Protein AF-R2SRK3-F1 (afdb_monomer_lite)

InterPro domains:
  IPR001034 DeoR-type HTH domain [PF08220] (18-53)

Secondary structure (DSSP, 8-state):
-HHHHTS-HHHHHHHHHHHHHHH--EEHHHHHHHHT--HHHHHHHHHHHHHHHT--EEESSEEEES-GGGHHHHHHHHHHT-HHHHHHHHHHTTPPP---HHHHHHHHHHHGGGT-EEETTTTEEES-HHHHHHHHHHHIIIIIHHHHT--TTGGGGG-------HHHHHHHHTT---HHHHHHHHHHH---TTTHHHHHHHHGGGSHHHHHHHHHHHHHTT-HHHHHHHHHHHHHHTT----HHHHHHHHHHHHHHHHHHHHT--GGGT---SS-----HHHHHHHHHHHHH-GGGTTS-HHHHHHHHHHHHHHH-TTTTTS-SSEEEEEE-S-HHHHHHHHHHHHHH---SSPPEEEE-SS-----EEEEE-SS--SSS--S---------TTHHHHHHHHT---SSS-------

Sequence (417 aa):
MFWNNITEKKTQHYLYLLSLLKKRTYLLEELTNELGVSIKTLRRDLEYLQKSYDLDIETKKTIVWNNPQKYSQSYKAILNQSKQFTVFCDALWQRPLKTTRPVIRRLNESLLPYNMWIDHQRQRLRASRALVFKLQLRYLQEFNQETLGLSSTDCWKYLAVPKISQIDIQKWQRLIVEKELFEEFVKAIQPTKELSYLLYFDYQKTDPLRQQQFYESHERKATFLYRAACDITKNVLHYLEVSAEFKTILQIRFFNVLVELYIGIPINYYSNSQQPVAIPQHLLEVSYQIKRDWYYFDNCSASEVSLLLYAILKRIYPVSMGQPLFSIGLKLNGSLEEIEHTCVKLNQAIQFGHPIAFFPVRTPAIKYDLLIVEGPPAYEDEPNEIIYIEDPSFGDLIQLAVRYFPSKKGDTVFTIP

Organism: NCBI:txid1158607

Structure (mmCIF, N/CA/C/O backbone):
data_AF-R2SRK3-F1
#
_entry.id   AF-R2SRK3-F1
#
loop_
_atom_site.group_PDB
_atom_site.id
_atom_site.type_symbol
_atom_site.label_atom_id
_atom_site.label_alt_id
_atom_site.label_comp_id
_atom_site.label_asym_id
_atom_site.label_entity_id
_atom_site.label_seq_id
_atom_site.pdbx_PDB_ins_code
_atom_site.Cartn_x
_atom_site.Cartn_y
_atom_site.Cartn_z
_atom_site.occupancy
_atom_site.B_iso_or_equiv
_atom_site.auth_seq_id
_atom_site.auth_comp_id
_atom_site.auth_asym_id
_atom_site.auth_atom_id
_atom_site.pdbx_PDB_model_num
ATOM 1 N N . MET A 1 1 ? -5.107 2.163 6.302 1.00 66.62 1 MET A N 1
ATOM 2 C CA . MET A 1 1 ? -3.631 2.141 6.159 1.00 66.62 1 MET A CA 1
ATOM 3 C C . MET A 1 1 ? -3.160 0.696 6.269 1.00 66.62 1 MET A C 1
ATOM 5 O O . MET A 1 1 ? -3.744 -0.020 7.071 1.00 66.62 1 MET A O 1
ATOM 9 N N . PHE A 1 2 ? -2.150 0.268 5.496 1.00 84.50 2 PHE A N 1
ATOM 10 C CA . PHE A 1 2 ? -1.641 -1.120 5.491 1.00 84.50 2 PHE A CA 1
ATOM 11 C C . PHE A 1 2 ? -1.373 -1.666 6.906 1.00 84.50 2 PHE A C 1
ATOM 13 O O . PHE A 1 2 ? -1.801 -2.770 7.229 1.00 84.50 2 PHE A O 1
ATOM 20 N N . TRP A 1 3 ? -0.747 -0.861 7.772 1.00 90.62 3 TRP A N 1
ATOM 21 C CA . TRP A 1 3 ? -0.373 -1.262 9.134 1.00 90.62 3 TRP A CA 1
ATOM 22 C C . TRP A 1 3 ? -1.554 -1.691 10.004 1.00 90.62 3 TRP A C 1
ATOM 24 O O . TRP A 1 3 ? -1.412 -2.598 10.815 1.00 90.62 3 TRP A O 1
ATOM 34 N N . ASN A 1 4 ? -2.736 -1.105 9.805 1.00 89.06 4 ASN A N 1
ATOM 35 C CA . ASN A 1 4 ? -3.927 -1.506 10.548 1.00 89.06 4 ASN A CA 1
ATOM 36 C C . ASN A 1 4 ? -4.301 -2.961 10.227 1.00 89.06 4 ASN A C 1
ATOM 38 O O . ASN A 1 4 ? -4.661 -3.719 11.123 1.00 89.06 4 ASN A O 1
ATOM 42 N N . ASN A 1 5 ? -4.183 -3.376 8.962 1.00 86.62 5 ASN A N 1
ATOM 43 C CA . ASN A 1 5 ? -4.670 -4.677 8.489 1.00 86.62 5 ASN A CA 1
ATOM 44 C C . ASN A 1 5 ? -3.886 -5.857 9.083 1.00 86.62 5 ASN A C 1
ATOM 46 O O . ASN A 1 5 ? -4.409 -6.965 9.175 1.00 86.62 5 ASN A O 1
ATOM 50 N N . ILE A 1 6 ? -2.660 -5.607 9.540 1.00 90.81 6 ILE A N 1
ATOM 51 C CA . ILE A 1 6 ? -1.781 -6.602 10.167 1.00 90.81 6 ILE A CA 1
ATOM 52 C C . ILE A 1 6 ? -1.858 -6.595 11.704 1.00 90.81 6 ILE A C 1
ATOM 54 O O . ILE A 1 6 ? -0.985 -7.154 12.364 1.00 90.81 6 ILE A O 1
ATOM 58 N N . THR A 1 7 ? -2.867 -5.935 12.283 1.00 93.12 7 THR A N 1
ATOM 59 C CA . THR A 1 7 ? -3.103 -5.893 13.738 1.00 93.12 7 THR A CA 1
ATOM 60 C C . THR A 1 7 ? -4.320 -6.721 14.147 1.00 93.12 7 THR A C 1
ATOM 62 O O . THR A 1 7 ? -5.149 -7.091 13.316 1.00 93.12 7 THR A O 1
ATOM 65 N N . GLU A 1 8 ? -4.471 -7.001 15.443 1.00 92.88 8 GLU A N 1
ATOM 66 C CA . GLU A 1 8 ? -5.650 -7.679 15.980 1.00 92.88 8 GLU A CA 1
ATOM 67 C C . GLU A 1 8 ? -6.922 -6.829 15.811 1.00 92.88 8 GLU A C 1
ATOM 69 O O . GLU A 1 8 ? -6.875 -5.608 15.935 1.00 92.88 8 GLU A O 1
ATOM 74 N N . LYS A 1 9 ? -8.093 -7.469 15.655 1.00 90.38 9 LYS A N 1
ATOM 75 C CA . LYS A 1 9 ? -9.397 -6.786 15.477 1.00 90.38 9 LYS A CA 1
ATOM 76 C C . LYS A 1 9 ? -9.666 -5.658 16.484 1.00 90.38 9 LYS A C 1
ATOM 78 O O . LYS A 1 9 ? -10.213 -4.626 16.120 1.00 90.38 9 LYS A O 1
ATOM 83 N N . LYS A 1 10 ? -9.272 -5.840 17.749 1.00 92.12 10 LYS A N 1
ATOM 84 C CA . LYS A 1 10 ? -9.435 -4.816 18.793 1.00 92.12 10 LYS A CA 1
ATOM 85 C C . LYS A 1 10 ? -8.577 -3.575 18.514 1.00 92.12 10 LYS A C 1
ATOM 87 O O . LYS A 1 10 ? -9.061 -2.458 18.638 1.00 92.12 10 LYS A O 1
ATOM 92 N N . THR A 1 11 ? -7.328 -3.772 18.099 1.00 93.50 11 THR A N 1
ATOM 93 C CA . THR A 1 11 ? -6.436 -2.680 17.700 1.00 93.50 11 THR A CA 1
ATOM 94 C C . THR A 1 11 ? -6.926 -2.017 16.414 1.00 93.50 11 THR A C 1
ATOM 96 O O . THR A 1 11 ? -6.951 -0.794 16.339 1.00 93.50 11 THR A O 1
ATOM 99 N N . GLN A 1 12 ? -7.406 -2.798 15.439 1.00 91.50 12 GLN A N 1
ATOM 100 C CA . GLN A 1 12 ? -8.039 -2.268 14.225 1.00 91.50 12 GLN A CA 1
ATOM 101 C C . GLN A 1 12 ? -9.216 -1.347 14.555 1.00 91.50 12 GLN A C 1
ATOM 103 O O . GLN A 1 12 ? -9.289 -0.249 14.011 1.00 91.50 12 GLN A O 1
ATOM 108 N N . HIS A 1 13 ? -10.091 -1.765 15.475 1.00 91.44 13 HIS A N 1
ATOM 109 C CA . HIS A 1 13 ? -11.216 -0.961 15.958 1.00 91.44 13 HIS A CA 1
ATOM 110 C C . HIS A 1 13 ? -10.753 0.366 16.567 1.00 91.44 13 HIS A C 1
ATOM 112 O O . HIS A 1 13 ? -11.258 1.420 16.196 1.00 91.44 13 HIS A O 1
ATOM 118 N N . TYR A 1 14 ? -9.733 0.345 17.428 1.00 93.25 14 TYR A N 1
ATOM 119 C CA . TYR A 1 14 ? -9.166 1.563 18.019 1.00 93.25 14 TYR A CA 1
ATOM 120 C C . TYR A 1 14 ? -8.535 2.503 16.994 1.00 93.25 14 TYR A C 1
ATOM 122 O O . TYR A 1 14 ? -8.761 3.710 17.048 1.00 93.25 14 TYR A O 1
ATOM 130 N N . LEU A 1 15 ? -7.787 1.967 16.031 1.00 92.31 15 LEU A N 1
ATOM 131 C CA . LEU A 1 15 ? -7.194 2.761 14.955 1.00 92.31 15 LEU A CA 1
ATOM 132 C C . LEU A 1 15 ? -8.264 3.339 14.023 1.00 92.31 15 LEU A C 1
ATOM 134 O O . LEU A 1 15 ? -8.112 4.463 13.541 1.00 92.31 15 LEU A O 1
ATOM 138 N N . TYR A 1 16 ? -9.344 2.593 13.782 1.00 90.38 16 TYR A N 1
ATOM 139 C CA . TYR A 1 16 ? -10.479 3.059 12.997 1.00 90.38 16 TYR A CA 1
ATOM 140 C C . TYR A 1 16 ? -11.227 4.180 13.723 1.00 90.38 16 TYR A C 1
ATOM 142 O O . TYR A 1 16 ? -11.365 5.259 13.149 1.00 90.38 16 TYR A O 1
ATOM 150 N N . LEU A 1 17 ? -11.578 3.994 15.000 1.00 92.31 17 LEU A N 1
ATOM 151 C CA . LEU A 1 17 ? -12.165 5.036 15.847 1.00 92.31 17 LEU A CA 1
ATOM 152 C C . LEU A 1 17 ? -11.292 6.300 15.865 1.00 92.31 17 LEU A C 1
ATOM 154 O O . LEU A 1 17 ? -11.787 7.385 15.578 1.00 92.31 17 LEU A O 1
ATOM 158 N N . LEU A 1 18 ? -9.980 6.167 16.088 1.00 91.75 18 LEU A N 1
ATOM 159 C CA . LEU A 1 18 ? -9.051 7.301 16.044 1.00 91.75 18 LEU A CA 1
ATOM 160 C C . LEU A 1 18 ? -9.063 8.007 14.676 1.00 91.75 18 LEU A C 1
ATOM 162 O O . LEU A 1 18 ? -8.998 9.233 14.598 1.00 91.75 18 LEU A O 1
ATOM 166 N N . SER A 1 19 ? -9.150 7.245 13.580 1.00 89.06 19 SER A N 1
ATOM 167 C CA . SER A 1 19 ? -9.231 7.808 12.228 1.00 89.06 19 SER A CA 1
ATOM 168 C C . SER A 1 19 ? -10.539 8.553 11.966 1.00 89.06 19 SER A C 1
ATOM 170 O O . SER A 1 19 ? -10.515 9.540 11.234 1.00 89.06 19 SER A O 1
ATOM 172 N N . LEU A 1 20 ? -11.653 8.116 12.565 1.00 88.38 20 LEU A N 1
ATOM 173 C CA . LEU A 1 20 ? -12.931 8.817 12.489 1.00 88.38 20 LEU A CA 1
ATOM 174 C C . LEU A 1 20 ? -12.847 10.129 13.258 1.00 88.38 20 LEU A C 1
ATOM 176 O O . LEU A 1 20 ? -13.063 11.174 12.650 1.00 88.38 20 LEU A O 1
ATOM 180 N N . LEU A 1 21 ? -12.419 10.086 14.524 1.00 89.06 21 LEU A N 1
ATOM 181 C CA . LEU A 1 21 ? -12.279 11.265 15.388 1.00 89.06 21 LEU A CA 1
ATOM 182 C C . LEU A 1 21 ? -11.369 12.345 14.787 1.00 89.06 21 LEU A C 1
ATOM 184 O O . LEU A 1 21 ? -11.609 13.529 14.989 1.00 89.06 21 LEU A O 1
ATOM 188 N N . LYS A 1 22 ? -10.341 11.956 14.019 1.00 88.62 22 LYS A N 1
ATOM 189 C CA . LYS A 1 22 ? -9.475 12.911 13.307 1.00 88.62 22 LYS A CA 1
ATOM 190 C C . LYS A 1 22 ? -10.233 13.727 12.253 1.00 88.62 22 LYS A C 1
ATOM 192 O O . LYS A 1 22 ? -9.848 14.855 11.967 1.00 88.62 22 LYS A O 1
ATOM 197 N N . LYS A 1 23 ? -11.241 13.137 11.602 1.00 83.88 23 LYS A N 1
ATOM 198 C CA . LYS A 1 23 ? -11.904 13.744 10.437 1.00 83.88 23 LYS A CA 1
ATOM 199 C C . LYS A 1 23 ? -12.809 14.905 10.826 1.00 83.88 23 LYS A C 1
ATOM 201 O O . LYS A 1 23 ? -12.817 15.906 10.119 1.00 83.88 23 LYS A O 1
ATOM 206 N N . ARG A 1 24 ? -13.617 14.732 11.875 1.00 84.62 24 ARG A N 1
ATOM 207 C CA . ARG A 1 24 ? -14.629 15.703 12.308 1.00 84.62 24 ARG A CA 1
ATOM 208 C C . ARG A 1 24 ? -15.183 15.369 13.692 1.00 84.62 24 ARG A C 1
ATOM 210 O O . ARG A 1 24 ? -14.922 14.301 14.238 1.00 84.62 24 ARG A O 1
ATOM 217 N N . THR A 1 25 ? -16.011 16.271 14.200 1.00 87.19 25 THR A N 1
ATOM 218 C CA . THR A 1 25 ? -16.912 16.039 15.332 1.00 87.19 25 THR A CA 1
ATOM 219 C C . THR A 1 25 ? -18.072 15.134 14.917 1.00 87.19 25 THR A C 1
ATOM 221 O O . THR A 1 25 ? -18.619 15.307 13.830 1.00 87.19 25 THR A O 1
ATOM 224 N N . TYR A 1 26 ? -18.474 14.214 15.796 1.00 86.69 26 TYR A N 1
ATOM 225 C CA . TYR A 1 26 ? -19.622 13.323 15.574 1.00 86.69 26 TYR A CA 1
ATOM 226 C C . TYR A 1 26 ? -20.664 13.485 16.671 1.00 86.69 26 TYR A C 1
ATOM 228 O O . TYR A 1 26 ? -20.329 13.784 17.823 1.00 86.69 26 TYR A O 1
ATOM 236 N N . LEU A 1 27 ? -21.926 13.211 16.341 1.00 88.00 27 LEU A N 1
ATOM 237 C CA . LEU A 1 27 ? -22.920 12.888 17.363 1.00 88.00 27 LEU A CA 1
ATOM 238 C C . LEU A 1 27 ? -22.641 11.493 17.934 1.00 88.00 27 LEU A C 1
ATOM 240 O O . LEU A 1 27 ? -22.146 10.607 17.237 1.00 88.00 27 LEU A O 1
ATOM 244 N N . LEU A 1 28 ? -22.982 11.284 19.209 1.00 86.25 28 LEU A N 1
ATOM 245 C CA . LEU A 1 28 ? -22.752 9.999 19.877 1.00 86.25 28 LEU A CA 1
ATOM 246 C C . LEU A 1 28 ? -23.415 8.826 19.130 1.00 86.25 28 LEU A C 1
ATOM 248 O O . LEU A 1 28 ? -22.783 7.792 18.936 1.00 86.25 28 LEU A O 1
ATOM 252 N N . GLU A 1 29 ? -24.662 9.009 18.691 1.00 85.38 29 GLU A N 1
ATOM 253 C CA . GLU A 1 29 ? -25.456 7.993 17.982 1.00 85.38 29 GLU A CA 1
ATOM 254 C C . GLU A 1 29 ? -24.934 7.716 16.565 1.00 85.38 29 GLU A C 1
ATOM 256 O O . GLU A 1 29 ? -24.861 6.566 16.129 1.00 85.38 29 GLU A O 1
ATOM 261 N N . GLU A 1 30 ? -24.505 8.768 15.866 1.00 87.75 30 GLU A N 1
ATOM 262 C CA . GLU A 1 30 ? -23.900 8.672 14.537 1.00 87.75 30 GLU A CA 1
ATOM 263 C C . GLU A 1 30 ? -22.640 7.803 14.583 1.00 87.75 30 GLU A C 1
ATOM 265 O O . GLU A 1 30 ? -22.507 6.852 13.813 1.00 87.75 30 GLU A O 1
ATOM 270 N N . LEU A 1 31 ? -21.757 8.066 15.551 1.00 87.69 31 LEU A N 1
ATOM 271 C CA . LEU A 1 31 ? -20.512 7.320 15.685 1.00 87.69 31 LEU A CA 1
ATOM 272 C C . LEU A 1 31 ? -20.749 5.866 16.115 1.00 87.69 31 LEU A C 1
ATOM 274 O O . LEU A 1 31 ? -20.032 4.970 15.669 1.00 87.69 31 LEU A O 1
ATOM 278 N N . THR A 1 32 ? -21.761 5.595 16.950 1.00 88.69 32 THR A N 1
ATOM 279 C CA . THR A 1 32 ? -22.132 4.208 17.275 1.00 88.69 32 THR A CA 1
ATOM 280 C C . THR A 1 32 ? -22.641 3.438 16.067 1.00 88.69 32 THR A C 1
ATOM 282 O O . THR A 1 32 ? -22.272 2.273 15.907 1.00 88.69 32 THR A O 1
ATOM 285 N N . ASN A 1 33 ? -23.433 4.084 15.207 1.00 86.44 33 ASN A N 1
ATOM 286 C CA . ASN A 1 33 ? -23.942 3.474 13.983 1.00 86.44 33 ASN A CA 1
ATOM 287 C C . ASN A 1 33 ? -22.805 3.210 12.989 1.00 86.44 33 ASN A C 1
ATOM 289 O O . ASN A 1 33 ? -22.726 2.117 12.435 1.00 86.44 33 ASN A O 1
ATOM 293 N N . GLU A 1 34 ? -21.878 4.158 12.823 1.00 84.38 34 GLU A N 1
ATOM 294 C CA . GLU A 1 34 ? -20.726 4.002 11.925 1.00 84.38 34 GLU A CA 1
ATOM 295 C C . GLU A 1 34 ? -19.752 2.898 12.381 1.00 84.38 34 GLU A C 1
ATOM 297 O O . GLU A 1 34 ? -19.135 2.222 11.555 1.00 84.38 34 GLU A O 1
ATOM 302 N N . LEU A 1 35 ? -19.617 2.687 13.693 1.00 85.62 35 LEU A N 1
ATOM 303 C CA . LEU A 1 35 ? -18.762 1.642 14.267 1.00 85.62 35 LEU A CA 1
ATOM 304 C C . LEU A 1 35 ? -19.471 0.294 14.453 1.00 85.62 35 LEU A C 1
ATOM 306 O O . LEU A 1 35 ? -18.798 -0.714 14.668 1.00 85.62 35 LEU A O 1
ATOM 310 N N . GLY A 1 36 ? -20.806 0.262 14.423 1.00 87.06 36 GLY A N 1
ATOM 311 C CA . GLY A 1 36 ? -21.596 -0.933 14.728 1.00 87.06 36 GLY A CA 1
ATOM 312 C C . GLY A 1 36 ? -21.454 -1.407 16.181 1.00 87.06 36 GLY A C 1
ATOM 313 O O . GLY A 1 36 ? -21.430 -2.611 16.438 1.00 87.06 36 GLY A O 1
ATOM 314 N N . VAL A 1 37 ? -21.322 -0.484 17.142 1.00 90.44 37 VAL A N 1
ATOM 315 C CA . VAL A 1 37 ? -21.149 -0.800 18.576 1.00 90.44 37 VAL A CA 1
ATOM 316 C C . VAL A 1 37 ? -22.165 -0.074 19.450 1.00 90.44 37 VAL A C 1
ATOM 318 O O . VAL A 1 37 ? -22.684 0.974 19.089 1.00 90.44 37 VAL A O 1
ATOM 321 N N . SER A 1 38 ? -22.423 -0.593 20.653 1.00 91.62 38 SER A N 1
ATOM 322 C CA . SER A 1 38 ? -23.297 0.089 21.614 1.00 91.62 38 SER A CA 1
ATOM 323 C C . SER A 1 38 ? -22.655 1.355 22.193 1.00 91.62 38 SER A C 1
ATOM 325 O O . SER A 1 38 ? -21.435 1.418 22.368 1.00 91.62 38 SER A O 1
ATOM 327 N N . ILE A 1 39 ? -23.481 2.321 22.615 1.00 89.88 39 ILE A N 1
ATOM 328 C CA . ILE A 1 39 ? -23.032 3.558 23.289 1.00 89.88 39 ILE A CA 1
ATOM 329 C C . ILE A 1 39 ? -22.120 3.251 24.487 1.00 89.88 39 ILE A C 1
ATOM 331 O O . ILE A 1 39 ? -21.094 3.902 24.678 1.00 89.88 39 ILE A O 1
ATOM 335 N N . LYS A 1 40 ? -22.461 2.229 25.284 1.00 92.06 40 LYS A N 1
ATOM 336 C CA . LYS A 1 40 ? -21.650 1.788 26.431 1.00 92.06 40 LYS A CA 1
ATOM 337 C 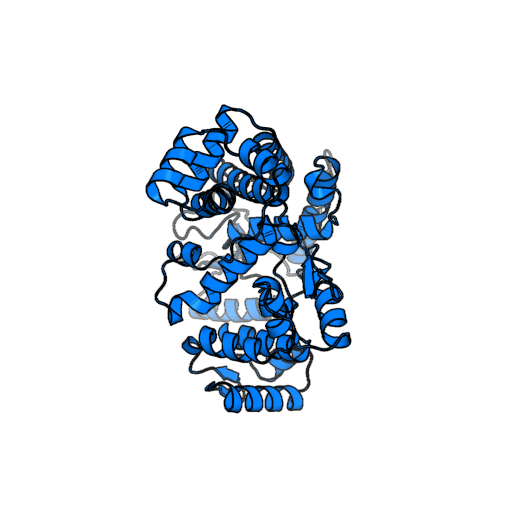C . LYS A 1 40 ? -20.252 1.333 26.003 1.00 92.06 40 LYS A C 1
ATOM 339 O O . LYS A 1 40 ? -19.276 1.628 26.688 1.00 92.06 40 LYS A O 1
ATOM 344 N N . THR A 1 41 ? -20.159 0.614 24.886 1.00 92.94 41 THR A N 1
ATOM 345 C CA . THR A 1 41 ? -18.878 0.143 24.341 1.00 92.94 41 THR A CA 1
ATOM 346 C C . THR A 1 41 ? -18.054 1.316 23.832 1.00 92.94 41 THR A C 1
ATOM 348 O O . THR A 1 41 ? -16.893 1.435 24.212 1.00 92.94 41 THR A O 1
ATOM 351 N N . LEU A 1 42 ? -18.679 2.224 23.074 1.00 92.50 42 LEU A N 1
ATOM 352 C CA . LEU A 1 42 ? -18.029 3.428 22.565 1.00 92.50 42 LEU A CA 1
ATOM 353 C C . LEU A 1 42 ? -17.455 4.292 23.695 1.00 92.50 42 LEU A C 1
ATOM 355 O O . LEU A 1 42 ? -16.282 4.642 23.646 1.00 92.50 42 LEU A O 1
ATOM 359 N N . ARG A 1 43 ? -18.231 4.580 24.750 1.00 91.50 43 ARG A N 1
ATOM 360 C CA . ARG A 1 43 ? -17.744 5.354 25.910 1.00 91.50 43 ARG A CA 1
ATOM 361 C C . ARG A 1 43 ? -16.534 4.700 26.574 1.00 91.50 43 ARG A C 1
ATOM 363 O O . ARG A 1 43 ? -15.532 5.368 26.800 1.00 91.50 43 ARG A O 1
ATOM 370 N N . ARG A 1 44 ? -16.591 3.386 26.815 1.00 93.12 44 ARG A N 1
ATOM 371 C CA . ARG A 1 44 ? -15.468 2.634 27.395 1.00 93.12 44 ARG A CA 1
ATOM 372 C C . ARG A 1 44 ? -14.220 2.692 26.511 1.00 93.12 44 ARG A C 1
ATOM 374 O O . ARG A 1 44 ? -13.111 2.796 27.029 1.00 93.12 44 ARG A O 1
ATOM 381 N N . ASP A 1 45 ? -14.391 2.594 25.197 1.00 93.50 45 ASP A N 1
ATOM 382 C CA . ASP A 1 45 ? -13.280 2.656 24.251 1.00 93.50 45 ASP A CA 1
ATOM 383 C C . ASP A 1 45 ? -12.666 4.064 24.201 1.00 93.50 45 ASP A C 1
ATOM 385 O O . ASP A 1 45 ? -11.444 4.185 24.233 1.00 93.50 45 ASP A O 1
ATOM 389 N N . LEU A 1 46 ? -13.484 5.122 24.215 1.00 93.44 46 LEU A N 1
ATOM 390 C CA . LEU A 1 46 ? -13.020 6.514 24.290 1.00 93.44 46 LEU A CA 1
ATOM 391 C C . LEU A 1 46 ? -12.265 6.792 25.595 1.00 93.44 46 LEU A C 1
ATOM 393 O O . LEU A 1 46 ? -11.162 7.329 25.553 1.00 93.44 46 LEU A O 1
ATOM 397 N N . GLU A 1 47 ? -12.802 6.358 26.738 1.00 92.94 47 GLU A N 1
ATOM 398 C CA . GLU A 1 47 ? -12.130 6.472 28.038 1.00 92.94 47 GLU A CA 1
ATOM 399 C C . GLU A 1 47 ? -10.784 5.738 28.051 1.00 92.94 47 GLU A C 1
ATOM 401 O O . GLU A 1 47 ? -9.795 6.245 28.584 1.00 92.94 47 GLU A O 1
ATOM 406 N N . TYR A 1 48 ? -10.729 4.537 27.465 1.00 92.12 48 TYR A N 1
ATOM 407 C CA . TYR A 1 48 ? -9.487 3.782 27.338 1.00 92.12 48 TYR A CA 1
ATOM 408 C C . TYR A 1 48 ? -8.465 4.526 26.476 1.00 92.12 48 TYR A C 1
ATOM 410 O O . TYR A 1 48 ? -7.299 4.628 26.869 1.00 92.12 48 TYR A O 1
ATOM 418 N N . LEU A 1 49 ? -8.895 5.057 25.328 1.00 91.62 49 LEU A N 1
ATOM 419 C CA . LEU A 1 49 ? -8.030 5.793 24.415 1.00 91.62 49 LEU A CA 1
ATOM 420 C C . LEU A 1 49 ? -7.487 7.083 25.052 1.00 91.62 49 LEU A C 1
ATOM 422 O O . LEU A 1 49 ? -6.289 7.347 24.968 1.00 91.62 49 LEU A O 1
ATOM 426 N N . GLN A 1 50 ? -8.344 7.835 25.746 1.00 91.69 50 GLN A N 1
ATOM 427 C CA . GLN A 1 50 ? -7.983 9.044 26.489 1.00 91.69 50 GLN A CA 1
ATOM 428 C C . GLN A 1 50 ? -6.952 8.755 27.584 1.00 91.69 50 GLN A C 1
ATOM 430 O O . GLN A 1 50 ? -5.910 9.405 27.632 1.00 91.69 50 GLN A O 1
ATOM 435 N N . LYS A 1 51 ? -7.183 7.726 28.410 1.00 89.88 51 LYS A N 1
ATOM 436 C CA . LYS A 1 51 ? -6.260 7.352 29.496 1.00 89.88 51 LYS A CA 1
ATOM 437 C C . LYS A 1 51 ? -4.925 6.797 28.999 1.00 89.88 51 LYS A C 1
ATOM 439 O O . LYS A 1 51 ? -3.908 7.003 29.651 1.00 89.88 51 LYS A O 1
ATOM 444 N N . SER A 1 52 ? -4.927 6.059 27.889 1.00 88.75 52 SER A N 1
ATOM 445 C CA . SER A 1 52 ? -3.754 5.282 27.457 1.00 88.75 52 SER A CA 1
ATOM 446 C C . SER A 1 52 ? -2.861 6.010 26.452 1.00 88.75 52 SER A C 1
ATOM 448 O O . SER A 1 52 ? -1.702 5.625 26.303 1.00 88.75 52 SER A O 1
ATOM 450 N N . TYR A 1 53 ? -3.379 7.023 25.747 1.00 86.25 53 TYR A N 1
ATOM 451 C CA . TYR A 1 53 ? -2.674 7.658 24.622 1.00 86.25 53 TYR A CA 1
ATOM 452 C C . TYR A 1 53 ? -2.759 9.189 24.606 1.00 86.25 53 TYR A C 1
ATOM 454 O O . TYR A 1 53 ? -2.569 9.786 23.544 1.00 86.25 53 TYR A O 1
ATOM 462 N N . ASP A 1 54 ? -3.028 9.806 25.764 1.00 82.25 54 ASP A N 1
ATOM 463 C CA . ASP A 1 54 ? -2.984 11.264 25.967 1.00 82.25 54 ASP A CA 1
ATOM 464 C C . ASP A 1 54 ? -3.857 12.046 24.958 1.00 82.25 54 ASP A C 1
ATOM 466 O O . ASP A 1 54 ? -3.476 13.079 24.389 1.00 82.25 54 ASP A O 1
ATOM 470 N N . LEU A 1 55 ? -5.046 11.493 24.696 1.00 86.69 55 LEU A N 1
ATOM 471 C CA . LEU A 1 55 ? -6.058 12.101 23.838 1.00 86.69 55 LEU A CA 1
ATOM 472 C C . LEU A 1 55 ? -6.969 12.988 24.674 1.00 86.69 55 LEU A C 1
ATOM 474 O O . LEU A 1 55 ? -7.527 12.525 25.665 1.00 86.69 55 LEU A O 1
ATOM 478 N N . ASP A 1 56 ? -7.178 14.228 24.247 1.00 88.38 56 ASP A N 1
ATOM 479 C CA . ASP A 1 56 ? -8.158 15.107 24.883 1.00 88.38 56 ASP A CA 1
ATOM 480 C C . ASP A 1 56 ? -9.503 14.982 24.163 1.00 88.38 56 ASP A C 1
ATOM 482 O O . ASP A 1 56 ? -9.707 15.574 23.101 1.00 88.38 56 ASP A O 1
ATOM 486 N N . ILE A 1 57 ? -10.383 14.132 24.695 1.00 88.12 57 ILE A N 1
ATOM 487 C CA . ILE A 1 57 ? -11.686 13.834 24.102 1.00 88.12 57 ILE A CA 1
ATOM 488 C C . ILE A 1 57 ? -12.788 14.342 25.027 1.00 88.12 57 ILE A C 1
ATOM 490 O O . ILE A 1 57 ? -12.901 13.916 26.176 1.00 88.12 57 ILE A O 1
ATOM 494 N N . GLU A 1 58 ? -13.653 15.198 24.494 1.00 86.94 58 GLU A N 1
ATOM 495 C CA . GLU A 1 58 ? -14.873 15.630 25.161 1.00 86.94 58 GLU A CA 1
ATOM 496 C C . GLU A 1 58 ? -16.052 14.766 24.700 1.00 86.94 58 GLU A C 1
ATOM 498 O O . GLU A 1 58 ? -16.356 14.691 23.510 1.00 86.94 58 GLU A O 1
ATOM 503 N N . THR A 1 59 ? -16.735 14.110 25.644 1.00 82.38 59 THR A N 1
ATOM 504 C CA . THR A 1 59 ? -17.848 13.186 25.361 1.00 82.38 59 THR A CA 1
ATOM 505 C C . THR A 1 59 ? -19.164 13.676 25.976 1.00 82.38 59 THR A C 1
ATOM 507 O O . THR A 1 59 ? -19.630 13.137 26.988 1.00 82.38 59 THR A O 1
ATOM 510 N N . LYS A 1 60 ? -19.769 14.710 25.378 1.00 81.06 60 LYS A N 1
ATOM 511 C CA . LYS A 1 60 ? -21.104 15.222 25.754 1.00 81.06 60 LYS A CA 1
ATOM 512 C C . LYS A 1 60 ? -22.172 14.653 24.806 1.00 81.06 60 LYS A C 1
ATOM 514 O O . LYS A 1 60 ? -22.257 13.439 24.635 1.00 81.06 60 LYS A O 1
ATOM 519 N N . LYS A 1 61 ? -23.005 15.511 24.202 1.00 79.19 61 LYS A N 1
ATOM 520 C CA . LYS A 1 61 ? -23.917 15.146 23.101 1.00 79.19 61 LYS A CA 1
ATOM 521 C C . LYS A 1 61 ? -23.135 14.828 21.820 1.00 79.19 61 LYS A C 1
ATOM 523 O O . LYS A 1 61 ? -23.522 13.960 21.041 1.00 79.19 61 LYS A O 1
ATOM 528 N N . THR A 1 62 ? -22.020 15.525 21.642 1.00 86.00 62 THR A N 1
ATOM 529 C CA . THR A 1 62 ? -21.039 15.321 20.582 1.00 86.00 62 THR A CA 1
ATOM 530 C C . THR A 1 62 ? -19.747 14.762 21.160 1.00 86.00 62 THR A C 1
ATOM 532 O O . THR A 1 62 ? -19.460 14.927 22.351 1.00 86.00 62 THR A O 1
ATOM 535 N N . ILE A 1 63 ? -18.979 14.098 20.302 1.00 86.25 63 ILE A N 1
ATOM 536 C CA . ILE A 1 63 ? -17.622 13.656 20.593 1.00 86.25 63 ILE A CA 1
ATOM 537 C C . ILE A 1 63 ? -16.668 14.561 19.828 1.00 86.25 63 ILE A C 1
ATOM 539 O O . ILE A 1 63 ? -16.685 14.579 18.595 1.00 86.25 63 ILE A O 1
ATOM 543 N N . VAL A 1 64 ? -15.859 15.308 20.574 1.00 86.81 64 VAL A N 1
ATOM 544 C CA . VAL A 1 64 ? -14.857 16.230 20.033 1.00 86.81 64 VAL A CA 1
ATOM 545 C C . VAL A 1 64 ? -13.485 15.758 20.481 1.00 86.81 64 VAL A C 1
ATOM 547 O O . VAL A 1 64 ? -13.281 15.474 21.658 1.00 86.81 64 VAL A O 1
ATOM 550 N N . TRP A 1 65 ? -12.547 15.665 19.543 1.00 90.12 65 TRP A N 1
ATOM 551 C CA . TRP A 1 65 ? -11.141 15.445 19.856 1.00 90.12 65 TRP A CA 1
ATOM 552 C C . TRP A 1 65 ? -10.397 16.777 19.750 1.00 90.12 65 TRP A C 1
ATOM 554 O O . TRP A 1 65 ? -10.235 17.316 18.658 1.00 90.12 65 TRP A O 1
ATOM 564 N N . ASN A 1 66 ? -9.960 17.308 20.889 1.00 86.69 66 ASN A N 1
ATOM 565 C CA . ASN A 1 66 ? -9.443 18.672 21.019 1.00 86.69 66 ASN A CA 1
ATOM 566 C C . ASN A 1 66 ? -7.968 18.818 20.619 1.00 86.69 66 ASN A C 1
ATOM 568 O O . ASN A 1 66 ? -7.500 19.929 20.382 1.00 86.69 66 ASN A O 1
ATOM 572 N N . ASN A 1 67 ? -7.215 17.716 20.537 1.00 87.69 67 ASN A N 1
ATOM 573 C CA . ASN A 1 67 ? -5.800 17.730 20.159 1.00 87.69 67 ASN A CA 1
ATOM 574 C C . ASN A 1 67 ? -5.466 16.811 18.960 1.00 87.69 67 ASN A C 1
ATOM 576 O O . ASN A 1 67 ? -4.570 15.964 19.059 1.00 87.69 67 ASN A O 1
ATOM 580 N N . PRO A 1 68 ? -6.125 16.986 17.793 1.00 85.75 68 PRO A N 1
ATOM 581 C CA . PRO A 1 68 ? -5.955 16.122 16.619 1.00 85.75 68 PRO A CA 1
ATOM 582 C C . PRO A 1 68 ? -4.530 16.131 16.037 1.00 85.75 68 PRO A C 1
ATOM 584 O O . PRO A 1 68 ? -4.133 15.185 15.352 1.00 85.75 68 PRO A O 1
ATOM 587 N N . GLN A 1 69 ? -3.718 17.148 16.343 1.00 85.56 69 GLN A N 1
ATOM 588 C CA . GLN A 1 69 ? -2.292 17.204 16.010 1.00 85.56 69 GLN A CA 1
ATOM 589 C C . GLN A 1 69 ? -1.492 16.030 16.600 1.00 85.56 69 GLN A C 1
ATOM 591 O O . GLN A 1 69 ? -0.495 15.616 16.012 1.00 85.56 69 GLN A O 1
ATOM 596 N N . LYS A 1 70 ? -1.952 15.424 17.706 1.00 86.00 70 LYS A N 1
ATOM 597 C CA . LYS A 1 70 ? -1.319 14.234 18.301 1.00 86.00 70 LYS A CA 1
ATOM 598 C C . LYS A 1 70 ? -1.627 12.933 17.557 1.00 86.00 70 LYS A C 1
ATOM 600 O O . LYS A 1 70 ? -1.122 11.881 17.938 1.00 86.00 70 LYS A O 1
ATOM 605 N N . TYR A 1 71 ? -2.405 12.973 16.471 1.00 88.75 71 TYR A N 1
ATOM 606 C CA . TYR A 1 71 ? -2.816 11.770 15.747 1.00 88.75 71 TYR A CA 1
ATOM 607 C C . TYR A 1 71 ? -1.664 10.843 15.371 1.00 88.75 71 TYR A C 1
ATOM 609 O O . TYR A 1 71 ? -1.772 9.644 15.605 1.00 88.75 71 TYR A O 1
ATOM 617 N N . SER A 1 72 ? -0.571 11.381 14.819 1.00 87.44 72 SER A N 1
ATOM 618 C CA . SER A 1 72 ? 0.603 10.582 14.434 1.00 87.44 72 SER A CA 1
ATOM 619 C C . SER A 1 72 ? 1.152 9.808 15.639 1.00 87.44 72 SER A C 1
ATOM 621 O O . SER A 1 72 ? 1.292 8.586 15.591 1.00 87.44 72 SER A O 1
ATOM 623 N N . GLN A 1 73 ? 1.366 10.500 16.760 1.00 88.81 73 GLN A N 1
ATOM 624 C CA . GLN A 1 73 ? 1.890 9.918 17.993 1.00 88.81 73 GLN A CA 1
ATOM 625 C C . GLN A 1 73 ? 0.957 8.842 18.564 1.00 88.81 73 GLN A C 1
ATOM 627 O O . GLN A 1 73 ? 1.401 7.727 18.842 1.00 88.81 73 GLN A O 1
ATOM 632 N N . SER A 1 74 ? -0.337 9.139 18.700 1.00 91.06 74 SER A N 1
ATOM 633 C CA . SER A 1 74 ? -1.306 8.204 19.281 1.00 91.06 74 SER A CA 1
ATOM 634 C C . SER A 1 74 ? -1.549 6.996 18.375 1.00 91.06 74 SER A C 1
ATOM 636 O O . SER A 1 74 ? -1.626 5.870 18.859 1.00 91.06 74 SER A O 1
ATOM 638 N N . TYR A 1 75 ? -1.578 7.191 17.054 1.00 91.31 75 TYR A N 1
ATOM 639 C CA . TYR A 1 75 ? -1.652 6.107 16.074 1.00 91.31 75 TYR A CA 1
ATOM 640 C C . TYR A 1 75 ? -0.461 5.146 16.207 1.00 91.31 75 TYR A C 1
ATOM 642 O O . TYR A 1 75 ? -0.651 3.932 16.313 1.00 91.31 75 TYR A O 1
ATOM 650 N N . LYS A 1 76 ? 0.766 5.684 16.275 1.00 91.06 76 LYS A N 1
ATOM 651 C CA . LYS A 1 76 ? 1.992 4.895 16.481 1.00 91.06 76 LYS A CA 1
ATOM 652 C C . LYS A 1 76 ? 1.963 4.157 17.821 1.00 91.06 76 LYS A C 1
ATOM 654 O O . LYS A 1 76 ? 2.318 2.981 17.880 1.00 91.06 76 LYS A O 1
ATOM 659 N N . ALA A 1 77 ? 1.509 4.817 18.887 1.00 91.75 77 ALA A N 1
ATOM 660 C CA . ALA A 1 77 ? 1.418 4.222 20.217 1.00 91.75 77 ALA A CA 1
ATOM 661 C C . ALA A 1 77 ? 0.424 3.048 20.266 1.00 91.75 77 ALA A C 1
ATOM 663 O O . ALA A 1 77 ? 0.761 1.991 20.798 1.00 91.75 77 ALA A O 1
ATOM 664 N N . ILE A 1 78 ? -0.760 3.196 19.663 1.00 93.62 78 ILE A N 1
ATOM 665 C CA . ILE A 1 78 ? -1.757 2.119 19.557 1.00 93.62 78 ILE A CA 1
ATOM 666 C C . ILE A 1 78 ? -1.197 0.944 18.742 1.00 93.62 78 ILE A C 1
ATOM 668 O O . ILE A 1 78 ? -1.308 -0.208 19.164 1.00 93.62 78 ILE A O 1
ATOM 672 N N . LEU A 1 79 ? -0.555 1.215 17.599 1.00 92.81 79 LEU A N 1
ATOM 673 C CA . LEU A 1 79 ? 0.058 0.171 16.771 1.00 92.81 79 LEU A CA 1
ATOM 674 C C . LEU A 1 79 ? 1.147 -0.605 17.512 1.00 92.81 79 LEU A C 1
ATOM 676 O O . LEU A 1 79 ? 1.154 -1.833 17.470 1.00 92.81 79 LEU A O 1
ATOM 680 N N . ASN A 1 80 ? 2.030 0.084 18.233 1.00 91.56 80 ASN A N 1
ATOM 681 C CA . ASN A 1 80 ? 3.128 -0.550 18.966 1.00 91.56 80 ASN A CA 1
ATOM 682 C C . ASN A 1 80 ? 2.656 -1.461 20.112 1.00 91.56 80 ASN A C 1
ATOM 684 O O . ASN A 1 80 ? 3.423 -2.305 20.571 1.00 91.56 80 ASN A O 1
ATOM 688 N N . GLN A 1 81 ? 1.400 -1.344 20.554 1.00 91.81 81 GLN A N 1
ATOM 689 C CA . GLN A 1 81 ? 0.805 -2.274 21.519 1.00 91.81 81 GLN A CA 1
ATOM 690 C C . GLN A 1 81 ? 0.251 -3.556 20.874 1.00 91.81 81 GLN A C 1
ATOM 692 O O . GLN A 1 81 ? -0.040 -4.524 21.582 1.00 91.81 81 GLN A O 1
ATOM 697 N N . SER A 1 82 ? 0.116 -3.604 19.545 1.00 94.38 82 SER A N 1
ATOM 698 C CA . SER A 1 82 ? -0.297 -4.816 18.835 1.00 94.38 82 SER A CA 1
ATOM 699 C C . SER A 1 82 ? 0.821 -5.860 18.828 1.00 94.38 82 SER A C 1
ATOM 701 O O . SER A 1 82 ? 1.950 -5.610 18.392 1.00 94.38 82 SER A O 1
ATOM 703 N N . LYS A 1 83 ? 0.494 -7.084 19.261 1.00 93.50 83 LYS A N 1
ATOM 704 C CA . LYS A 1 83 ? 1.434 -8.214 19.224 1.00 93.50 83 LYS A CA 1
ATOM 705 C C . LYS A 1 83 ? 1.670 -8.670 17.789 1.00 93.50 83 LYS A C 1
ATOM 707 O O . LYS A 1 83 ? 2.785 -9.034 17.437 1.00 93.50 83 LYS A O 1
ATOM 712 N N . GLN A 1 84 ? 0.636 -8.653 16.952 1.00 94.75 84 GLN A N 1
ATOM 713 C CA . GLN A 1 84 ? 0.782 -8.975 15.533 1.00 94.75 84 GLN A CA 1
ATOM 714 C C . GLN A 1 84 ? 1.651 -7.944 14.804 1.00 94.75 84 GLN A C 1
ATOM 716 O O . GLN A 1 84 ? 2.567 -8.335 14.085 1.00 94.75 84 GLN A O 1
ATOM 721 N N . PHE A 1 85 ? 1.433 -6.648 15.047 1.00 95.00 85 PHE A N 1
ATOM 722 C CA . PHE A 1 85 ? 2.250 -5.591 14.448 1.00 95.00 85 PHE A CA 1
ATOM 723 C C . PHE A 1 85 ? 3.723 -5.697 14.852 1.00 95.00 85 PHE A C 1
ATOM 725 O O . PHE A 1 85 ? 4.597 -5.680 13.992 1.00 95.00 85 PHE A O 1
ATOM 732 N N . THR A 1 86 ? 4.014 -5.864 16.145 1.00 93.62 86 THR A N 1
ATOM 733 C CA . THR A 1 86 ? 5.400 -5.984 16.631 1.00 93.62 86 THR A CA 1
ATOM 734 C C . THR A 1 86 ? 6.110 -7.205 16.043 1.00 93.62 86 THR A C 1
ATOM 736 O O . THR A 1 86 ? 7.222 -7.078 15.535 1.00 93.62 86 THR A O 1
ATOM 739 N N . VAL A 1 87 ? 5.437 -8.361 15.988 1.00 94.56 87 VAL A N 1
ATOM 740 C CA . VAL A 1 87 ? 5.959 -9.569 15.321 1.00 94.56 87 VAL A CA 1
ATOM 741 C C . VAL A 1 87 ? 6.198 -9.338 13.832 1.00 94.56 87 VAL A C 1
ATOM 743 O O . VAL A 1 87 ? 7.209 -9.792 13.293 1.00 94.56 87 VAL A O 1
ATOM 746 N N . PHE A 1 88 ? 5.282 -8.647 13.153 1.00 95.06 88 PHE A N 1
ATOM 747 C CA . PHE A 1 88 ? 5.458 -8.297 11.752 1.00 95.06 88 PHE A CA 1
ATOM 748 C C . PHE A 1 88 ? 6.690 -7.412 11.551 1.00 95.06 88 PHE A C 1
ATOM 750 O O . PHE A 1 88 ? 7.489 -7.689 10.660 1.00 95.06 88 PHE A O 1
ATOM 757 N N . CYS A 1 89 ? 6.873 -6.385 12.383 1.00 93.31 89 CYS A N 1
ATOM 758 C CA . CYS A 1 89 ? 8.037 -5.505 12.337 1.00 93.31 89 CYS A CA 1
ATOM 759 C C . CYS A 1 89 ? 9.338 -6.284 12.554 1.00 93.31 89 CYS A C 1
ATOM 761 O O . CYS A 1 89 ? 10.281 -6.115 11.780 1.00 93.31 89 CYS A O 1
ATOM 763 N N . ASP A 1 90 ? 9.386 -7.185 13.536 1.00 92.88 90 ASP A N 1
ATOM 764 C CA . ASP A 1 90 ? 10.555 -8.043 13.735 1.00 92.88 90 ASP A CA 1
ATOM 765 C C . ASP A 1 90 ? 10.836 -8.896 12.491 1.00 92.88 90 ASP A C 1
ATOM 767 O O . ASP A 1 90 ? 11.965 -8.922 12.003 1.00 92.88 90 ASP A O 1
ATOM 771 N N . ALA A 1 91 ? 9.809 -9.507 11.894 1.00 92.81 91 ALA A N 1
ATOM 772 C CA . ALA A 1 91 ? 9.962 -10.297 10.674 1.00 92.81 91 ALA A CA 1
ATOM 773 C C . ALA A 1 91 ? 10.406 -9.457 9.463 1.00 92.81 91 ALA A C 1
ATOM 775 O O . ALA A 1 91 ? 11.246 -9.908 8.679 1.00 92.81 91 ALA A O 1
ATOM 776 N N . LEU A 1 92 ? 9.875 -8.238 9.321 1.00 92.75 92 LEU A N 1
ATOM 777 C CA . LEU A 1 92 ? 10.213 -7.283 8.263 1.00 92.75 92 LEU A CA 1
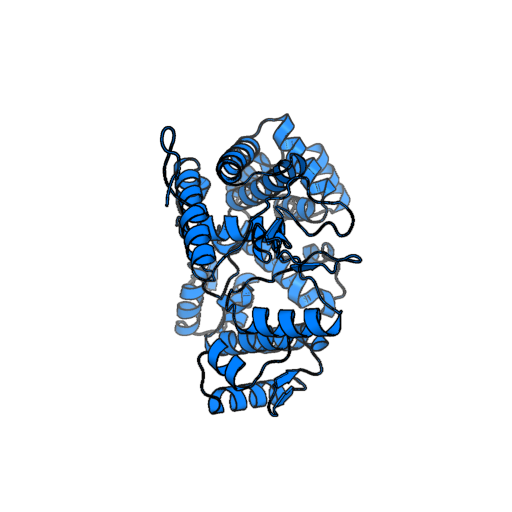ATOM 778 C C . LEU A 1 92 ? 11.688 -6.867 8.336 1.00 92.75 92 LEU A C 1
ATOM 780 O O . LEU A 1 92 ? 12.355 -6.757 7.306 1.00 92.75 92 LEU A O 1
ATOM 784 N N . TRP A 1 93 ? 12.206 -6.682 9.551 1.00 91.62 93 TRP A N 1
ATOM 785 C CA . TRP A 1 93 ? 13.603 -6.334 9.821 1.00 91.62 93 TRP A CA 1
ATOM 786 C C . TRP A 1 93 ? 14.514 -7.555 10.011 1.00 91.62 93 TRP A C 1
ATOM 788 O O . TRP A 1 93 ? 15.674 -7.395 10.382 1.00 91.62 93 TRP A O 1
ATOM 798 N N . GLN A 1 94 ? 14.014 -8.770 9.746 1.00 87.62 94 GLN A N 1
ATOM 799 C CA . GLN A 1 94 ? 14.740 -10.038 9.919 1.00 87.62 94 GLN A CA 1
ATOM 800 C C . GLN A 1 94 ? 15.297 -10.242 11.341 1.00 87.62 94 GLN A C 1
ATOM 802 O O . GLN A 1 94 ? 16.319 -10.902 11.535 1.00 87.62 94 GLN A O 1
ATOM 807 N N . ARG A 1 95 ? 14.622 -9.674 12.341 1.00 89.44 95 ARG A N 1
ATOM 808 C CA . ARG A 1 95 ? 14.934 -9.841 13.759 1.00 89.44 95 ARG A CA 1
ATOM 809 C C . ARG A 1 95 ? 14.358 -11.167 14.271 1.00 89.44 95 ARG A C 1
ATOM 811 O O . ARG A 1 95 ? 13.384 -11.670 13.710 1.00 89.44 95 ARG A O 1
ATOM 818 N N . PRO A 1 96 ? 14.934 -11.752 15.334 1.00 87.25 96 PRO A N 1
ATOM 819 C CA . PRO A 1 96 ? 14.390 -12.963 15.943 1.00 87.25 96 PRO A CA 1
ATOM 820 C C . PRO A 1 96 ? 12.952 -12.744 16.431 1.00 87.25 96 PRO A C 1
ATOM 822 O O . PRO A 1 96 ? 12.708 -11.815 17.199 1.00 87.25 96 PRO A O 1
ATOM 825 N N . LEU A 1 97 ? 12.009 -13.610 16.042 1.00 88.69 97 LEU A N 1
ATOM 826 C CA . LEU A 1 97 ? 10.620 -13.476 16.491 1.00 88.69 97 LEU A CA 1
ATOM 827 C C . LEU A 1 97 ? 10.466 -14.110 17.876 1.00 88.69 97 LEU A C 1
ATOM 829 O O . LEU A 1 97 ? 10.620 -15.319 18.051 1.00 88.69 97 LEU A O 1
ATOM 833 N N . LYS A 1 98 ? 10.123 -13.298 18.875 1.00 81.56 98 LYS A N 1
ATOM 834 C CA . LYS A 1 98 ? 9.812 -13.763 20.235 1.00 81.56 98 LYS A CA 1
ATOM 835 C C . LYS A 1 98 ? 8.301 -13.875 20.410 1.00 81.56 98 LYS A C 1
ATOM 837 O O . LYS A 1 98 ? 7.678 -13.048 21.068 1.00 81.56 98 LYS A O 1
ATOM 842 N N . THR A 1 99 ? 7.686 -14.867 19.766 1.00 85.69 99 THR A N 1
ATOM 843 C CA . THR A 1 99 ? 6.222 -15.004 19.768 1.00 85.69 99 THR A CA 1
ATOM 844 C C . THR A 1 99 ? 5.746 -16.449 19.662 1.00 85.69 99 THR A C 1
ATOM 846 O O . THR A 1 99 ? 6.529 -17.373 19.458 1.00 85.69 99 THR A O 1
ATOM 849 N N . THR A 1 100 ? 4.437 -16.647 19.804 1.00 85.62 100 THR A N 1
ATOM 850 C CA . THR A 1 100 ? 3.797 -17.961 19.760 1.00 85.62 100 THR A CA 1
ATOM 851 C C . THR A 1 100 ? 3.225 -18.273 18.374 1.00 85.62 100 THR A C 1
ATOM 853 O O . THR A 1 100 ? 2.807 -17.390 17.620 1.00 85.62 100 THR A O 1
ATOM 856 N N . ARG A 1 101 ? 3.136 -19.568 18.046 1.00 87.75 101 ARG A N 1
ATOM 857 C CA . ARG A 1 101 ? 2.561 -20.061 16.781 1.00 87.75 101 ARG A CA 1
ATOM 858 C C . ARG A 1 101 ? 1.143 -19.529 16.482 1.00 87.75 101 ARG A C 1
ATOM 860 O O . ARG A 1 101 ? 0.893 -19.203 15.322 1.00 87.75 101 ARG A O 1
ATOM 867 N N . PRO A 1 102 ? 0.216 -19.395 17.456 1.00 91.81 102 PRO A N 1
ATOM 868 C CA . PRO A 1 102 ? -1.107 -18.822 17.200 1.00 91.81 102 PRO A CA 1
ATOM 869 C C . PRO A 1 102 ? -1.080 -17.366 16.720 1.00 91.81 102 PRO A C 1
ATOM 871 O O . PRO A 1 102 ? -1.891 -16.999 15.872 1.00 91.81 102 PRO A O 1
ATOM 874 N N . VAL A 1 103 ? -0.150 -16.545 17.225 1.00 91.44 103 VAL A N 1
ATOM 875 C CA . VAL A 1 103 ? -0.002 -15.146 16.785 1.00 91.44 103 VAL A CA 1
ATOM 876 C C . VAL A 1 103 ? 0.471 -15.104 15.335 1.00 91.44 103 VAL A C 1
ATOM 878 O O . VAL A 1 103 ? -0.139 -14.413 14.524 1.00 91.44 103 VAL A O 1
ATOM 881 N N . ILE A 1 104 ? 1.483 -15.909 14.990 1.00 92.38 104 ILE A N 1
ATOM 882 C CA . ILE A 1 104 ? 1.985 -16.028 13.611 1.00 92.38 104 ILE A CA 1
ATOM 883 C C . ILE A 1 104 ? 0.889 -16.520 12.662 1.00 92.38 104 ILE A C 1
ATOM 885 O O . ILE A 1 104 ? 0.749 -15.982 11.570 1.00 92.38 104 ILE A O 1
ATOM 889 N N . ARG A 1 105 ? 0.082 -17.511 13.066 1.00 93.38 105 ARG A N 1
ATOM 890 C CA . ARG A 1 105 ? -1.016 -18.024 12.233 1.00 93.38 105 ARG A CA 1
ATOM 891 C C . ARG A 1 105 ? -2.026 -16.927 11.888 1.00 93.38 105 ARG A C 1
ATOM 893 O O . ARG A 1 105 ? -2.327 -16.751 10.714 1.00 93.38 105 ARG A O 1
ATOM 900 N N . ARG A 1 106 ? -2.504 -16.179 12.888 1.00 93.44 106 ARG A N 1
ATOM 901 C CA . ARG A 1 106 ? -3.459 -15.078 12.670 1.00 93.44 106 ARG A CA 1
ATOM 902 C C . ARG A 1 106 ? -2.854 -13.945 11.847 1.00 93.44 106 ARG A C 1
ATOM 904 O O . ARG A 1 106 ? -3.518 -13.402 10.979 1.00 93.44 106 ARG A O 1
ATOM 911 N N . LEU A 1 107 ? -1.589 -13.609 12.093 1.00 93.81 107 LEU A N 1
ATOM 912 C CA . LEU A 1 107 ? -0.887 -12.614 11.289 1.00 93.81 107 LEU A CA 1
ATOM 913 C C . LEU A 1 107 ? -0.760 -13.074 9.828 1.00 93.81 107 LEU A C 1
ATOM 915 O O . LEU A 1 107 ? -1.009 -12.289 8.923 1.00 93.81 107 LEU A O 1
ATOM 919 N N . ASN A 1 108 ? -0.449 -14.349 9.579 1.00 94.88 108 ASN A N 1
ATOM 920 C CA . ASN A 1 108 ? -0.389 -14.890 8.221 1.00 94.88 108 ASN A CA 1
ATOM 921 C C . ASN A 1 108 ? -1.734 -14.783 7.493 1.00 94.88 108 ASN A C 1
ATOM 923 O O . ASN A 1 108 ? -1.731 -14.436 6.320 1.00 94.88 108 ASN A O 1
ATOM 927 N N . GLU A 1 109 ? -2.865 -14.994 8.171 1.00 92.88 109 GLU A N 1
ATOM 928 C CA . GLU A 1 109 ? -4.199 -14.783 7.580 1.00 92.88 109 GLU A CA 1
ATOM 929 C C . GLU A 1 109 ? -4.362 -13.344 7.048 1.00 92.88 109 GLU A C 1
ATOM 931 O O . GLU A 1 109 ? -4.845 -13.157 5.933 1.00 92.88 109 GLU A O 1
ATOM 936 N N . SER A 1 110 ? -3.869 -12.338 7.779 1.00 90.94 110 SER A N 1
ATOM 937 C CA . SER A 1 110 ? -3.858 -10.935 7.330 1.00 90.94 110 SER A CA 1
ATOM 938 C C . SER A 1 110 ? -2.830 -10.625 6.234 1.00 90.94 110 SER A C 1
ATOM 940 O O . SER A 1 110 ? -2.985 -9.648 5.501 1.00 90.94 110 SER A O 1
ATOM 942 N N . LEU A 1 111 ? -1.753 -11.408 6.132 1.00 92.69 111 LEU A N 1
ATOM 943 C CA . LEU A 1 111 ? -0.655 -11.184 5.186 1.00 92.69 111 LEU A CA 1
ATOM 944 C C . LEU A 1 111 ? -0.877 -11.856 3.825 1.00 92.69 111 LEU A C 1
ATOM 946 O O . LEU A 1 111 ? -0.367 -11.357 2.818 1.00 92.69 111 LEU A O 1
ATOM 950 N N . LEU A 1 112 ? -1.647 -12.946 3.783 1.00 90.31 112 LEU A N 1
ATOM 951 C CA . LEU A 1 112 ? -1.909 -13.726 2.570 1.00 90.31 112 LEU A CA 1
ATOM 952 C C . LEU A 1 112 ? -2.414 -12.887 1.384 1.00 90.31 112 LEU A C 1
ATOM 954 O O . LEU A 1 112 ? -1.863 -13.066 0.298 1.00 90.31 112 LEU A O 1
ATOM 958 N N . PRO A 1 113 ? -3.355 -11.931 1.546 1.00 86.38 113 PRO A N 1
ATOM 959 C CA . PRO A 1 113 ? -3.800 -11.084 0.434 1.00 86.38 113 PRO A CA 1
ATOM 960 C C . PRO A 1 113 ? -2.669 -10.281 -0.220 1.00 86.38 113 PRO A C 1
ATOM 962 O O . PRO A 1 113 ? -2.770 -9.884 -1.375 1.00 86.38 113 PRO A O 1
ATOM 965 N N . TYR A 1 114 ? -1.574 -10.041 0.498 1.00 88.19 114 TYR A N 1
ATOM 966 C CA . TYR A 1 114 ? -0.403 -9.327 0.001 1.00 88.19 114 TYR A CA 1
ATOM 967 C C . TYR A 1 114 ? 0.693 -10.274 -0.514 1.00 88.19 114 TYR A C 1
ATOM 969 O O . TYR A 1 114 ? 1.836 -9.851 -0.668 1.00 88.19 114 TYR A O 1
ATOM 977 N N . ASN A 1 115 ? 0.390 -11.554 -0.752 1.00 89.88 115 ASN A N 1
ATOM 978 C CA . ASN A 1 115 ? 1.377 -12.583 -1.099 1.00 89.88 115 ASN A CA 1
ATOM 979 C C . ASN A 1 115 ? 2.541 -12.640 -0.094 1.00 89.88 115 ASN A C 1
ATOM 981 O O . ASN A 1 115 ? 3.710 -12.788 -0.464 1.00 89.88 115 ASN A O 1
ATOM 985 N N . MET A 1 116 ? 2.207 -12.491 1.190 1.00 93.38 116 MET A N 1
ATOM 986 C CA . MET A 1 116 ? 3.156 -12.521 2.293 1.00 93.38 116 MET A CA 1
ATOM 987 C C . MET A 1 116 ? 2.776 -13.574 3.323 1.00 93.38 116 MET A C 1
ATOM 989 O O . MET A 1 116 ? 1.602 -13.808 3.595 1.00 93.38 116 MET A O 1
ATOM 993 N N . TRP A 1 117 ? 3.780 -14.174 3.952 1.00 95.25 117 TRP A N 1
ATOM 994 C CA . TRP A 1 117 ? 3.589 -14.979 5.154 1.00 95.25 117 TRP A CA 1
ATOM 995 C C . TRP A 1 117 ? 4.886 -15.074 5.948 1.00 95.25 117 TRP A C 1
ATOM 997 O O . TRP A 1 117 ? 5.984 -14.964 5.411 1.00 95.25 117 TRP A O 1
ATOM 1007 N N . ILE A 1 118 ? 4.781 -15.310 7.245 1.00 94.56 118 ILE A N 1
ATOM 1008 C CA . ILE A 1 118 ? 5.914 -15.615 8.107 1.00 94.56 118 ILE A CA 1
ATOM 1009 C C . ILE A 1 118 ? 6.105 -17.130 8.134 1.00 94.56 118 ILE A C 1
ATOM 1011 O O . ILE A 1 118 ? 5.219 -17.897 8.523 1.00 94.56 118 ILE A O 1
ATOM 1015 N N . ASP A 1 119 ? 7.295 -17.551 7.721 1.00 89.88 119 ASP A N 1
ATOM 1016 C CA . ASP A 1 119 ? 7.782 -18.919 7.816 1.00 89.88 119 ASP A CA 1
ATOM 1017 C C . ASP A 1 119 ? 8.191 -19.192 9.266 1.00 89.88 119 ASP A C 1
ATOM 1019 O O . ASP A 1 119 ? 9.211 -18.693 9.741 1.00 89.88 119 ASP A O 1
ATOM 1023 N N . HIS A 1 120 ? 7.375 -19.969 9.980 1.00 83.19 120 HIS A N 1
ATOM 1024 C CA . HIS A 1 120 ? 7.603 -20.281 11.391 1.00 83.19 120 HIS A CA 1
ATOM 1025 C C . HIS A 1 120 ? 8.901 -21.067 11.622 1.00 83.19 120 HIS A C 1
ATOM 1027 O O . HIS A 1 120 ? 9.540 -20.903 12.655 1.00 83.19 120 HIS A O 1
ATOM 1033 N N . GLN A 1 121 ? 9.310 -21.941 10.700 1.00 83.88 121 GLN A N 1
ATOM 1034 C CA . GLN A 1 121 ? 10.524 -22.740 10.900 1.00 83.88 121 GLN A CA 1
ATOM 1035 C C . GLN A 1 121 ? 11.770 -21.879 10.739 1.00 83.88 121 GLN A C 1
ATOM 1037 O O . GLN A 1 121 ? 12.708 -21.977 11.524 1.00 83.88 121 GLN A O 1
ATOM 1042 N N . ARG A 1 122 ? 11.766 -21.006 9.730 1.00 83.56 122 ARG A N 1
ATOM 1043 C CA . ARG A 1 122 ? 12.911 -20.141 9.429 1.00 83.56 122 ARG A CA 1
ATOM 1044 C C . ARG A 1 122 ? 12.839 -18.780 10.117 1.00 83.56 122 ARG A C 1
ATOM 1046 O O . ARG A 1 122 ? 13.773 -18.002 9.953 1.00 83.56 122 ARG A O 1
ATOM 1053 N N . GLN A 1 123 ? 11.763 -18.506 10.861 1.00 83.38 123 GLN A N 1
ATOM 1054 C CA . GLN A 1 123 ? 11.513 -17.263 11.601 1.00 83.38 123 GLN A CA 1
ATOM 1055 C C . GLN A 1 123 ? 11.685 -16.020 10.712 1.00 83.38 123 GLN A C 1
ATOM 1057 O O . GLN A 1 123 ? 12.334 -15.048 11.085 1.00 83.38 123 GLN A O 1
ATOM 1062 N N . ARG A 1 124 ? 11.166 -16.082 9.479 1.00 86.56 124 ARG A N 1
ATOM 1063 C CA . ARG A 1 124 ? 11.412 -15.067 8.441 1.00 86.56 124 ARG A CA 1
ATOM 1064 C C . ARG A 1 124 ? 10.158 -14.738 7.652 1.00 86.56 124 ARG A C 1
ATOM 1066 O O . ARG A 1 124 ? 9.382 -15.630 7.314 1.00 86.56 124 ARG A O 1
ATOM 1073 N N . LEU A 1 125 ? 10.024 -13.467 7.282 1.00 92.56 125 LEU A N 1
ATOM 1074 C CA . LEU A 1 125 ? 9.024 -13.023 6.320 1.00 92.56 125 LEU A CA 1
ATOM 1075 C C . LEU A 1 125 ? 9.352 -13.568 4.920 1.00 92.56 125 LEU A C 1
ATOM 1077 O O . LEU A 1 125 ? 10.469 -13.429 4.412 1.00 92.56 125 LEU A O 1
ATOM 1081 N N . ARG A 1 126 ? 8.358 -14.190 4.296 1.00 92.56 126 ARG A N 1
ATOM 1082 C CA . ARG A 1 126 ? 8.332 -14.606 2.898 1.00 92.56 126 ARG A CA 1
ATOM 1083 C C . ARG A 1 126 ? 7.468 -13.629 2.132 1.00 92.56 126 ARG A C 1
ATOM 1085 O O . ARG A 1 126 ? 6.292 -13.479 2.432 1.00 92.56 126 ARG A O 1
ATOM 1092 N N . ALA A 1 127 ? 8.095 -12.952 1.186 1.00 91.88 127 ALA A N 1
ATOM 1093 C CA . ALA A 1 127 ? 7.501 -11.941 0.332 1.00 91.88 127 ALA A CA 1
ATOM 1094 C C . ALA A 1 127 ? 8.465 -11.676 -0.831 1.00 91.88 127 ALA A C 1
ATOM 1096 O O . ALA A 1 127 ? 9.646 -12.050 -0.761 1.00 91.88 127 ALA A O 1
ATOM 1097 N N . SER A 1 128 ? 7.999 -10.986 -1.873 1.00 90.94 128 SER A N 1
ATOM 1098 C CA . SER A 1 128 ? 8.905 -10.453 -2.891 1.00 90.94 128 SER A CA 1
ATOM 1099 C C . SER A 1 128 ? 9.881 -9.448 -2.265 1.00 90.94 128 SER A C 1
ATOM 1101 O O . SER A 1 128 ? 9.555 -8.735 -1.311 1.00 90.94 128 SER A O 1
ATOM 1103 N N . ARG A 1 129 ? 11.107 -9.374 -2.794 1.00 91.00 129 ARG A N 1
ATOM 1104 C CA . ARG A 1 129 ? 12.130 -8.456 -2.264 1.00 91.00 129 ARG A CA 1
ATOM 1105 C C . ARG A 1 129 ? 11.737 -6.992 -2.434 1.00 91.00 129 ARG A C 1
ATOM 1107 O O . ARG A 1 129 ? 11.958 -6.208 -1.516 1.00 91.00 129 ARG A O 1
ATOM 1114 N N . ALA A 1 130 ? 11.094 -6.662 -3.553 1.00 91.69 130 ALA A N 1
ATOM 1115 C CA . ALA A 1 130 ? 10.537 -5.338 -3.798 1.00 91.69 130 ALA A CA 1
ATOM 1116 C C . ALA A 1 130 ? 9.490 -4.955 -2.740 1.00 91.69 130 ALA A C 1
ATOM 1118 O O . ALA A 1 130 ? 9.506 -3.828 -2.250 1.00 91.69 130 ALA A O 1
ATOM 1119 N N . LEU A 1 131 ? 8.620 -5.889 -2.329 1.00 92.38 131 LEU A N 1
ATOM 1120 C CA . LEU A 1 131 ? 7.605 -5.619 -1.310 1.00 92.38 131 LEU A CA 1
ATOM 1121 C C . LEU A 1 131 ? 8.221 -5.406 0.075 1.00 92.38 131 LEU A C 1
ATOM 1123 O O . LEU A 1 131 ? 7.839 -4.463 0.762 1.00 92.38 131 LEU A O 1
ATOM 1127 N N . VAL A 1 132 ? 9.202 -6.228 0.468 1.00 92.50 132 VAL A N 1
ATOM 1128 C CA . VAL A 1 132 ? 9.937 -6.034 1.733 1.00 92.50 132 VAL A CA 1
ATOM 1129 C C . VAL A 1 132 ? 10.604 -4.661 1.761 1.00 92.50 132 VAL A C 1
ATOM 1131 O O . VAL A 1 132 ? 10.417 -3.921 2.723 1.00 92.50 132 VAL A O 1
ATOM 1134 N N . PHE A 1 133 ? 11.321 -4.300 0.693 1.00 91.81 133 PHE A N 1
ATOM 1135 C CA . PHE A 1 133 ? 11.929 -2.978 0.537 1.00 91.81 133 PHE A CA 1
ATOM 1136 C C . PHE A 1 133 ? 10.888 -1.863 0.683 1.00 91.81 133 PHE A C 1
ATOM 1138 O O . PHE A 1 133 ? 11.062 -0.954 1.491 1.00 91.81 133 PHE A O 1
ATOM 1145 N N . LYS A 1 134 ? 9.768 -1.965 -0.042 1.00 91.00 134 LYS A N 1
ATOM 1146 C CA . LYS A 1 134 ? 8.724 -0.938 -0.044 1.00 91.00 134 LYS A CA 1
ATOM 1147 C C . LYS A 1 134 ? 8.076 -0.770 1.331 1.00 91.00 134 LYS A C 1
ATOM 1149 O O . LYS A 1 134 ? 7.760 0.345 1.737 1.00 91.00 134 LYS A O 1
ATOM 1154 N N . LEU A 1 135 ? 7.881 -1.865 2.063 1.00 92.69 135 LEU A N 1
ATOM 1155 C CA . LEU A 1 135 ? 7.332 -1.841 3.418 1.00 92.69 135 LEU A CA 1
ATOM 1156 C C . LEU A 1 135 ? 8.327 -1.285 4.438 1.00 92.69 135 LEU A C 1
ATOM 1158 O O . LEU A 1 135 ? 7.924 -0.492 5.284 1.00 92.69 135 LEU A O 1
ATOM 1162 N N . GLN A 1 136 ? 9.612 -1.638 4.345 1.00 92.19 136 GLN A N 1
ATOM 1163 C CA . GLN A 1 136 ? 10.656 -1.046 5.189 1.00 92.19 136 GLN A CA 1
ATOM 1164 C C . GLN A 1 136 ? 10.764 0.460 4.960 1.00 92.19 136 GLN A C 1
ATOM 1166 O O . GLN A 1 136 ? 10.764 1.225 5.920 1.00 92.19 136 GLN A O 1
ATOM 1171 N N . LEU A 1 137 ? 10.789 0.892 3.698 1.00 89.94 137 LEU A N 1
ATOM 1172 C CA . LEU A 1 137 ? 10.849 2.307 3.361 1.00 89.94 137 LEU A CA 1
ATOM 1173 C C . LEU A 1 137 ? 9.629 3.061 3.895 1.00 89.94 137 LEU A C 1
ATOM 1175 O O . LEU A 1 137 ? 9.783 4.065 4.586 1.00 89.94 137 LEU A O 1
ATOM 1179 N N . ARG A 1 138 ? 8.426 2.528 3.659 1.00 89.38 138 ARG A N 1
ATOM 1180 C CA . ARG A 1 138 ? 7.184 3.095 4.190 1.00 89.38 138 ARG A CA 1
ATOM 1181 C C . ARG A 1 138 ? 7.198 3.178 5.717 1.00 89.38 138 ARG A C 1
ATOM 1183 O O . ARG A 1 138 ? 6.744 4.171 6.271 1.00 89.38 138 ARG A O 1
ATOM 1190 N N . TYR A 1 139 ? 7.713 2.155 6.401 1.00 91.19 139 TYR A N 1
ATOM 1191 C CA . TYR A 1 139 ? 7.841 2.167 7.859 1.00 91.19 139 TYR A CA 1
ATOM 1192 C C . TYR A 1 139 ? 8.761 3.303 8.316 1.00 91.19 139 TYR A C 1
ATOM 1194 O O . TYR A 1 139 ? 8.401 4.067 9.204 1.00 91.19 139 TYR A O 1
ATOM 1202 N N . LEU A 1 140 ? 9.934 3.456 7.699 1.00 89.31 140 LEU A N 1
ATOM 1203 C CA . LEU A 1 140 ? 10.871 4.525 8.050 1.00 89.31 140 LEU A CA 1
ATOM 1204 C C . LEU A 1 140 ? 10.269 5.913 7.808 1.00 89.31 140 LEU A C 1
ATOM 1206 O O . LEU A 1 140 ? 10.385 6.785 8.668 1.00 89.31 140 LEU A O 1
ATOM 1210 N N . GLN A 1 141 ? 9.574 6.084 6.683 1.00 85.88 141 GLN A N 1
ATOM 1211 C CA . GLN A 1 141 ? 8.888 7.325 6.336 1.00 85.88 141 GLN A CA 1
ATOM 1212 C C . GLN A 1 141 ? 7.789 7.667 7.353 1.00 85.88 141 GLN A C 1
ATOM 1214 O O . GLN A 1 141 ? 7.762 8.765 7.892 1.00 85.88 141 GLN A O 1
ATOM 1219 N N . GLU A 1 142 ? 6.911 6.715 7.674 1.00 85.75 142 GLU A N 1
ATOM 1220 C CA . GLU A 1 142 ? 5.759 6.982 8.541 1.00 85.75 142 GLU A CA 1
ATOM 1221 C C . GLU A 1 142 ? 6.121 7.028 10.039 1.00 85.75 142 GLU A C 1
ATOM 1223 O O . GLU A 1 142 ? 5.513 7.786 10.795 1.00 85.75 142 GLU A O 1
ATOM 1228 N N . PHE A 1 143 ? 7.107 6.248 10.497 1.00 84.00 143 PHE A N 1
ATOM 1229 C CA . PHE A 1 143 ? 7.407 6.099 11.928 1.00 84.00 143 PHE A CA 1
ATOM 1230 C C . PHE A 1 143 ? 8.630 6.883 12.384 1.00 84.00 143 PHE A C 1
ATOM 1232 O O . PHE A 1 143 ? 8.600 7.410 13.495 1.00 84.00 143 PHE A O 1
ATOM 1239 N N . ASN A 1 144 ? 9.658 7.009 11.544 1.00 74.44 144 ASN A N 1
ATOM 1240 C CA . ASN A 1 144 ? 10.962 7.497 11.980 1.00 74.44 144 ASN A CA 1
ATOM 1241 C C . ASN A 1 144 ? 11.326 8.894 11.461 1.00 74.44 144 ASN A C 1
ATOM 1243 O O . ASN A 1 144 ? 12.255 9.472 12.012 1.00 74.44 144 ASN A O 1
ATOM 1247 N N . GLN A 1 145 ? 10.629 9.470 10.473 1.00 69.44 145 GLN A N 1
ATOM 1248 C CA . GLN A 1 145 ? 10.957 10.818 9.969 1.00 69.44 145 GLN A CA 1
ATOM 1249 C C . GLN A 1 145 ? 10.934 11.883 11.069 1.00 69.44 145 GLN A C 1
ATOM 1251 O O . GLN A 1 145 ? 11.901 12.617 11.229 1.00 69.44 145 GLN A O 1
ATOM 1256 N N . GLU A 1 146 ? 9.870 11.918 11.873 1.00 66.31 146 GLU A N 1
ATOM 1257 C CA . GLU A 1 146 ? 9.725 12.881 12.975 1.00 66.31 146 GLU A CA 1
ATOM 1258 C C . GLU A 1 146 ? 10.729 12.618 14.109 1.00 66.31 146 GLU A C 1
ATOM 1260 O O . GLU A 1 146 ? 11.257 13.549 14.704 1.00 66.31 146 GLU A O 1
ATOM 1265 N N . THR A 1 147 ? 11.007 11.346 14.412 1.00 63.31 147 THR A N 1
ATOM 1266 C CA . THR A 1 147 ? 11.860 10.954 15.546 1.00 63.31 147 THR A CA 1
ATOM 1267 C C . THR A 1 147 ? 13.351 11.069 15.236 1.00 63.31 147 THR A C 1
ATOM 1269 O O . THR A 1 147 ? 14.137 11.379 16.123 1.00 63.31 147 THR A O 1
ATOM 1272 N N . LEU A 1 148 ? 13.747 10.800 13.991 1.00 63.19 148 LEU A N 1
ATOM 1273 C CA . LEU A 1 148 ? 15.139 10.824 13.541 1.00 63.19 148 LEU A CA 1
ATOM 1274 C C . LEU A 1 148 ? 15.480 12.082 12.723 1.00 63.19 148 LEU A C 1
ATOM 1276 O O . LEU A 1 148 ? 16.625 12.226 12.305 1.00 63.19 148 LEU A O 1
ATOM 1280 N N . GLY A 1 149 ? 14.512 12.969 12.465 1.00 66.38 149 GLY A N 1
ATOM 1281 C CA . GLY A 1 149 ? 14.707 14.171 11.645 1.00 66.38 149 GLY A CA 1
ATOM 1282 C C . GLY A 1 149 ? 15.114 13.869 10.198 1.00 66.38 149 GLY A C 1
ATOM 1283 O O . GLY A 1 149 ? 15.834 14.653 9.586 1.00 66.38 149 GLY A O 1
ATOM 1284 N N . LEU A 1 150 ? 14.720 12.709 9.662 1.00 70.12 150 LEU A N 1
ATOM 1285 C CA . LEU A 1 150 ? 15.182 12.234 8.355 1.00 70.12 150 LEU A CA 1
ATOM 1286 C C . LEU A 1 150 ? 14.344 12.815 7.220 1.00 70.12 150 LEU A C 1
ATOM 1288 O O . LEU A 1 150 ? 13.114 12.780 7.265 1.00 70.12 150 LEU A O 1
ATOM 1292 N N . SER A 1 151 ? 15.008 13.229 6.140 1.00 73.38 151 SER A N 1
ATOM 1293 C CA . SER A 1 151 ? 14.331 13.422 4.859 1.00 73.38 151 SER A CA 1
ATOM 1294 C C . SER A 1 151 ? 13.828 12.082 4.292 1.00 73.38 151 SER A C 1
ATOM 1296 O O . SER A 1 151 ? 14.286 10.996 4.673 1.00 73.38 151 SER A O 1
ATOM 1298 N N . SER A 1 152 ? 12.897 12.130 3.332 1.00 69.62 152 SER A N 1
ATOM 1299 C CA . SER A 1 152 ? 12.393 10.927 2.645 1.00 69.62 152 SER A CA 1
ATOM 1300 C C . SER A 1 152 ? 13.500 10.102 1.984 1.00 69.62 152 SER A C 1
ATOM 1302 O O . SER A 1 152 ? 13.407 8.876 1.962 1.00 69.62 152 SER A O 1
ATOM 1304 N N . THR A 1 153 ? 14.559 10.753 1.501 1.00 72.00 153 THR A N 1
ATOM 1305 C CA . THR A 1 153 ? 15.728 10.108 0.888 1.00 72.00 153 THR A CA 1
ATOM 1306 C C . THR A 1 153 ? 16.729 9.594 1.920 1.00 72.00 153 THR A C 1
ATOM 1308 O O . THR A 1 153 ? 17.350 8.557 1.704 1.00 72.00 153 THR A O 1
ATOM 1311 N N . ASP A 1 154 ? 16.860 10.241 3.083 1.00 77.81 154 ASP A N 1
ATOM 1312 C CA . ASP A 1 154 ? 17.756 9.754 4.143 1.00 77.81 154 ASP A CA 1
ATOM 1313 C C . ASP A 1 154 ? 17.275 8.442 4.769 1.00 77.81 154 ASP A C 1
ATOM 1315 O O . ASP A 1 154 ? 18.087 7.653 5.257 1.00 77.81 154 ASP A O 1
ATOM 1319 N N . CYS A 1 155 ? 15.972 8.156 4.686 1.00 81.56 155 CYS A N 1
ATOM 1320 C CA . CYS A 1 155 ? 15.405 6.870 5.091 1.00 81.56 155 CYS A CA 1
ATOM 1321 C C . CYS A 1 155 ? 16.113 5.685 4.406 1.00 81.56 155 CYS A C 1
ATOM 1323 O O . CYS A 1 155 ? 16.242 4.615 4.997 1.00 81.56 155 CYS A O 1
ATOM 1325 N N . TRP A 1 156 ? 16.641 5.860 3.193 1.00 84.38 156 TRP A N 1
ATOM 1326 C CA . TRP A 1 156 ? 17.319 4.793 2.457 1.00 84.38 156 TRP A CA 1
ATOM 1327 C C . TRP A 1 156 ? 18.542 4.222 3.183 1.00 84.38 156 TRP A C 1
ATOM 1329 O O . TRP A 1 156 ? 18.814 3.027 3.066 1.00 84.38 156 TRP A O 1
ATOM 1339 N N . LYS A 1 157 ? 19.226 5.036 3.997 1.00 80.62 157 LYS A N 1
ATOM 1340 C CA . LYS A 1 157 ? 20.412 4.633 4.775 1.00 80.62 157 LYS A CA 1
ATOM 1341 C C . LYS A 1 157 ? 20.097 3.600 5.864 1.00 80.62 157 LYS A C 1
ATOM 1343 O O . LYS A 1 157 ? 20.996 2.907 6.326 1.00 80.62 157 LYS A O 1
ATOM 1348 N N . TYR A 1 158 ? 18.829 3.483 6.260 1.00 82.69 158 TYR A N 1
ATOM 1349 C CA . TYR A 1 158 ? 18.375 2.606 7.344 1.00 82.69 158 TYR A CA 1
ATOM 1350 C C . TYR A 1 158 ? 17.660 1.347 6.843 1.00 82.69 158 TYR A C 1
ATOM 1352 O O . TYR A 1 158 ? 17.129 0.574 7.643 1.00 82.69 158 TYR A O 1
ATOM 1360 N N . LEU A 1 159 ? 17.619 1.126 5.527 1.00 87.19 159 LEU A N 1
ATOM 1361 C CA . LEU A 1 159 ? 17.039 -0.081 4.953 1.00 87.19 159 LEU A CA 1
ATOM 1362 C C . LEU A 1 159 ? 17.908 -1.297 5.278 1.00 87.19 159 LEU A C 1
ATOM 1364 O O . LEU A 1 159 ? 19.127 -1.287 5.107 1.00 87.19 159 LEU A O 1
ATOM 1368 N N . ALA A 1 160 ? 17.272 -2.385 5.706 1.00 81.19 160 ALA A N 1
ATOM 1369 C CA . ALA A 1 160 ? 17.979 -3.630 5.953 1.00 81.19 160 ALA A CA 1
ATOM 1370 C C . ALA A 1 160 ? 18.123 -4.358 4.621 1.00 81.19 160 ALA A C 1
ATOM 1372 O O . ALA A 1 160 ? 17.165 -4.971 4.155 1.00 81.19 160 ALA A O 1
ATOM 1373 N N . VAL A 1 161 ? 19.316 -4.270 4.025 1.00 66.56 161 VAL A N 1
ATOM 1374 C CA . VAL A 1 161 ? 19.655 -4.822 2.705 1.00 66.56 161 VAL A CA 1
ATOM 1375 C C . VAL A 1 161 ? 19.254 -6.303 2.630 1.00 66.56 161 VAL A C 1
ATOM 1377 O O . VAL A 1 161 ? 19.931 -7.163 3.206 1.00 66.56 161 VAL A O 1
ATOM 1380 N N . PRO A 1 162 ? 18.151 -6.662 1.946 1.00 68.62 162 PRO A N 1
ATOM 1381 C CA . PRO A 1 162 ? 17.837 -8.062 1.749 1.00 68.62 162 PRO A CA 1
ATOM 1382 C C . PRO A 1 162 ? 18.797 -8.629 0.699 1.00 68.62 162 PRO A C 1
ATOM 1384 O O . PRO A 1 162 ? 19.123 -7.962 -0.279 1.00 68.62 162 PRO A O 1
ATOM 1387 N N . LYS A 1 163 ? 19.209 -9.894 0.844 1.00 78.75 163 LYS A N 1
ATOM 1388 C CA . LYS A 1 163 ? 19.873 -10.603 -0.260 1.00 78.75 163 LYS A CA 1
ATOM 1389 C C . LYS A 1 163 ? 18.897 -10.712 -1.434 1.00 78.75 163 LYS A C 1
ATOM 1391 O O . LYS A 1 163 ? 17.892 -11.429 -1.338 1.00 78.75 163 LYS A O 1
ATOM 1396 N N . ILE A 1 164 ? 19.191 -9.991 -2.509 1.00 84.81 164 ILE A N 1
ATOM 1397 C CA . ILE A 1 164 ? 18.418 -9.985 -3.752 1.00 84.81 164 ILE A CA 1
ATOM 1398 C C . ILE A 1 164 ? 19.015 -11.024 -4.703 1.00 84.81 164 ILE A C 1
ATOM 1400 O O . ILE A 1 164 ? 20.233 -11.167 -4.796 1.00 84.81 164 ILE A O 1
ATOM 1404 N N . SER A 1 165 ? 18.154 -11.793 -5.373 1.00 87.31 165 SER A N 1
ATOM 1405 C CA . SER A 1 165 ? 18.603 -12.814 -6.316 1.00 87.31 165 SER A CA 1
ATOM 1406 C C . SER A 1 165 ? 19.088 -12.184 -7.627 1.00 87.31 165 SER A C 1
ATOM 1408 O O . SER A 1 165 ? 18.618 -11.123 -8.037 1.00 87.31 165 SER A O 1
ATOM 1410 N N . GLN A 1 166 ? 19.997 -12.858 -8.335 1.00 88.38 166 GLN A N 1
ATOM 1411 C CA . GLN A 1 166 ? 20.443 -12.397 -9.655 1.00 88.38 166 GLN A CA 1
ATOM 1412 C C . GLN A 1 166 ? 19.288 -12.342 -10.669 1.00 88.38 166 GLN A C 1
ATOM 1414 O O . GLN A 1 166 ? 19.269 -11.457 -11.519 1.00 88.38 166 GLN A O 1
ATOM 1419 N N . ILE A 1 167 ? 18.309 -13.245 -10.546 1.00 90.31 167 ILE A N 1
ATOM 1420 C CA . ILE A 1 167 ? 17.102 -13.271 -11.384 1.00 90.31 167 ILE A CA 1
ATOM 1421 C C . ILE A 1 167 ? 16.285 -11.989 -11.184 1.00 90.31 167 ILE A C 1
ATOM 1423 O O . ILE A 1 167 ? 15.882 -11.362 -12.162 1.00 90.31 167 ILE A O 1
ATOM 1427 N N . ASP A 1 168 ? 16.083 -11.566 -9.932 1.00 90.25 168 ASP A N 1
ATOM 1428 C CA . ASP A 1 168 ? 15.384 -10.315 -9.624 1.00 90.25 168 ASP A CA 1
ATOM 1429 C C . ASP A 1 168 ? 16.137 -9.105 -10.191 1.00 90.25 168 ASP A C 1
ATOM 1431 O O . ASP A 1 168 ? 15.533 -8.254 -10.839 1.00 90.25 168 ASP A O 1
ATOM 1435 N N . ILE A 1 169 ? 17.464 -9.059 -10.027 1.00 89.88 169 ILE A N 1
ATOM 1436 C CA . ILE A 1 169 ? 18.299 -7.976 -10.571 1.00 89.88 169 ILE A CA 1
ATOM 1437 C C . ILE A 1 169 ? 18.162 -7.899 -12.092 1.00 89.88 169 ILE A C 1
ATOM 1439 O O . ILE A 1 169 ? 17.889 -6.827 -12.622 1.00 89.88 169 ILE A O 1
ATOM 1443 N N . GLN A 1 170 ? 18.303 -9.023 -12.800 1.00 90.94 170 GLN A N 1
ATOM 1444 C CA . GLN A 1 170 ? 18.155 -9.067 -14.258 1.00 90.94 170 GLN A CA 1
ATOM 1445 C C . GLN A 1 170 ? 16.761 -8.622 -14.699 1.00 90.94 170 GLN A C 1
ATOM 1447 O O . GLN A 1 170 ? 16.613 -7.904 -15.687 1.00 90.94 170 GLN A O 1
ATOM 1452 N N . LYS A 1 171 ? 15.728 -9.034 -13.960 1.00 91.31 171 LYS A N 1
ATOM 1453 C CA . LYS A 1 171 ? 14.353 -8.617 -14.212 1.00 91.31 171 LYS A CA 1
ATOM 1454 C C . LYS A 1 171 ? 14.208 -7.101 -14.079 1.00 91.31 171 LYS A C 1
ATOM 1456 O O . LYS A 1 171 ? 13.648 -6.480 -14.975 1.00 91.31 171 LYS A O 1
ATOM 1461 N N . TRP A 1 172 ? 14.727 -6.507 -13.008 1.00 92.38 172 TRP A N 1
ATOM 1462 C CA . TRP A 1 172 ? 14.642 -5.068 -12.748 1.00 92.38 172 TRP A CA 1
ATOM 1463 C C . TRP A 1 172 ? 15.501 -4.237 -13.702 1.00 92.38 172 TRP A C 1
ATOM 1465 O O . TRP A 1 172 ? 15.051 -3.198 -14.170 1.00 92.38 172 TRP A O 1
ATOM 1475 N N . GLN A 1 173 ? 16.683 -4.724 -14.081 1.00 91.94 173 GLN A N 1
ATOM 1476 C CA . GLN A 1 173 ? 17.541 -4.091 -15.087 1.00 91.94 173 GLN A CA 1
ATOM 1477 C C . GLN A 1 173 ? 16.819 -3.859 -16.419 1.00 91.94 173 GLN A C 1
ATOM 1479 O O . GLN A 1 173 ? 17.044 -2.838 -17.057 1.00 91.94 173 GLN A O 1
ATOM 1484 N N . ARG A 1 174 ? 15.914 -4.760 -16.827 1.00 92.06 174 ARG A N 1
ATOM 1485 C CA . ARG A 1 174 ? 15.125 -4.606 -18.067 1.00 92.06 174 ARG A CA 1
ATOM 1486 C C . ARG A 1 174 ? 14.182 -3.401 -18.052 1.00 92.06 174 ARG A C 1
ATOM 1488 O O . ARG A 1 174 ? 13.725 -2.993 -19.113 1.00 92.06 174 ARG A O 1
ATOM 1495 N N . LEU A 1 175 ? 13.867 -2.869 -16.873 1.00 93.62 175 LEU A N 1
ATOM 1496 C CA . LEU A 1 175 ? 13.065 -1.656 -16.730 1.00 93.62 175 LEU A CA 1
ATOM 1497 C C . LEU A 1 175 ? 13.901 -0.381 -16.784 1.00 93.62 175 LEU A C 1
ATOM 1499 O O . LEU A 1 175 ? 13.341 0.701 -16.854 1.00 93.62 175 LEU A O 1
ATOM 1503 N N . ILE A 1 176 ? 15.227 -0.480 -16.729 1.00 93.62 176 ILE A N 1
ATOM 1504 C CA . ILE A 1 176 ? 16.098 0.680 -16.880 1.00 93.62 176 ILE A CA 1
ATOM 1505 C C . ILE A 1 176 ? 16.390 0.820 -18.364 1.00 93.62 176 ILE A C 1
ATOM 1507 O O . ILE A 1 176 ? 17.283 0.181 -18.923 1.00 93.62 176 ILE A O 1
ATOM 1511 N N . VAL A 1 177 ? 15.556 1.625 -19.009 1.00 92.75 177 VAL A N 1
ATOM 1512 C CA . VAL A 1 177 ? 15.601 1.833 -20.451 1.00 92.75 177 VAL A CA 1
ATOM 1513 C C . VAL A 1 177 ? 16.740 2.777 -20.828 1.00 92.75 177 VAL A C 1
ATOM 1515 O O . VAL A 1 177 ? 17.461 2.500 -21.788 1.00 92.75 177 VAL A O 1
ATOM 1518 N N . GLU A 1 178 ? 16.922 3.853 -20.067 1.00 91.94 178 GLU A N 1
ATOM 1519 C CA . GLU A 1 178 ? 18.028 4.805 -20.201 1.00 91.94 178 GLU A CA 1
ATOM 1520 C C . GLU A 1 178 ? 19.033 4.582 -19.082 1.00 91.94 178 GLU A C 1
ATOM 1522 O O . GLU A 1 178 ? 18.732 4.769 -17.902 1.00 91.94 178 GLU A O 1
ATOM 1527 N N . LYS A 1 179 ? 20.226 4.119 -19.457 1.00 91.50 179 LYS A N 1
ATOM 1528 C CA . LYS A 1 179 ? 21.258 3.742 -18.486 1.00 91.50 179 LYS A CA 1
ATOM 1529 C C . LYS A 1 179 ? 21.914 4.973 -17.885 1.00 91.50 179 LYS A C 1
ATOM 1531 O O . LYS A 1 179 ? 22.269 4.951 -16.716 1.00 91.50 179 LYS A O 1
ATOM 1536 N N . GLU A 1 180 ? 21.995 6.042 -18.660 1.00 92.19 180 GLU A N 1
ATOM 1537 C CA . GLU A 1 180 ? 22.589 7.320 -18.302 1.00 92.19 180 GLU A CA 1
ATOM 1538 C C . GLU A 1 180 ? 21.874 7.917 -17.081 1.00 92.19 180 GLU A C 1
ATOM 1540 O O . GLU A 1 180 ? 22.517 8.206 -16.075 1.00 92.19 180 GLU A O 1
ATOM 1545 N N . LEU A 1 181 ? 20.534 7.958 -17.096 1.00 90.56 181 LEU A N 1
ATOM 1546 C CA . LEU A 1 181 ? 19.726 8.434 -15.962 1.00 90.56 181 LEU A CA 1
ATOM 1547 C C . LEU A 1 181 ? 19.920 7.584 -14.699 1.00 90.56 181 LEU A C 1
ATOM 1549 O O . LEU A 1 181 ? 19.887 8.086 -13.573 1.00 90.56 181 LEU A O 1
ATOM 1553 N N . PHE A 1 182 ? 20.100 6.273 -14.863 1.00 94.50 182 PHE A N 1
ATOM 1554 C CA . PHE A 1 182 ? 20.383 5.384 -13.741 1.00 94.50 182 PHE A CA 1
ATOM 1555 C C . PHE A 1 182 ? 21.795 5.593 -13.190 1.00 94.50 182 PHE A C 1
ATOM 1557 O O . PHE A 1 182 ? 21.984 5.619 -11.976 1.00 94.50 182 PHE A O 1
ATOM 1564 N N . GLU A 1 183 ? 22.787 5.775 -14.057 1.00 94.25 183 GLU A N 1
ATOM 1565 C CA . GLU A 1 183 ? 24.166 6.060 -13.666 1.00 94.25 183 GLU A CA 1
ATOM 1566 C C . GLU A 1 183 ? 24.291 7.409 -12.955 1.00 94.25 183 GLU A C 1
ATOM 1568 O O . GLU A 1 183 ? 25.002 7.500 -11.955 1.00 94.25 183 GLU A O 1
ATOM 1573 N N . GLU A 1 184 ? 23.577 8.437 -13.415 1.00 92.81 184 GLU A N 1
ATOM 1574 C CA . GLU A 1 184 ? 23.470 9.730 -12.733 1.00 92.81 184 GLU A CA 1
ATOM 1575 C C . GLU A 1 184 ? 22.885 9.575 -11.329 1.00 92.81 184 GLU A C 1
ATOM 1577 O O . GLU A 1 184 ? 23.469 10.058 -10.357 1.00 92.81 184 GLU A O 1
ATOM 1582 N N . PHE A 1 185 ? 21.789 8.822 -11.196 1.00 93.00 185 PHE A N 1
ATOM 1583 C CA . PHE A 1 185 ? 21.218 8.489 -9.894 1.00 93.00 185 PHE A CA 1
ATOM 1584 C C . PHE A 1 185 ? 22.225 7.757 -8.993 1.00 93.00 185 PHE A C 1
ATOM 1586 O O . PHE A 1 185 ? 22.399 8.131 -7.832 1.00 93.00 185 PHE A O 1
ATOM 1593 N N . VAL A 1 186 ? 22.920 6.738 -9.511 1.00 93.38 186 VAL A N 1
ATOM 1594 C CA . VAL A 1 186 ? 23.914 5.978 -8.739 1.00 93.38 186 VAL A CA 1
ATOM 1595 C C . VAL A 1 186 ? 25.073 6.875 -8.302 1.00 93.38 186 VAL A C 1
ATOM 1597 O O . VAL A 1 186 ? 25.511 6.765 -7.159 1.00 93.38 186 VAL A O 1
ATOM 1600 N N . LYS A 1 187 ? 25.543 7.790 -9.157 1.00 92.56 187 LYS A N 1
ATOM 1601 C CA . LYS A 1 187 ? 26.597 8.761 -8.815 1.00 92.56 187 LYS A CA 1
ATOM 1602 C C . LYS A 1 187 ? 26.145 9.746 -7.737 1.00 92.56 187 LYS A C 1
ATOM 1604 O O . LYS A 1 187 ? 26.918 10.032 -6.825 1.00 92.56 187 LYS A O 1
ATOM 1609 N N . ALA A 1 188 ? 24.911 10.241 -7.832 1.00 88.88 188 ALA A N 1
ATOM 1610 C CA . ALA A 1 188 ? 24.370 11.239 -6.914 1.00 88.88 188 ALA A CA 1
ATOM 1611 C C . ALA A 1 188 ? 24.041 10.660 -5.530 1.00 88.88 188 ALA A C 1
ATOM 1613 O O . ALA A 1 188 ? 24.330 11.279 -4.511 1.00 88.88 188 ALA A O 1
ATOM 1614 N N . ILE A 1 189 ? 23.430 9.474 -5.490 1.00 86.25 189 ILE A N 1
ATOM 1615 C CA . ILE A 1 189 ? 22.896 8.875 -4.259 1.00 86.25 189 ILE A CA 1
ATOM 1616 C C . ILE A 1 189 ? 23.871 7.877 -3.629 1.00 86.25 189 ILE A C 1
ATOM 1618 O O . ILE A 1 189 ? 23.812 7.642 -2.424 1.00 86.25 189 ILE A O 1
ATOM 1622 N N . GLN A 1 190 ? 24.763 7.289 -4.431 1.00 87.69 190 GLN A N 1
ATOM 1623 C CA . GLN A 1 190 ? 25.725 6.263 -4.018 1.00 87.69 190 GLN A CA 1
ATOM 1624 C C . GLN A 1 190 ? 25.080 5.097 -3.236 1.00 87.69 190 GLN A C 1
ATOM 1626 O O . GLN A 1 190 ? 25.554 4.730 -2.157 1.00 87.69 190 GLN A O 1
ATOM 1631 N N . PRO A 1 191 ? 23.982 4.494 -3.740 1.00 86.12 191 PRO A N 1
ATOM 1632 C CA . PRO A 1 191 ? 23.335 3.382 -3.056 1.00 86.12 191 PRO A CA 1
ATOM 1633 C C . PRO A 1 191 ? 24.219 2.129 -3.073 1.00 86.12 191 PRO A C 1
ATOM 1635 O O . PRO A 1 191 ? 25.053 1.942 -3.963 1.00 86.12 191 PRO A O 1
ATOM 1638 N N . THR A 1 192 ? 23.972 1.197 -2.147 1.00 83.81 192 THR A N 1
ATOM 1639 C CA . THR A 1 192 ? 24.550 -0.147 -2.269 1.00 83.81 192 THR A CA 1
ATOM 1640 C C . THR A 1 192 ? 24.093 -0.796 -3.574 1.00 83.81 192 THR A C 1
ATOM 1642 O O . THR A 1 192 ? 22.975 -0.570 -4.056 1.00 83.81 192 THR A O 1
ATOM 1645 N N . LYS A 1 193 ? 24.958 -1.630 -4.158 1.00 80.94 193 LYS A N 1
ATOM 1646 C CA . LYS A 1 193 ? 24.694 -2.266 -5.453 1.00 80.94 193 LYS A CA 1
ATOM 1647 C C . LYS A 1 193 ? 23.374 -3.036 -5.442 1.00 80.94 193 LYS A C 1
ATOM 1649 O O . LYS A 1 193 ? 22.624 -2.956 -6.414 1.00 80.94 193 LYS A O 1
ATOM 1654 N N . GLU A 1 194 ? 23.069 -3.736 -4.350 1.00 79.25 194 GLU A N 1
ATOM 1655 C CA . GLU A 1 194 ? 21.833 -4.505 -4.210 1.00 79.25 194 GLU A CA 1
ATOM 1656 C C . GLU A 1 194 ? 20.584 -3.618 -4.235 1.00 79.25 194 GLU A C 1
ATOM 1658 O O . GLU A 1 194 ? 19.599 -3.973 -4.878 1.00 79.25 194 GLU A O 1
ATOM 1663 N N . LEU A 1 195 ? 20.609 -2.460 -3.568 1.00 85.62 195 LEU A N 1
ATOM 1664 C CA . LEU A 1 195 ? 19.431 -1.597 -3.442 1.00 85.62 195 LEU A CA 1
ATOM 1665 C C . LEU A 1 195 ? 19.259 -0.611 -4.600 1.00 85.62 195 LEU A C 1
ATOM 1667 O O . LEU A 1 195 ? 18.148 -0.118 -4.789 1.00 85.62 195 LEU A O 1
ATOM 1671 N N . SER A 1 196 ? 20.314 -0.352 -5.378 1.00 90.06 196 SER A N 1
ATOM 1672 C CA . SER A 1 196 ? 20.337 0.639 -6.465 1.00 90.06 196 SER A CA 1
ATOM 1673 C C . SER A 1 196 ? 19.093 0.609 -7.366 1.00 90.06 196 SER A C 1
ATOM 1675 O O . SER A 1 196 ? 18.476 1.644 -7.586 1.00 90.06 196 SER A O 1
ATOM 1677 N N . TYR A 1 197 ? 18.659 -0.572 -7.811 1.00 92.19 197 TYR A N 1
ATOM 1678 C CA . TYR A 1 197 ? 17.484 -0.733 -8.676 1.00 92.19 197 TYR A CA 1
ATOM 1679 C C . TYR A 1 197 ? 16.171 -0.325 -8.001 1.00 92.19 197 TYR A C 1
ATOM 1681 O O . TYR A 1 197 ? 15.387 0.436 -8.559 1.00 92.19 197 TYR A O 1
ATOM 1689 N N . LEU A 1 198 ? 15.919 -0.830 -6.791 1.00 91.81 198 LEU A N 1
ATOM 1690 C CA . LEU A 1 198 ? 14.675 -0.553 -6.071 1.00 91.81 198 LEU A CA 1
ATOM 1691 C C . LEU A 1 198 ? 14.604 0.908 -5.626 1.00 91.81 198 LEU A C 1
ATOM 1693 O O . LEU A 1 198 ? 13.550 1.531 -5.737 1.00 91.81 198 LEU A O 1
ATOM 1697 N N . LEU A 1 199 ? 15.738 1.455 -5.184 1.00 91.44 199 LEU A N 1
ATOM 1698 C CA . LEU A 1 199 ? 15.868 2.865 -4.845 1.00 91.44 199 LEU A CA 1
ATOM 1699 C C . LEU A 1 199 ? 15.682 3.756 -6.066 1.00 91.44 199 LEU A C 1
ATOM 1701 O O . LEU A 1 199 ? 15.039 4.786 -5.943 1.00 91.44 199 LEU A O 1
ATOM 1705 N N . TYR A 1 200 ? 16.162 3.353 -7.243 1.00 93.38 200 TYR A N 1
ATOM 1706 C CA . TYR A 1 200 ? 15.915 4.102 -8.471 1.00 93.38 200 TYR A CA 1
ATOM 1707 C C . TYR A 1 200 ? 14.418 4.180 -8.791 1.00 93.38 200 TYR A C 1
ATOM 1709 O O . TYR A 1 200 ? 13.904 5.272 -9.016 1.00 93.38 200 TYR A O 1
ATOM 1717 N N . PHE A 1 201 ? 13.680 3.064 -8.741 1.00 92.56 201 PHE A N 1
ATOM 1718 C CA . PHE A 1 201 ? 12.230 3.086 -8.998 1.00 92.56 201 PHE A CA 1
ATOM 1719 C C . PHE A 1 201 ? 11.435 3.891 -7.966 1.00 92.56 201 PHE A C 1
ATOM 1721 O O . PHE A 1 201 ? 10.373 4.425 -8.289 1.00 92.56 201 PHE A O 1
ATOM 1728 N N . ASP A 1 202 ? 11.903 3.943 -6.720 1.00 90.38 202 ASP A N 1
ATOM 1729 C CA . ASP A 1 202 ? 11.326 4.806 -5.691 1.00 90.38 202 ASP A CA 1
ATOM 1730 C C . ASP A 1 202 ? 11.681 6.280 -5.932 1.00 90.38 202 ASP A C 1
ATOM 1732 O O . ASP A 1 202 ? 10.803 7.140 -5.931 1.00 90.38 202 ASP A O 1
ATOM 1736 N N . TYR A 1 203 ? 12.943 6.561 -6.260 1.00 89.62 203 TYR A N 1
ATOM 1737 C CA . TYR A 1 203 ? 13.449 7.890 -6.586 1.00 89.62 203 TYR A CA 1
ATOM 1738 C C . TYR A 1 203 ? 12.670 8.539 -7.724 1.00 89.62 203 TYR A C 1
ATOM 1740 O O . TYR A 1 203 ? 12.278 9.700 -7.597 1.00 89.62 203 TYR A O 1
ATOM 1748 N N . GLN A 1 204 ? 12.356 7.786 -8.784 1.00 89.50 204 GLN A N 1
ATOM 1749 C CA . GLN A 1 204 ? 11.544 8.302 -9.887 1.00 89.50 204 GLN A CA 1
ATOM 1750 C C . GLN A 1 204 ? 10.178 8.815 -9.419 1.00 89.50 204 GLN A C 1
ATOM 1752 O O . GLN A 1 204 ? 9.636 9.727 -10.023 1.00 89.50 204 GLN A O 1
ATOM 1757 N N . LYS A 1 205 ? 9.624 8.288 -8.320 1.00 83.19 205 LYS A N 1
ATOM 1758 C CA . LYS A 1 205 ? 8.304 8.682 -7.801 1.00 83.19 205 LYS A CA 1
ATOM 1759 C C . LYS A 1 205 ? 8.336 9.905 -6.900 1.00 83.19 205 LYS A C 1
ATOM 1761 O O . LYS A 1 205 ? 7.277 10.467 -6.632 1.00 83.19 205 LYS A O 1
ATOM 1766 N N . THR A 1 206 ? 9.511 10.313 -6.435 1.00 79.75 206 THR A N 1
ATOM 1767 C CA . THR A 1 206 ? 9.646 11.439 -5.501 1.00 79.75 206 THR A CA 1
ATOM 1768 C C . THR A 1 206 ? 9.312 12.788 -6.131 1.00 79.75 206 THR A C 1
ATOM 1770 O O . THR A 1 206 ? 8.988 13.719 -5.402 1.00 79.75 206 THR A O 1
ATOM 1773 N N . ASP A 1 207 ? 9.364 12.887 -7.461 1.00 81.06 207 ASP A N 1
ATOM 1774 C CA . ASP A 1 207 ? 9.192 14.135 -8.193 1.00 81.06 207 ASP A CA 1
ATOM 1775 C C . ASP A 1 207 ? 8.390 13.915 -9.496 1.00 81.06 207 ASP A C 1
ATOM 1777 O O . ASP A 1 207 ? 8.667 12.951 -10.215 1.00 81.06 207 ASP A O 1
ATOM 1781 N N . PRO A 1 208 ? 7.392 14.762 -9.820 1.00 79.06 208 PRO A N 1
ATOM 1782 C CA . PRO A 1 208 ? 6.591 14.614 -11.037 1.00 79.06 208 PRO A CA 1
ATOM 1783 C C . PRO A 1 208 ? 7.393 14.674 -12.343 1.00 79.06 208 PRO A C 1
ATOM 1785 O O . PRO A 1 208 ? 7.082 13.912 -13.258 1.00 79.06 208 PRO A O 1
ATOM 1788 N N . LEU A 1 209 ? 8.432 15.516 -12.432 1.00 85.00 209 LEU A N 1
ATOM 1789 C CA . LEU A 1 209 ? 9.260 15.619 -13.639 1.00 85.00 209 LEU A CA 1
ATOM 1790 C C . LEU A 1 209 ? 10.052 14.330 -13.851 1.00 85.00 209 LEU A C 1
ATOM 1792 O O . LEU A 1 209 ? 10.116 13.823 -14.966 1.00 85.00 209 LEU A O 1
ATOM 1796 N N . ARG A 1 210 ? 10.584 13.741 -12.774 1.00 86.06 210 ARG A N 1
ATOM 1797 C CA . ARG A 1 210 ? 11.239 12.422 -12.832 1.00 86.06 210 ARG A CA 1
ATOM 1798 C C . ARG A 1 210 ? 10.281 11.322 -13.287 1.00 86.06 210 ARG A C 1
ATOM 1800 O O . ARG A 1 210 ? 10.638 10.520 -14.147 1.00 86.06 210 ARG A O 1
ATOM 1807 N N . GLN A 1 211 ? 9.050 11.298 -12.765 1.00 88.31 211 GLN A N 1
ATOM 1808 C CA . GLN A 1 211 ? 8.030 10.332 -13.207 1.00 88.31 211 GLN A CA 1
ATOM 1809 C C . GLN A 1 211 ? 7.749 10.463 -14.704 1.00 88.31 211 GLN A C 1
ATOM 1811 O O . GLN A 1 211 ? 7.645 9.451 -15.398 1.00 88.31 211 GLN A O 1
ATOM 1816 N N . GLN A 1 212 ? 7.634 11.701 -15.186 1.00 88.50 212 GLN A N 1
ATOM 1817 C CA . GLN A 1 212 ? 7.410 11.997 -16.592 1.00 88.50 212 GLN A CA 1
ATOM 1818 C C . GLN A 1 212 ? 8.603 11.566 -17.454 1.00 88.50 212 GLN A C 1
ATOM 1820 O O . GLN A 1 212 ? 8.408 10.800 -18.391 1.00 88.50 212 GLN A O 1
ATOM 1825 N N . GLN A 1 213 ? 9.834 11.944 -17.101 1.00 91.81 213 GLN A N 1
ATOM 1826 C CA . GLN A 1 213 ? 11.045 11.535 -17.829 1.00 91.81 213 GLN A CA 1
ATOM 1827 C C . GLN A 1 213 ? 11.193 10.011 -17.888 1.00 91.81 213 GLN A C 1
ATOM 1829 O O . GLN A 1 213 ? 11.502 9.441 -18.938 1.00 91.81 213 GLN A O 1
ATOM 1834 N N . PHE A 1 214 ? 10.929 9.327 -16.771 1.00 94.00 214 PHE A N 1
ATOM 1835 C CA . PHE A 1 214 ? 10.959 7.871 -16.724 1.00 94.00 214 PHE A CA 1
ATOM 1836 C C . PHE A 1 214 ? 9.900 7.263 -17.656 1.00 94.00 214 PHE A C 1
ATOM 1838 O O . PHE A 1 214 ? 10.220 6.362 -18.430 1.00 94.00 214 PHE A O 1
ATOM 1845 N N . TYR A 1 215 ? 8.673 7.789 -17.665 1.00 94.50 215 TYR A N 1
ATOM 1846 C CA . TYR A 1 215 ? 7.629 7.375 -18.607 1.00 94.50 215 TYR A CA 1
ATOM 1847 C C . TYR A 1 215 ? 8.017 7.634 -20.076 1.00 94.50 215 TYR A C 1
ATOM 1849 O O . TYR A 1 215 ? 7.949 6.719 -20.896 1.00 94.50 215 TYR A O 1
ATOM 1857 N N . GLU A 1 216 ? 8.503 8.832 -20.402 1.00 94.75 216 GLU A N 1
ATOM 1858 C CA . GLU A 1 216 ? 8.923 9.230 -21.754 1.00 94.75 216 GLU A CA 1
ATOM 1859 C C . GLU A 1 216 ? 10.087 8.373 -22.275 1.00 94.75 216 GLU A C 1
ATOM 1861 O O . GLU A 1 216 ? 10.177 8.072 -23.467 1.00 94.75 216 GLU A O 1
ATOM 1866 N N . SER A 1 217 ? 10.986 7.925 -21.395 1.00 95.00 217 SER A N 1
ATOM 1867 C CA . SER A 1 217 ? 12.051 6.984 -21.769 1.00 95.00 217 SER A CA 1
ATOM 1868 C C . SER A 1 217 ? 11.486 5.644 -22.266 1.00 95.00 217 SER A C 1
ATOM 1870 O O . SER A 1 217 ? 11.969 5.064 -23.245 1.00 95.00 217 SER A O 1
ATOM 1872 N N . HIS A 1 218 ? 10.413 5.171 -21.629 1.00 96.69 218 HIS A N 1
ATOM 1873 C CA . HIS A 1 218 ? 9.714 3.943 -21.984 1.00 96.69 218 HIS A CA 1
ATOM 1874 C C . HIS A 1 218 ? 8.819 4.104 -23.216 1.00 96.69 218 HIS A C 1
ATOM 1876 O O . HIS A 1 218 ? 8.657 3.133 -23.966 1.00 96.69 218 HIS A O 1
ATOM 1882 N N . GLU A 1 219 ? 8.272 5.301 -23.426 1.00 96.25 219 GLU A N 1
ATOM 1883 C CA . GLU A 1 219 ? 7.542 5.706 -24.628 1.00 96.25 219 GLU A CA 1
ATOM 1884 C C . GLU A 1 219 ? 8.445 5.694 -25.859 1.00 96.25 219 GLU A C 1
ATOM 1886 O O . GLU A 1 219 ? 8.146 5.005 -26.834 1.00 96.25 219 GLU A O 1
ATOM 1891 N N . ARG A 1 220 ? 9.602 6.366 -25.792 1.00 95.44 220 ARG A N 1
ATOM 1892 C CA . ARG A 1 220 ? 10.556 6.456 -26.910 1.00 95.44 220 ARG A CA 1
ATOM 1893 C C . ARG A 1 220 ? 11.023 5.089 -27.405 1.00 95.44 220 ARG A C 1
ATOM 1895 O O . ARG A 1 220 ? 11.257 4.913 -28.597 1.00 95.44 220 ARG A O 1
ATOM 1902 N N . LYS A 1 221 ? 11.134 4.102 -26.508 1.00 93.50 221 LYS A N 1
ATOM 1903 C CA . LYS A 1 221 ? 11.486 2.714 -26.869 1.00 93.50 221 LYS A CA 1
ATOM 1904 C C . LYS A 1 221 ? 10.278 1.792 -27.033 1.00 93.50 221 LYS A C 1
ATOM 1906 O O . LYS A 1 221 ? 10.458 0.585 -27.196 1.00 93.50 221 LYS A O 1
ATOM 1911 N N . ALA A 1 222 ? 9.064 2.340 -26.972 1.00 93.62 222 ALA A N 1
ATOM 1912 C CA . ALA A 1 222 ? 7.792 1.637 -27.097 1.00 93.62 222 ALA A CA 1
ATOM 1913 C C . ALA A 1 222 ? 7.757 0.331 -26.288 1.00 93.62 222 ALA A C 1
ATOM 1915 O O . ALA A 1 222 ? 7.383 -0.725 -26.808 1.00 93.62 222 ALA A O 1
ATOM 1916 N N . THR A 1 223 ? 8.202 0.388 -25.030 1.00 95.50 223 THR A N 1
ATOM 1917 C CA . THR A 1 223 ? 8.339 -0.805 -24.184 1.00 95.50 223 THR A CA 1
ATOM 1918 C C . THR A 1 223 ? 6.990 -1.466 -23.908 1.00 95.50 223 THR A C 1
ATOM 1920 O O . THR A 1 223 ? 5.938 -0.830 -23.972 1.00 95.50 223 THR A O 1
ATOM 1923 N N . PHE A 1 224 ? 7.004 -2.753 -23.553 1.00 93.00 224 PHE A N 1
ATOM 1924 C CA . PHE A 1 224 ? 5.766 -3.496 -23.311 1.00 93.00 224 PHE A CA 1
ATOM 1925 C C . PHE A 1 224 ? 4.927 -2.901 -22.158 1.00 93.00 224 PHE A C 1
ATOM 1927 O O . PHE A 1 224 ? 3.704 -2.911 -22.242 1.00 93.00 224 PHE A O 1
ATOM 1934 N N . LEU A 1 225 ? 5.558 -2.343 -21.111 1.00 93.69 225 LEU A N 1
ATOM 1935 C CA . LEU A 1 225 ? 4.841 -1.679 -20.010 1.00 93.69 225 LEU A CA 1
ATOM 1936 C C . LEU A 1 225 ? 4.192 -0.366 -20.444 1.00 93.69 225 LEU A C 1
ATOM 1938 O O . LEU A 1 225 ? 3.093 -0.063 -19.990 1.00 93.69 225 LEU A O 1
ATOM 1942 N N . TYR A 1 226 ? 4.860 0.402 -21.308 1.00 95.75 226 TYR A N 1
ATOM 1943 C CA . TYR A 1 226 ? 4.285 1.618 -21.881 1.00 95.75 226 TYR A CA 1
ATOM 1944 C C . TYR A 1 226 ? 3.035 1.280 -22.699 1.00 95.75 226 TYR A C 1
ATOM 1946 O O . TYR A 1 226 ? 1.965 1.815 -22.426 1.00 95.75 226 TYR A O 1
ATOM 1954 N N . ARG A 1 227 ? 3.136 0.306 -23.618 1.00 94.19 227 ARG A N 1
ATOM 1955 C CA . ARG A 1 227 ? 1.991 -0.143 -24.432 1.00 94.19 227 ARG A CA 1
ATOM 1956 C C . ARG A 1 227 ? 0.830 -0.617 -23.557 1.00 94.19 227 ARG A C 1
ATOM 1958 O O . ARG A 1 227 ? -0.296 -0.172 -23.746 1.00 94.19 227 ARG A O 1
ATOM 1965 N N . ALA A 1 228 ? 1.130 -1.416 -22.532 1.00 92.62 228 ALA A N 1
ATOM 1966 C CA . ALA A 1 228 ? 0.141 -1.866 -21.559 1.00 92.62 228 ALA A CA 1
ATOM 1967 C C . ALA A 1 228 ? -0.558 -0.707 -20.835 1.00 92.62 228 ALA A C 1
ATOM 1969 O O . ALA A 1 228 ? -1.778 -0.719 -20.682 1.00 92.62 228 ALA A O 1
ATOM 1970 N N . ALA A 1 229 ? 0.183 0.323 -20.419 1.00 93.62 229 ALA A N 1
ATOM 1971 C CA . ALA A 1 229 ? -0.407 1.504 -19.796 1.00 93.62 229 ALA A CA 1
ATOM 1972 C C . ALA A 1 229 ? -1.331 2.264 -20.762 1.00 93.62 229 ALA A C 1
ATOM 1974 O O . ALA A 1 229 ? -2.420 2.688 -20.364 1.00 93.62 229 ALA A O 1
ATOM 1975 N N . CYS A 1 230 ? -0.932 2.410 -22.030 1.00 92.75 230 CYS A N 1
ATOM 1976 C CA . CYS A 1 230 ? -1.751 3.049 -23.058 1.00 92.75 230 CYS A CA 1
ATOM 1977 C C . CYS A 1 230 ? -3.061 2.294 -23.307 1.00 92.75 230 CYS A C 1
ATOM 1979 O O . CYS A 1 230 ? -4.123 2.917 -23.344 1.00 92.75 230 CYS A O 1
ATOM 1981 N N . ASP A 1 231 ? -2.998 0.971 -23.426 1.00 90.75 231 ASP A N 1
ATOM 1982 C CA . ASP A 1 231 ? -4.159 0.129 -23.712 1.00 90.75 231 ASP A CA 1
ATOM 1983 C C . ASP A 1 231 ? -5.124 0.047 -22.522 1.00 90.75 231 ASP A C 1
ATOM 1985 O O . ASP A 1 231 ? -6.336 0.189 -22.693 1.00 90.75 231 ASP A O 1
ATOM 1989 N N . ILE A 1 232 ? -4.606 -0.089 -21.294 1.00 88.81 232 ILE A N 1
ATOM 1990 C CA . ILE A 1 232 ? -5.428 0.003 -20.077 1.00 88.81 232 ILE A CA 1
ATOM 1991 C C . ILE A 1 232 ? -6.118 1.364 -20.013 1.00 88.81 232 ILE A C 1
ATOM 1993 O O . ILE A 1 232 ? -7.316 1.436 -19.742 1.00 88.81 232 ILE A O 1
ATOM 1997 N N . THR A 1 233 ? -5.387 2.442 -20.307 1.00 86.00 233 THR A N 1
ATOM 1998 C CA . THR A 1 233 ? -5.972 3.786 -20.330 1.00 86.00 233 THR A CA 1
ATOM 1999 C C . THR A 1 233 ? -7.086 3.876 -21.365 1.00 86.00 233 THR A C 1
ATOM 2001 O O . THR A 1 233 ? -8.155 4.381 -21.051 1.00 86.00 233 THR A O 1
ATOM 2004 N N . LYS A 1 234 ? -6.887 3.340 -22.572 1.00 84.81 234 LYS A N 1
ATOM 2005 C CA . LYS A 1 234 ? -7.925 3.302 -23.610 1.00 84.81 234 LYS A CA 1
ATOM 2006 C C . LYS A 1 234 ? -9.187 2.575 -23.131 1.00 84.81 234 LYS A C 1
ATOM 2008 O O . LYS A 1 234 ? -10.284 3.080 -23.349 1.00 84.81 234 LYS A O 1
ATOM 2013 N N . ASN A 1 235 ? -9.036 1.440 -22.448 1.00 78.94 235 ASN A N 1
ATOM 2014 C CA . ASN A 1 235 ? -10.164 0.691 -21.887 1.00 78.94 235 ASN A CA 1
ATOM 2015 C C . ASN A 1 235 ? -10.909 1.482 -20.801 1.00 78.94 235 ASN A C 1
ATOM 2017 O O . ASN A 1 235 ? -12.130 1.411 -20.731 1.00 78.94 235 ASN A O 1
ATOM 2021 N N . VAL A 1 236 ? -10.193 2.249 -19.975 1.00 73.81 236 VAL A N 1
ATOM 2022 C CA . VAL A 1 236 ? -10.797 3.103 -18.938 1.00 73.81 236 VAL A CA 1
ATOM 2023 C C . VAL A 1 236 ? -11.509 4.311 -19.554 1.00 73.81 236 VAL A C 1
ATOM 2025 O O . VAL A 1 236 ? -12.636 4.613 -19.174 1.00 73.81 236 VAL A O 1
ATOM 2028 N N . LEU A 1 237 ? -10.886 4.973 -20.532 1.00 68.94 237 LEU A N 1
ATOM 2029 C CA . LEU A 1 237 ? -11.440 6.160 -21.194 1.00 68.94 237 LEU A CA 1
ATOM 2030 C C . LEU A 1 237 ? -12.600 5.856 -22.140 1.00 68.94 237 LEU A C 1
ATOM 2032 O O . LEU A 1 237 ? -13.352 6.757 -22.478 1.00 68.94 237 LEU A O 1
ATOM 2036 N N . HIS A 1 238 ? -12.810 4.597 -22.531 1.00 63.28 238 HIS A N 1
ATOM 2037 C CA . HIS A 1 238 ? -14.032 4.223 -23.247 1.00 63.28 238 HIS A CA 1
ATOM 2038 C C . HIS A 1 238 ? -15.311 4.576 -22.463 1.00 63.28 238 HIS A C 1
ATOM 2040 O O . HIS A 1 238 ? -16.365 4.755 -23.063 1.00 63.28 238 HIS A O 1
ATOM 2046 N N . TYR A 1 239 ? -15.202 4.700 -21.138 1.00 56.59 239 TYR A N 1
ATOM 2047 C CA . TYR A 1 239 ? -16.312 4.986 -20.234 1.00 56.59 239 TYR A CA 1
ATOM 2048 C C . TYR A 1 239 ? -16.212 6.370 -19.575 1.00 56.59 239 TYR A C 1
ATOM 2050 O O . TYR A 1 239 ? -17.036 6.686 -18.722 1.00 56.59 239 TYR A O 1
ATOM 2058 N N . LEU A 1 240 ? -15.195 7.172 -19.920 1.00 58.81 240 LEU A N 1
ATOM 2059 C CA . LEU A 1 240 ? -14.931 8.485 -19.328 1.00 58.81 240 LEU A CA 1
ATOM 2060 C C . LEU A 1 240 ? -14.449 9.453 -20.414 1.00 58.81 240 LEU A C 1
ATOM 2062 O O . LEU A 1 240 ? -13.360 9.272 -20.965 1.00 58.81 240 LEU A O 1
ATOM 2066 N N . GLU A 1 241 ? -15.218 10.505 -20.684 1.00 55.19 241 GLU A N 1
ATOM 2067 C CA . GLU A 1 241 ? -14.761 11.614 -21.523 1.00 55.19 241 GLU A CA 1
ATOM 2068 C C . GLU A 1 241 ? -13.834 12.527 -20.719 1.00 55.19 241 GLU A C 1
ATOM 2070 O O . GLU A 1 241 ? -14.182 13.011 -19.642 1.00 55.19 241 GLU A O 1
ATOM 2075 N N . VAL A 1 242 ? -12.607 12.718 -21.207 1.00 57.44 242 VAL A N 1
ATOM 2076 C CA . VAL A 1 242 ? -11.549 13.415 -20.469 1.00 57.44 242 VAL A CA 1
ATOM 2077 C C . VAL A 1 242 ? -10.655 14.226 -21.400 1.00 57.44 242 VAL A C 1
ATOM 2079 O O . VAL A 1 242 ? -10.498 13.898 -22.578 1.00 57.44 242 VAL A O 1
ATOM 2082 N N . SER A 1 243 ? -9.992 15.245 -20.851 1.00 55.16 243 SER A N 1
ATOM 2083 C CA . SER A 1 243 ? -8.992 16.026 -21.580 1.00 55.16 243 SER A CA 1
ATOM 2084 C C . SER A 1 243 ? -7.754 15.195 -21.957 1.00 55.16 243 SER A C 1
ATOM 2086 O O . SER A 1 243 ? -7.435 14.168 -21.345 1.00 55.16 243 SER A O 1
ATOM 2088 N N . ALA A 1 244 ? -7.002 15.667 -22.954 1.00 62.12 244 ALA A N 1
ATOM 2089 C CA . ALA A 1 244 ? -5.743 15.042 -23.361 1.00 62.12 244 ALA A CA 1
ATOM 2090 C C . ALA A 1 244 ? -4.702 15.016 -22.223 1.00 62.12 244 ALA A C 1
ATOM 2092 O O . ALA A 1 244 ? -4.004 14.021 -22.042 1.00 62.12 244 ALA A O 1
ATOM 2093 N N . GLU A 1 245 ? -4.641 16.073 -21.413 1.00 64.88 245 GLU A N 1
ATOM 2094 C CA . GLU A 1 245 ? -3.757 16.154 -20.244 1.00 64.88 245 GLU A CA 1
ATOM 2095 C C . GLU A 1 245 ? -4.107 15.092 -19.197 1.00 64.88 245 GLU A C 1
ATOM 2097 O O . GLU A 1 245 ? -3.229 14.401 -18.673 1.00 64.88 245 GLU A O 1
ATOM 2102 N N . PHE A 1 246 ? -5.405 14.896 -18.945 1.00 69.50 246 PHE A N 1
ATOM 2103 C CA . PHE A 1 246 ? -5.878 13.873 -18.024 1.00 69.50 246 PHE A CA 1
ATOM 2104 C C . PHE A 1 246 ? -5.487 12.466 -18.493 1.00 69.50 246 PHE A C 1
ATOM 2106 O O . PHE A 1 246 ? -5.028 11.645 -17.694 1.00 69.50 246 PHE A O 1
ATOM 2113 N N . LYS A 1 247 ? -5.605 12.194 -19.799 1.00 74.62 247 LYS A N 1
ATOM 2114 C CA . LYS A 1 247 ? -5.168 10.928 -20.400 1.00 74.62 247 LYS A CA 1
ATOM 2115 C C . LYS A 1 247 ? -3.688 10.652 -20.122 1.00 74.62 247 LYS A C 1
ATOM 2117 O O . LYS A 1 247 ? -3.361 9.541 -19.707 1.00 74.62 247 LYS A O 1
ATOM 2122 N N . THR A 1 248 ? -2.812 11.641 -20.295 1.00 77.19 248 THR A N 1
ATOM 2123 C CA . THR A 1 248 ? -1.370 11.492 -20.031 1.00 77.19 248 THR A CA 1
ATOM 2124 C C . THR A 1 248 ? -1.094 11.202 -18.556 1.00 77.19 248 THR A C 1
ATOM 2126 O O . THR A 1 248 ? -0.353 10.273 -18.232 1.00 77.19 248 THR A O 1
ATOM 2129 N N . ILE A 1 249 ? -1.744 11.925 -17.637 1.00 79.88 249 ILE A N 1
ATOM 2130 C CA . ILE A 1 249 ? -1.615 11.673 -16.192 1.00 79.88 249 ILE A CA 1
ATOM 2131 C C . ILE A 1 249 ? -2.053 10.243 -15.859 1.00 79.88 249 ILE A C 1
ATOM 2133 O O . ILE A 1 249 ? -1.361 9.529 -15.128 1.00 79.88 249 ILE A O 1
ATOM 2137 N N . LEU A 1 250 ? -3.184 9.801 -16.408 1.00 79.56 250 LEU A N 1
ATOM 2138 C CA . LEU A 1 250 ? -3.716 8.463 -16.181 1.00 79.56 250 LEU A CA 1
ATOM 2139 C C . LEU A 1 250 ? -2.766 7.374 -16.712 1.00 79.56 250 LEU A C 1
ATOM 2141 O O . LEU A 1 250 ? -2.490 6.409 -15.995 1.00 79.56 250 LEU A O 1
ATOM 2145 N N . GLN A 1 251 ? -2.189 7.566 -17.902 1.00 88.81 251 GLN A N 1
ATOM 2146 C CA . GLN A 1 251 ? -1.171 6.672 -18.464 1.00 88.81 251 GLN A CA 1
ATOM 2147 C C . GLN A 1 251 ? 0.064 6.574 -17.569 1.00 88.81 251 GLN A C 1
ATOM 2149 O O . GLN A 1 251 ? 0.483 5.464 -17.240 1.00 88.81 251 GLN A O 1
ATOM 2154 N N . ILE A 1 252 ? 0.609 7.704 -17.104 1.00 88.12 252 ILE A N 1
ATOM 2155 C CA . ILE A 1 252 ? 1.768 7.726 -16.197 1.00 88.12 252 ILE A CA 1
ATOM 2156 C C . ILE A 1 252 ? 1.445 6.979 -14.893 1.00 88.12 252 ILE A C 1
ATOM 2158 O O . ILE A 1 252 ? 2.273 6.229 -14.367 1.00 88.12 252 ILE A O 1
ATOM 2162 N N . ARG A 1 253 ? 0.230 7.133 -14.353 1.00 87.25 253 ARG A N 1
ATOM 2163 C CA . ARG A 1 253 ? -0.198 6.422 -13.137 1.00 87.25 253 ARG A CA 1
ATOM 2164 C C . ARG A 1 253 ? -0.311 4.917 -13.362 1.00 87.25 253 ARG A C 1
ATOM 2166 O O . ARG A 1 253 ? 0.216 4.162 -12.544 1.00 87.25 253 ARG A O 1
ATOM 2173 N N . PHE A 1 254 ? -0.930 4.476 -14.457 1.00 90.69 254 PHE A N 1
ATOM 2174 C CA . PHE A 1 254 ? -0.990 3.054 -14.799 1.00 90.69 254 PHE A CA 1
ATOM 2175 C C . PHE A 1 254 ? 0.390 2.467 -15.057 1.00 90.69 254 PHE A C 1
ATOM 2177 O O . PHE A 1 254 ? 0.705 1.407 -14.523 1.00 90.69 254 PHE A O 1
ATOM 2184 N N . PHE A 1 255 ? 1.237 3.178 -15.796 1.00 94.38 255 PHE A N 1
ATOM 2185 C CA . PHE A 1 255 ? 2.615 2.785 -16.048 1.00 94.38 255 PHE A CA 1
ATOM 2186 C C . PHE A 1 255 ? 3.382 2.555 -14.740 1.00 94.38 255 PHE A C 1
ATOM 2188 O O . PHE A 1 255 ? 3.954 1.484 -14.539 1.00 94.38 255 PHE A O 1
ATOM 2195 N N . ASN A 1 256 ? 3.314 3.502 -13.801 1.00 92.19 256 ASN A N 1
ATOM 2196 C CA . ASN A 1 256 ? 3.955 3.370 -12.493 1.00 92.19 256 ASN A CA 1
ATOM 2197 C C . ASN A 1 256 ? 3.448 2.155 -11.701 1.00 92.19 256 ASN A C 1
ATOM 2199 O O . ASN A 1 256 ? 4.236 1.477 -11.036 1.00 92.19 256 ASN A O 1
ATOM 2203 N N . VAL A 1 257 ? 2.148 1.855 -11.777 1.00 91.75 257 VAL A N 1
ATOM 2204 C CA . VAL A 1 257 ? 1.583 0.661 -11.139 1.00 91.75 257 VAL A CA 1
ATOM 2205 C C . VAL A 1 257 ? 2.077 -0.611 -11.816 1.00 91.75 257 VAL A C 1
ATOM 2207 O O . VAL A 1 257 ? 2.507 -1.528 -11.123 1.00 91.75 257 VAL A O 1
ATOM 2210 N N . LEU A 1 258 ? 2.083 -0.668 -13.147 1.00 93.06 258 LEU A N 1
ATOM 2211 C CA . LEU A 1 258 ? 2.561 -1.828 -13.896 1.00 93.06 258 LEU A CA 1
ATOM 2212 C C . LEU A 1 258 ? 4.053 -2.098 -13.654 1.00 93.06 258 LEU A C 1
ATOM 2214 O O . LEU A 1 258 ? 4.437 -3.255 -13.500 1.00 93.06 258 LEU A O 1
ATOM 2218 N N . VAL A 1 259 ? 4.884 -1.055 -13.545 1.00 94.19 259 VAL A N 1
ATOM 2219 C CA . VAL A 1 259 ? 6.291 -1.171 -13.122 1.00 94.19 259 VAL A CA 1
ATOM 2220 C C . VAL A 1 259 ? 6.381 -1.858 -11.760 1.00 94.19 259 VAL A C 1
ATOM 2222 O O . VAL A 1 259 ? 7.151 -2.800 -11.582 1.00 94.19 259 VAL A O 1
ATOM 2225 N N . GLU A 1 260 ? 5.567 -1.429 -10.797 1.00 92.56 260 GLU A N 1
ATOM 2226 C CA . GLU A 1 260 ? 5.547 -2.029 -9.466 1.00 92.56 260 GLU A CA 1
ATOM 2227 C C . GLU A 1 260 ? 5.047 -3.480 -9.448 1.00 92.56 260 GLU A C 1
ATOM 2229 O O . GLU A 1 260 ? 5.652 -4.330 -8.790 1.00 92.56 260 GLU A O 1
ATOM 2234 N N . LEU A 1 261 ? 3.977 -3.779 -10.187 1.00 92.25 261 LEU A N 1
ATOM 2235 C CA . LEU A 1 261 ? 3.483 -5.146 -10.350 1.00 92.25 261 LEU A CA 1
ATOM 2236 C C . LEU A 1 261 ? 4.570 -6.027 -10.972 1.00 92.25 261 LEU A C 1
ATOM 2238 O O . LEU A 1 261 ? 4.845 -7.126 -10.486 1.00 92.25 261 LEU A O 1
ATOM 2242 N N . TYR A 1 262 ? 5.267 -5.508 -11.988 1.00 92.50 262 TYR A N 1
ATOM 2243 C CA . TYR A 1 262 ? 6.366 -6.208 -12.630 1.00 92.50 262 TYR A CA 1
ATOM 2244 C C . TYR A 1 262 ? 7.497 -6.508 -11.652 1.00 92.50 262 TYR A C 1
ATOM 2246 O O . TYR A 1 262 ? 7.933 -7.654 -11.592 1.00 92.50 262 TYR A O 1
ATOM 2254 N N . ILE A 1 263 ? 7.959 -5.558 -10.834 1.00 91.31 263 ILE A N 1
ATOM 2255 C CA . ILE A 1 263 ? 9.035 -5.830 -9.859 1.00 91.31 263 ILE A CA 1
ATOM 2256 C C . ILE A 1 263 ? 8.594 -6.727 -8.690 1.00 91.31 263 ILE A C 1
ATOM 2258 O O . ILE A 1 263 ? 9.451 -7.200 -7.942 1.00 91.31 263 ILE A O 1
ATOM 2262 N N . GLY A 1 264 ? 7.294 -7.019 -8.566 1.00 89.94 264 GLY A N 1
ATOM 2263 C CA . GLY A 1 264 ? 6.740 -8.006 -7.639 1.00 89.94 264 GLY A CA 1
ATOM 2264 C C . GLY A 1 264 ? 5.926 -7.423 -6.485 1.00 89.94 264 GLY A C 1
ATOM 2265 O O . GLY A 1 264 ? 5.757 -8.105 -5.472 1.00 89.94 264 GLY A O 1
ATOM 2266 N N . ILE A 1 265 ? 5.451 -6.181 -6.583 1.00 91.06 265 ILE A N 1
ATOM 2267 C CA . ILE A 1 265 ? 4.476 -5.631 -5.632 1.00 91.06 265 ILE A CA 1
ATOM 2268 C C . ILE A 1 265 ? 3.090 -6.202 -5.979 1.00 91.06 265 ILE A C 1
ATOM 2270 O O . ILE A 1 265 ? 2.684 -6.121 -7.131 1.00 91.06 265 ILE A O 1
ATOM 2274 N N . PRO A 1 266 ? 2.343 -6.790 -5.031 1.00 89.38 266 PRO A N 1
ATOM 2275 C CA . PRO A 1 266 ? 1.003 -7.317 -5.290 1.00 89.38 266 PRO A CA 1
ATOM 2276 C C . PRO A 1 266 ? -0.015 -6.184 -5.474 1.00 89.38 266 PRO A C 1
ATOM 2278 O O . PRO A 1 266 ? 0.095 -5.137 -4.831 1.00 89.38 266 PRO A O 1
ATOM 2281 N N . ILE A 1 267 ? -1.065 -6.416 -6.268 1.00 87.88 267 ILE A N 1
ATOM 2282 C CA . ILE A 1 267 ? -2.123 -5.419 -6.508 1.00 87.88 267 ILE A CA 1
ATOM 2283 C C . ILE A 1 267 ? -2.793 -4.943 -5.210 1.00 87.88 267 ILE A C 1
ATOM 2285 O O . ILE A 1 267 ? -3.048 -3.753 -5.028 1.00 87.88 267 ILE A O 1
ATOM 2289 N N . ASN A 1 268 ? -2.973 -5.856 -4.253 1.00 84.50 268 ASN A N 1
ATOM 2290 C CA . ASN A 1 268 ? -3.633 -5.581 -2.979 1.00 84.50 268 ASN A CA 1
ATOM 2291 C C . ASN A 1 268 ? -2.859 -4.604 -2.096 1.00 84.50 268 ASN A C 1
ATOM 2293 O O . ASN A 1 268 ? -3.426 -4.012 -1.180 1.00 84.50 268 ASN A O 1
ATOM 2297 N N . TYR A 1 269 ? -1.579 -4.357 -2.395 1.00 85.44 269 TYR A N 1
ATOM 2298 C CA . TYR A 1 269 ? -0.827 -3.277 -1.761 1.00 85.44 269 TYR A CA 1
ATOM 2299 C C . TYR A 1 269 ? -1.487 -1.901 -1.980 1.00 85.44 269 TYR A C 1
ATOM 2301 O O . TYR A 1 269 ? -1.390 -1.010 -1.129 1.00 85.44 269 TYR A O 1
ATOM 2309 N N . TYR A 1 270 ? -2.175 -1.718 -3.109 1.00 79.00 270 TYR A N 1
ATOM 2310 C CA . TYR A 1 270 ? -2.817 -0.460 -3.478 1.00 79.00 270 TYR A CA 1
ATOM 2311 C C . TYR A 1 270 ? -4.230 -0.308 -2.908 1.00 79.00 270 TYR A C 1
ATOM 2313 O O . TYR A 1 270 ? -4.640 0.819 -2.607 1.00 79.00 270 TYR A O 1
ATOM 2321 N N . SER A 1 271 ? -4.946 -1.412 -2.679 1.00 67.06 271 SER A N 1
ATOM 2322 C CA . SER A 1 271 ? -6.266 -1.405 -2.044 1.00 67.06 271 SER A CA 1
ATOM 2323 C C . SER A 1 271 ? -6.127 -1.133 -0.539 1.00 67.06 271 SER A C 1
ATOM 2325 O O . SER A 1 271 ? -5.834 -2.019 0.260 1.00 67.06 271 SER A O 1
ATOM 2327 N N . ASN A 1 272 ? -6.294 0.130 -0.138 1.00 55.59 272 ASN A N 1
ATOM 2328 C CA . ASN A 1 272 ? -6.163 0.571 1.259 1.00 55.59 272 ASN A CA 1
ATOM 2329 C C . ASN A 1 272 ? -7.504 0.726 2.000 1.00 55.59 272 ASN A C 1
ATOM 2331 O O . ASN A 1 272 ? -7.506 1.212 3.137 1.00 55.59 272 ASN A O 1
ATOM 2335 N N . SER A 1 273 ? -8.638 0.377 1.390 1.00 52.97 273 SER A N 1
ATOM 2336 C CA . SER A 1 273 ? -9.944 0.602 2.007 1.00 52.97 273 SER A CA 1
ATOM 2337 C C . SER A 1 273 ? -10.263 -0.490 3.028 1.00 52.97 273 SER A C 1
ATOM 2339 O O . SER A 1 273 ? -10.531 -1.631 2.676 1.00 52.97 273 SER A O 1
ATOM 2341 N N . GLN A 1 274 ? -10.243 -0.114 4.311 1.00 46.94 274 GLN A N 1
ATOM 2342 C CA . GLN A 1 274 ? -10.833 -0.916 5.391 1.00 46.94 274 GLN A CA 1
ATOM 2343 C C . GLN A 1 274 ? -12.366 -0.913 5.335 1.00 46.94 274 GLN A C 1
ATOM 2345 O O . GLN A 1 274 ? -13.006 -1.757 5.950 1.00 46.94 274 GLN A O 1
ATOM 2350 N N . GLN A 1 275 ? -12.947 0.044 4.610 1.00 50.66 275 GLN A N 1
ATOM 2351 C CA . GLN A 1 275 ? -14.380 0.120 4.385 1.00 50.66 275 GLN A CA 1
ATOM 2352 C C . GLN A 1 275 ? 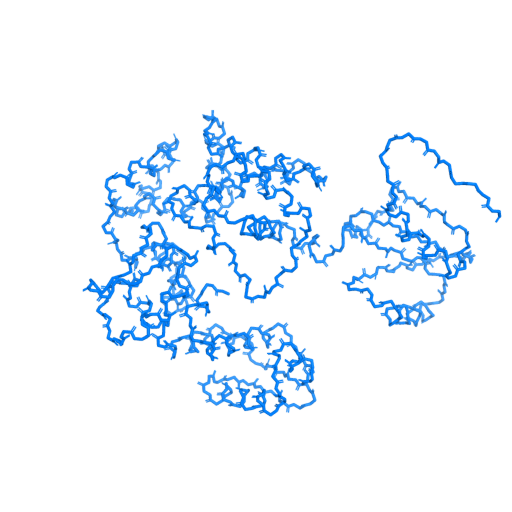-14.746 -0.637 3.104 1.00 50.66 275 GLN A C 1
ATOM 2354 O O . GLN A 1 275 ? -13.998 -0.541 2.123 1.00 50.66 275 GLN A O 1
ATOM 2359 N N . PRO A 1 276 ? -15.880 -1.357 3.087 1.00 50.69 276 PRO A N 1
ATOM 2360 C CA . PRO A 1 276 ? -16.470 -1.834 1.849 1.00 50.69 276 PRO A CA 1
ATOM 2361 C C . PRO A 1 276 ? -16.783 -0.611 0.985 1.00 50.69 276 PRO A C 1
ATOM 2363 O O . PRO A 1 276 ? -17.704 0.152 1.263 1.00 50.69 276 PRO A O 1
ATOM 2366 N N . VAL A 1 277 ? -15.955 -0.373 -0.028 1.00 59.06 277 VAL A N 1
ATOM 2367 C CA . VAL A 1 277 ? -16.239 0.644 -1.036 1.00 59.06 277 VAL A CA 1
ATOM 2368 C C . VAL A 1 277 ? -17.237 0.016 -1.992 1.00 59.06 277 VAL A C 1
ATOM 2370 O O . VAL A 1 277 ? -16.942 -1.026 -2.575 1.00 59.06 277 VAL A O 1
ATOM 2373 N N . ALA A 1 278 ? -18.410 0.629 -2.143 1.00 61.91 278 ALA A N 1
ATOM 2374 C CA . ALA A 1 278 ? -19.319 0.281 -3.225 1.00 61.91 278 ALA A CA 1
ATOM 2375 C C . ALA A 1 278 ? -18.621 0.632 -4.543 1.00 61.91 278 ALA A C 1
ATOM 2377 O O . ALA A 1 278 ? -18.436 1.803 -4.870 1.00 61.91 278 ALA A O 1
ATOM 2378 N N . ILE A 1 279 ? -18.143 -0.391 -5.247 1.00 61.34 279 ILE A N 1
ATOM 2379 C CA . ILE A 1 279 ? -17.447 -0.216 -6.515 1.00 61.34 279 ILE A CA 1
ATOM 2380 C C . ILE A 1 279 ? -18.512 -0.030 -7.597 1.00 61.34 279 ILE A C 1
ATOM 2382 O O . ILE A 1 279 ? -19.376 -0.899 -7.730 1.00 61.34 279 ILE A O 1
ATOM 2386 N N . PRO A 1 280 ? -18.469 1.062 -8.375 1.00 62.84 280 PRO A N 1
ATOM 2387 C CA . PRO A 1 280 ? -19.372 1.237 -9.502 1.00 62.84 280 PRO A CA 1
ATOM 2388 C C . PRO A 1 280 ? -19.304 0.060 -10.485 1.00 62.84 280 PRO A C 1
ATOM 2390 O O . PRO A 1 280 ? -18.216 -0.401 -10.835 1.00 62.84 280 PRO A O 1
ATOM 2393 N N . GLN A 1 281 ? -20.463 -0.392 -10.972 1.00 66.56 281 GLN A N 1
ATOM 2394 C CA . GLN A 1 281 ? -20.574 -1.563 -11.851 1.00 66.56 281 GLN A CA 1
ATOM 2395 C C . GLN A 1 281 ? -19.728 -1.437 -13.131 1.00 66.56 281 GLN A C 1
ATOM 2397 O O . GLN A 1 281 ? -19.064 -2.391 -13.528 1.00 66.56 281 GLN A O 1
ATOM 2402 N N . HIS A 1 282 ? -19.658 -0.242 -13.723 1.00 68.25 282 HIS A N 1
ATOM 2403 C CA . HIS A 1 282 ? -18.832 0.013 -14.907 1.00 68.25 282 HIS A CA 1
ATOM 2404 C C . HIS A 1 282 ? -17.331 -0.233 -14.647 1.00 68.25 282 HIS A C 1
ATOM 2406 O O . HIS A 1 282 ? -16.624 -0.728 -15.521 1.00 68.25 282 HIS A O 1
ATOM 2412 N N . LEU A 1 283 ? -16.822 0.032 -13.433 1.00 69.31 283 LEU A N 1
ATOM 2413 C CA . LEU A 1 283 ? -15.425 -0.272 -13.095 1.00 69.31 283 LEU A CA 1
ATOM 2414 C C . LEU A 1 283 ? -15.177 -1.779 -12.994 1.00 69.31 283 LEU A C 1
ATOM 2416 O O . LEU A 1 283 ? -14.065 -2.228 -13.277 1.00 69.31 283 LEU A O 1
ATOM 2420 N N . LEU A 1 284 ? -16.185 -2.567 -12.608 1.00 74.81 284 LEU A N 1
ATOM 2421 C CA . LEU A 1 284 ? -16.093 -4.027 -12.627 1.00 74.81 284 LEU A CA 1
ATOM 2422 C C . LEU A 1 284 ? -16.025 -4.550 -14.066 1.00 74.81 284 LEU A C 1
ATOM 2424 O O . LEU A 1 284 ? -15.172 -5.386 -14.356 1.00 74.81 284 LEU A O 1
ATOM 2428 N N . GLU A 1 285 ? -16.841 -4.019 -14.977 1.00 76.31 285 GLU A N 1
ATOM 2429 C CA . GLU A 1 285 ? -16.816 -4.368 -16.408 1.00 76.31 285 GLU A CA 1
ATOM 2430 C C . GLU A 1 285 ? -15.454 -4.065 -17.047 1.00 76.31 285 GLU A C 1
ATOM 2432 O O . GLU A 1 285 ? -14.834 -4.946 -17.651 1.00 76.31 285 GLU A O 1
ATOM 2437 N N . VAL A 1 286 ? -14.925 -2.857 -16.815 1.00 80.31 286 VAL A N 1
ATOM 2438 C CA . VAL A 1 286 ? -13.572 -2.463 -17.244 1.00 80.31 286 VAL A CA 1
ATOM 2439 C C . VAL A 1 286 ? -12.514 -3.404 -16.664 1.00 80.31 286 VAL A C 1
ATOM 2441 O O . VAL A 1 286 ? -11.562 -3.780 -17.347 1.00 80.31 286 VAL A O 1
ATOM 2444 N N . SER A 1 287 ? -12.683 -3.831 -15.413 1.00 84.81 287 SER A N 1
ATOM 2445 C CA . SER A 1 287 ? -11.740 -4.735 -14.751 1.00 84.81 287 SER A CA 1
ATOM 2446 C C . SER A 1 287 ? -11.718 -6.129 -15.367 1.00 84.81 287 SER A C 1
ATOM 2448 O O . SER A 1 287 ? -10.640 -6.705 -15.502 1.00 84.81 287 SER A O 1
ATOM 2450 N N . TYR A 1 288 ? -12.868 -6.669 -15.781 1.00 87.44 288 TYR A N 1
ATOM 2451 C CA . TYR A 1 288 ? -12.914 -7.938 -16.514 1.00 87.44 288 TYR A CA 1
ATOM 2452 C C . TYR A 1 288 ? -12.179 -7.846 -17.851 1.00 87.44 288 TYR A C 1
ATOM 2454 O O . TYR A 1 288 ? -11.402 -8.743 -18.182 1.00 87.44 288 TYR A O 1
ATOM 2462 N N . GLN A 1 289 ? -12.374 -6.747 -18.581 1.00 83.94 289 GLN A N 1
ATOM 2463 C CA . GLN A 1 289 ? -11.679 -6.499 -19.841 1.00 83.94 289 GLN A CA 1
ATOM 2464 C C . GLN A 1 289 ? -10.160 -6.394 -19.628 1.00 83.94 289 GLN A C 1
ATOM 2466 O O . GLN A 1 289 ? -9.400 -7.102 -20.282 1.00 83.94 289 GLN A O 1
ATOM 2471 N N . ILE A 1 290 ? -9.710 -5.583 -18.663 1.00 86.44 290 ILE A N 1
ATOM 2472 C CA . ILE A 1 290 ? -8.281 -5.438 -18.339 1.00 86.44 290 ILE A CA 1
ATOM 2473 C C . ILE A 1 290 ? -7.667 -6.782 -17.951 1.00 86.44 290 ILE A C 1
ATOM 2475 O O . ILE A 1 290 ? -6.581 -7.109 -18.417 1.00 86.44 290 ILE A O 1
ATOM 2479 N N . LYS A 1 291 ? -8.354 -7.577 -17.126 1.00 89.69 291 LYS A N 1
ATOM 2480 C CA . LYS A 1 291 ? -7.872 -8.904 -16.742 1.00 89.69 291 LYS A CA 1
ATOM 2481 C C . LYS A 1 291 ? -7.698 -9.838 -17.931 1.00 89.69 291 LYS A C 1
ATOM 2483 O O . LYS A 1 291 ? -6.720 -10.567 -17.973 1.00 89.69 291 LYS A O 1
ATOM 2488 N N . ARG A 1 292 ? -8.647 -9.836 -18.869 1.00 83.81 292 ARG A N 1
ATOM 2489 C CA . ARG A 1 292 ? -8.568 -10.684 -20.063 1.00 83.81 292 ARG A CA 1
ATOM 2490 C C . ARG A 1 292 ? -7.385 -10.300 -20.948 1.00 83.81 292 ARG A C 1
ATOM 2492 O O . ARG A 1 292 ? -6.754 -11.172 -21.534 1.00 83.81 292 ARG A O 1
ATOM 2499 N N . ASP A 1 293 ? -7.114 -9.006 -21.049 1.00 83.00 293 ASP A N 1
ATOM 2500 C CA . ASP A 1 293 ? -6.140 -8.479 -21.997 1.00 83.00 293 ASP A CA 1
ATOM 2501 C C . ASP A 1 293 ? -4.704 -8.457 -21.420 1.00 83.00 293 ASP A C 1
ATOM 2503 O O . ASP A 1 293 ? -3.741 -8.382 -22.183 1.00 83.00 293 ASP A O 1
ATOM 2507 N N . TRP A 1 294 ? -4.529 -8.542 -20.089 1.00 80.56 294 TRP A N 1
ATOM 2508 C CA . TRP A 1 294 ? -3.242 -8.285 -19.426 1.00 80.56 294 TRP A CA 1
ATOM 2509 C C . TRP A 1 294 ? -2.864 -9.296 -18.337 1.00 80.56 294 TRP A C 1
ATOM 2511 O O . TRP A 1 294 ? -3.372 -9.255 -17.214 1.00 80.56 294 TRP A O 1
ATOM 2521 N N . TYR A 1 295 ? -1.809 -10.071 -18.610 1.00 79.75 295 TYR A N 1
ATOM 2522 C CA . TYR A 1 295 ? -1.340 -11.152 -17.732 1.00 79.75 295 TYR A CA 1
ATOM 2523 C C . TYR A 1 295 ? -0.892 -10.722 -16.323 1.00 79.75 295 TYR A C 1
ATOM 2525 O O . TYR A 1 295 ? -0.862 -11.522 -15.386 1.00 79.75 295 TYR A O 1
ATOM 2533 N N . TYR A 1 296 ? -0.540 -9.445 -16.132 1.00 77.50 296 TYR A N 1
ATOM 2534 C CA . TYR A 1 296 ? -0.203 -8.902 -14.809 1.00 77.50 296 TYR A CA 1
ATOM 2535 C C . TYR A 1 296 ? -1.363 -8.979 -13.815 1.00 77.50 296 TYR A C 1
ATOM 2537 O O . TYR A 1 296 ? -1.132 -8.944 -12.606 1.00 77.50 296 TYR A O 1
ATOM 2545 N N . PHE A 1 297 ? -2.590 -9.102 -14.321 1.00 82.06 297 PHE A N 1
ATOM 2546 C CA . PHE A 1 297 ? -3.809 -9.168 -13.529 1.00 82.06 297 PHE A CA 1
ATOM 2547 C C . PHE A 1 297 ? -4.443 -10.567 -13.496 1.00 82.06 297 PHE A C 1
ATOM 2549 O O . PHE A 1 297 ? -5.467 -10.732 -12.833 1.00 82.06 297 PHE A O 1
ATOM 2556 N N . ASP A 1 298 ? -3.833 -11.583 -14.125 1.00 77.00 298 ASP A N 1
ATOM 2557 C CA . ASP A 1 298 ? -4.376 -12.954 -14.194 1.00 77.00 298 ASP A CA 1
ATOM 2558 C C . ASP A 1 298 ? -4.638 -13.543 -12.804 1.00 77.00 298 ASP A C 1
ATOM 2560 O O . ASP A 1 298 ? -5.693 -14.120 -12.540 1.00 77.00 298 ASP A O 1
ATOM 2564 N N . ASN A 1 299 ? -3.691 -13.329 -11.886 1.00 76.25 299 ASN A N 1
ATOM 2565 C CA . ASN A 1 299 ? -3.743 -13.844 -10.516 1.00 76.25 299 ASN A CA 1
ATOM 2566 C C . ASN A 1 299 ? -4.524 -12.945 -9.542 1.00 76.25 299 ASN A C 1
ATOM 2568 O O . ASN A 1 299 ? -4.500 -13.192 -8.339 1.00 76.25 299 ASN A O 1
ATOM 2572 N N . CYS A 1 300 ? -5.176 -11.890 -10.031 1.00 81.62 300 CYS A N 1
ATOM 2573 C CA . CYS A 1 300 ? -5.965 -10.966 -9.215 1.00 81.62 300 CYS A CA 1
ATOM 2574 C C . CYS A 1 300 ? -7.451 -11.200 -9.485 1.00 81.62 300 CYS A C 1
ATOM 2576 O O . CYS A 1 300 ? -7.828 -11.530 -10.602 1.00 81.62 300 CYS A O 1
ATOM 2578 N N . SER A 1 301 ? -8.344 -11.004 -8.523 1.00 84.69 301 SER A N 1
ATOM 2579 C CA . SER A 1 301 ? -9.786 -10.962 -8.792 1.00 84.69 301 SER A CA 1
ATOM 2580 C C . SER A 1 301 ? -10.166 -9.689 -9.567 1.00 84.69 301 SER A C 1
ATOM 2582 O O . SER A 1 301 ? -9.473 -8.673 -9.502 1.00 84.69 301 SER A O 1
ATOM 2584 N N . ALA A 1 302 ? -11.283 -9.715 -10.305 1.00 83.81 302 ALA A N 1
ATOM 2585 C CA . ALA A 1 302 ? -11.783 -8.508 -10.979 1.00 83.81 302 ALA A CA 1
ATOM 2586 C C . ALA A 1 302 ? -12.100 -7.391 -9.968 1.00 83.81 302 ALA A C 1
ATOM 2588 O O . ALA A 1 302 ? -11.863 -6.218 -10.241 1.00 83.81 302 ALA A O 1
ATOM 2589 N N . SER A 1 303 ? -12.543 -7.764 -8.765 1.00 82.62 303 SER A N 1
ATOM 2590 C CA . SER A 1 303 ? -12.773 -6.839 -7.658 1.00 82.62 303 SER A CA 1
ATOM 2591 C C . SER A 1 303 ? -11.490 -6.122 -7.224 1.00 82.62 303 SER A C 1
ATOM 2593 O O . SER A 1 303 ? -11.502 -4.907 -7.055 1.00 82.62 303 SER A O 1
ATOM 2595 N N . GLU A 1 304 ? -10.360 -6.820 -7.111 1.00 84.69 304 GLU A N 1
ATOM 2596 C CA . GLU A 1 304 ? -9.074 -6.196 -6.754 1.00 84.69 304 GLU A CA 1
ATOM 2597 C C . GLU A 1 304 ? -8.589 -5.218 -7.830 1.00 84.69 304 GLU A C 1
ATOM 2599 O O . GLU A 1 304 ? -8.116 -4.125 -7.509 1.00 84.69 304 GLU A O 1
ATOM 2604 N N . VAL A 1 305 ? -8.769 -5.571 -9.107 1.00 87.19 305 VAL A N 1
ATOM 2605 C CA . VAL A 1 305 ? -8.475 -4.667 -10.229 1.00 87.19 305 VAL A CA 1
ATOM 2606 C C . VAL A 1 305 ? -9.372 -3.435 -10.165 1.00 87.19 305 VAL A C 1
ATOM 2608 O O . VAL A 1 305 ? -8.875 -2.315 -10.241 1.00 87.19 305 VAL A O 1
ATOM 2611 N N . SER A 1 306 ? -10.666 -3.607 -9.906 1.00 81.81 306 SER A N 1
ATOM 2612 C CA . SER A 1 306 ? -11.601 -2.484 -9.817 1.00 81.81 306 SER A CA 1
ATOM 2613 C C . SER A 1 306 ? -11.309 -1.555 -8.631 1.00 81.81 306 SER A C 1
ATOM 2615 O O . SER A 1 306 ? -11.420 -0.336 -8.762 1.00 81.81 306 SER A O 1
ATOM 2617 N N . LEU A 1 307 ? -10.831 -2.095 -7.503 1.00 80.75 307 LEU A N 1
ATOM 2618 C CA . LEU A 1 307 ? -10.355 -1.302 -6.366 1.00 80.75 307 LEU A CA 1
ATOM 2619 C C . LEU A 1 307 ? -9.096 -0.507 -6.713 1.00 80.75 307 LEU A C 1
ATOM 2621 O O . LEU A 1 307 ? -8.969 0.644 -6.292 1.00 80.75 307 LEU A O 1
ATOM 2625 N N . LEU A 1 308 ? -8.170 -1.098 -7.474 1.00 84.69 308 LEU A N 1
ATOM 2626 C CA . LEU A 1 308 ? -7.001 -0.387 -7.984 1.00 84.69 308 LEU A CA 1
ATOM 2627 C C . LEU A 1 308 ? -7.428 0.762 -8.908 1.00 84.69 308 LEU A C 1
ATOM 2629 O O . LEU A 1 308 ? -6.965 1.886 -8.712 1.00 84.69 308 LEU A O 1
ATOM 2633 N N . LEU A 1 309 ? -8.314 0.498 -9.876 1.00 79.94 309 LEU A N 1
ATOM 2634 C CA . LEU A 1 309 ? -8.838 1.519 -10.789 1.00 79.94 309 LEU A CA 1
ATOM 2635 C C . LEU A 1 309 ? -9.473 2.667 -10.007 1.00 79.94 309 LEU A C 1
ATOM 2637 O O . LEU A 1 309 ? -9.098 3.823 -10.189 1.00 79.94 309 LEU A O 1
ATOM 2641 N N . TYR A 1 310 ? -10.367 2.339 -9.074 1.00 76.62 310 TYR A N 1
ATOM 2642 C CA . TYR A 1 310 ? -11.012 3.309 -8.199 1.00 76.62 310 TYR A CA 1
ATOM 2643 C C . TYR A 1 310 ? -9.988 4.126 -7.400 1.00 76.62 310 TYR A C 1
ATOM 2645 O O . TYR A 1 310 ? -10.091 5.348 -7.328 1.00 76.62 310 TYR A O 1
ATOM 2653 N N . ALA A 1 311 ? -8.961 3.483 -6.835 1.00 74.38 311 ALA A N 1
ATOM 2654 C CA . ALA A 1 311 ? -7.922 4.165 -6.067 1.00 74.38 311 ALA A CA 1
ATOM 2655 C C . ALA A 1 311 ? -7.065 5.113 -6.922 1.00 74.38 311 ALA A C 1
ATOM 2657 O O . ALA A 1 311 ? -6.682 6.180 -6.437 1.00 74.38 311 ALA A O 1
ATOM 2658 N N . ILE A 1 312 ? -6.758 4.741 -8.168 1.00 75.50 312 ILE A N 1
ATOM 2659 C CA . ILE A 1 312 ? -6.040 5.599 -9.120 1.00 75.50 312 ILE A CA 1
ATOM 2660 C C . ILE A 1 312 ? -6.921 6.789 -9.499 1.00 75.50 312 ILE A C 1
ATOM 2662 O O . ILE A 1 312 ? -6.504 7.931 -9.308 1.00 75.50 312 ILE A O 1
ATOM 2666 N N . LEU A 1 313 ? -8.149 6.531 -9.956 1.00 72.12 313 LEU A N 1
ATOM 2667 C CA . LEU A 1 313 ? -9.081 7.566 -10.400 1.00 72.12 313 LEU A CA 1
ATOM 2668 C C . LEU A 1 313 ? -9.386 8.555 -9.276 1.00 72.12 313 LEU A C 1
ATOM 2670 O O . LEU A 1 313 ? -9.233 9.753 -9.471 1.00 72.12 313 LEU A O 1
ATOM 2674 N N . LYS A 1 314 ? -9.685 8.078 -8.063 1.00 65.88 314 LYS A N 1
ATOM 2675 C CA . LYS A 1 314 ? -9.951 8.931 -6.893 1.00 65.88 314 LYS A CA 1
ATOM 2676 C C . LYS A 1 314 ? -8.797 9.878 -6.545 1.00 65.88 314 LYS A C 1
ATOM 2678 O O . LYS A 1 314 ? -9.034 10.963 -6.026 1.00 65.88 314 LYS A O 1
ATOM 2683 N N . ARG A 1 315 ? -7.543 9.475 -6.777 1.00 62.09 315 ARG A N 1
ATOM 2684 C CA . ARG A 1 315 ? -6.360 10.307 -6.480 1.00 62.09 315 ARG A CA 1
ATOM 2685 C C . ARG A 1 315 ? -6.105 11.387 -7.525 1.00 62.09 315 ARG A C 1
ATOM 2687 O O . ARG A 1 315 ? -5.493 12.393 -7.189 1.00 62.09 315 ARG A O 1
ATOM 2694 N N . ILE A 1 316 ? -6.519 11.151 -8.765 1.00 57.72 316 ILE A N 1
ATOM 2695 C CA . ILE A 1 316 ? -6.408 12.122 -9.861 1.00 57.72 316 ILE A CA 1
ATOM 2696 C C . ILE A 1 316 ? -7.637 13.047 -9.862 1.00 57.72 316 ILE A C 1
ATOM 2698 O O . ILE A 1 316 ? -7.512 14.235 -10.129 1.00 57.72 316 ILE A O 1
ATOM 2702 N N . TYR A 1 317 ? -8.791 12.521 -9.443 1.00 50.00 317 TYR A N 1
ATOM 2703 C CA . TYR A 1 317 ? -10.064 13.219 -9.300 1.00 50.00 317 TYR A CA 1
ATOM 2704 C C . TYR A 1 317 ? -10.503 13.397 -7.831 1.00 50.00 317 TYR A C 1
ATOM 2706 O O . TYR A 1 317 ? -11.553 12.871 -7.444 1.00 50.00 317 TYR A O 1
ATOM 2714 N N . PRO A 1 318 ? -9.790 14.158 -6.975 1.00 37.44 318 PRO A N 1
ATOM 2715 C CA . PRO A 1 318 ? -10.361 14.568 -5.690 1.00 37.44 318 PRO A CA 1
ATOM 2716 C C . PRO A 1 318 ? -11.701 15.313 -5.844 1.00 37.44 318 PRO A C 1
ATOM 2718 O O . PRO A 1 318 ? -12.489 15.330 -4.904 1.00 37.44 318 PRO A O 1
ATOM 2721 N N . VAL A 1 319 ? -11.975 15.880 -7.027 1.00 33.75 319 VAL A N 1
ATOM 2722 C CA . VAL A 1 319 ? -13.215 16.601 -7.349 1.00 33.75 319 VAL A CA 1
ATOM 2723 C C . VAL A 1 319 ? -14.330 15.654 -7.836 1.00 33.75 319 VAL A C 1
ATOM 2725 O O . VAL A 1 319 ? -15.441 15.731 -7.335 1.00 33.75 319 VAL A O 1
ATOM 2728 N N . SER A 1 320 ? -14.060 14.675 -8.706 1.00 33.41 320 SER A N 1
ATOM 2729 C CA . SER A 1 320 ? -15.121 13.973 -9.474 1.00 33.41 320 SER A CA 1
ATOM 2730 C C . SER A 1 320 ? -15.617 12.638 -8.911 1.00 33.41 320 SER A C 1
ATOM 2732 O O . SER A 1 320 ? -16.512 12.024 -9.477 1.00 33.41 320 SER A O 1
ATOM 2734 N N . MET A 1 321 ? -15.022 12.139 -7.826 1.00 33.69 321 MET A N 1
ATOM 2735 C CA . MET A 1 321 ? -15.507 10.930 -7.127 1.00 33.69 321 MET A CA 1
ATOM 2736 C C . MET A 1 321 ? -16.201 11.259 -5.795 1.00 33.69 321 MET A C 1
ATOM 2738 O O . MET A 1 321 ? -16.652 10.354 -5.091 1.00 33.69 321 MET A O 1
ATOM 2742 N N . GLY A 1 322 ? -16.235 12.545 -5.429 1.00 33.56 322 GLY A N 1
ATOM 2743 C CA . GLY A 1 322 ? -16.985 13.098 -4.298 1.00 33.56 322 GLY A CA 1
ATOM 2744 C C . GLY A 1 322 ? -17.997 14.165 -4.718 1.00 33.56 322 GLY A C 1
ATOM 2745 O O . GLY A 1 322 ? -18.948 14.406 -3.981 1.00 33.56 322 GLY A O 1
ATOM 2746 N N . GLN A 1 323 ? -17.837 14.758 -5.903 1.00 33.97 323 GLN A N 1
ATOM 2747 C CA . GLN A 1 323 ? -18.922 15.441 -6.590 1.00 33.97 323 GLN A CA 1
ATOM 2748 C C . GLN A 1 323 ? -19.524 14.495 -7.631 1.00 33.97 323 GLN A C 1
ATOM 2750 O O . GLN A 1 323 ? -18.770 13.780 -8.297 1.00 33.97 323 GLN A O 1
ATOM 2755 N N . PRO A 1 324 ? -20.860 14.439 -7.745 1.00 32.34 324 PRO A N 1
ATOM 2756 C CA . PRO A 1 324 ? -21.498 13.784 -8.879 1.00 32.34 324 PRO A CA 1
ATOM 2757 C C . PRO A 1 324 ? -20.902 14.314 -10.194 1.00 32.34 324 PRO A C 1
ATOM 2759 O O . PRO A 1 324 ? -20.474 15.464 -10.268 1.00 32.34 324 PRO A O 1
ATOM 2762 N N . LEU A 1 325 ? -20.889 13.475 -11.235 1.00 33.84 325 LEU A N 1
ATOM 2763 C CA . LEU A 1 325 ? -20.466 13.823 -12.606 1.00 33.84 325 LEU A CA 1
ATOM 2764 C C . LEU A 1 325 ? -21.233 15.025 -13.204 1.00 33.84 325 LEU A C 1
ATOM 2766 O O . LEU A 1 325 ? -20.893 15.499 -14.280 1.00 33.84 325 LEU A O 1
ATOM 2770 N N . PHE A 1 326 ? -22.246 15.518 -12.497 1.00 34.44 326 PHE A N 1
ATOM 2771 C CA . PHE A 1 326 ? -23.132 16.613 -12.846 1.00 34.44 326 PHE A CA 1
ATOM 2772 C C . PHE A 1 326 ? -23.553 17.334 -11.560 1.00 34.44 326 PHE A C 1
ATOM 2774 O O . PHE A 1 326 ? -23.901 16.689 -10.570 1.00 34.44 326 PHE A O 1
ATOM 2781 N N . SER A 1 327 ? -23.559 18.664 -11.573 1.00 35.69 327 SER A N 1
ATOM 2782 C CA . SER A 1 327 ? -24.206 19.464 -10.528 1.00 35.69 327 SER A CA 1
ATOM 2783 C C . SER A 1 327 ? -25.604 19.824 -11.020 1.00 35.69 327 SER A C 1
ATOM 2785 O O . SER A 1 327 ? -25.745 20.362 -12.117 1.00 35.69 327 SER A O 1
ATOM 2787 N N . ILE A 1 328 ? -26.646 19.552 -10.231 1.00 38.06 328 ILE A N 1
ATOM 2788 C CA . ILE A 1 328 ? -27.969 20.119 -10.515 1.00 38.06 328 ILE A CA 1
ATOM 2789 C C . ILE A 1 328 ? -27.964 21.533 -9.934 1.00 38.06 328 ILE A C 1
ATOM 2791 O O . ILE A 1 328 ? -27.872 21.709 -8.719 1.00 38.06 328 ILE A O 1
ATOM 2795 N N . GLY A 1 329 ? -28.001 22.527 -10.813 1.00 38.47 329 GLY A N 1
ATOM 2796 C CA . GLY A 1 329 ? -28.262 23.917 -10.486 1.00 38.47 329 GLY A CA 1
ATOM 2797 C C . GLY A 1 329 ? -29.767 24.158 -10.443 1.00 38.47 329 GLY A C 1
ATOM 2798 O O . GLY A 1 329 ? -30.466 23.920 -11.424 1.00 38.47 329 GLY A O 1
ATOM 2799 N N . LEU A 1 330 ? -30.287 24.634 -9.315 1.00 41.34 330 LEU A N 1
ATOM 2800 C CA . LEU A 1 330 ? -31.665 25.125 -9.243 1.00 41.34 330 LEU A CA 1
ATOM 2801 C C . LEU A 1 330 ? -31.641 26.651 -9.221 1.00 41.34 330 LEU A C 1
ATOM 2803 O O . LEU A 1 330 ? -31.079 27.257 -8.304 1.00 41.34 330 LEU A O 1
ATOM 2807 N N . LYS A 1 331 ? -32.252 27.273 -10.232 1.00 44.84 331 LYS A N 1
ATOM 2808 C CA . LYS A 1 331 ? -32.437 28.723 -10.276 1.00 44.84 331 LYS A CA 1
ATOM 2809 C C . LYS A 1 331 ? -33.689 29.075 -9.478 1.00 44.84 331 LYS A C 1
ATOM 2811 O O . LYS A 1 331 ? -34.801 28.697 -9.845 1.00 44.84 331 LYS A O 1
ATOM 2816 N N . LEU A 1 332 ? -33.499 29.765 -8.354 1.00 44.16 332 LEU A N 1
ATOM 2817 C CA . LEU A 1 332 ? -34.577 30.151 -7.444 1.00 44.16 332 LEU A CA 1
ATOM 2818 C C . LEU A 1 332 ? -34.823 31.657 -7.549 1.00 44.16 332 LEU A C 1
ATOM 2820 O O . LEU A 1 332 ? -33.900 32.454 -7.390 1.00 44.16 332 LEU A O 1
ATOM 2824 N N . ASN A 1 333 ? -36.074 32.043 -7.796 1.00 43.72 333 ASN A N 1
ATOM 2825 C CA . ASN A 1 333 ? -36.497 33.440 -7.782 1.00 43.72 333 ASN A CA 1
ATOM 2826 C C . ASN A 1 333 ? -37.124 33.768 -6.423 1.00 43.72 333 ASN A C 1
ATOM 2828 O O . ASN A 1 333 ? -38.052 33.085 -5.996 1.00 43.72 333 ASN A O 1
ATOM 2832 N N . GLY A 1 334 ? -36.631 34.809 -5.756 1.00 50.19 334 GLY A N 1
ATOM 2833 C CA . GLY A 1 334 ? -37.124 35.248 -4.450 1.00 50.19 334 GLY A CA 1
ATOM 2834 C C . GLY A 1 334 ? -36.151 36.208 -3.773 1.00 50.19 334 GLY A C 1
ATOM 2835 O O . GLY A 1 334 ? -35.046 36.441 -4.269 1.00 50.19 334 GLY A O 1
ATOM 2836 N N . SER A 1 335 ? -36.554 36.779 -2.642 1.00 50.25 335 SER A N 1
ATOM 2837 C CA . SER A 1 335 ? -35.617 37.486 -1.762 1.00 50.25 335 SER A CA 1
ATOM 2838 C C . SER A 1 335 ? -34.546 36.525 -1.223 1.00 50.25 335 SER A C 1
ATOM 2840 O O . SER A 1 335 ? -34.736 35.308 -1.206 1.00 50.25 335 SER A O 1
ATOM 2842 N N . LEU A 1 336 ? -33.406 37.060 -0.774 1.00 49.97 336 LEU A N 1
ATOM 28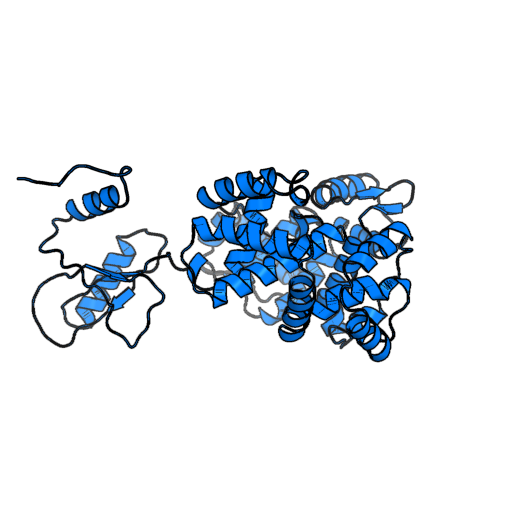43 C CA . LEU A 1 336 ? -32.292 36.236 -0.287 1.00 49.97 336 LEU A CA 1
ATOM 2844 C C . LEU A 1 336 ? -32.730 35.304 0.861 1.00 49.97 336 LEU A C 1
ATOM 2846 O O . LEU A 1 336 ? -32.377 34.130 0.865 1.00 49.97 336 LEU A O 1
ATOM 2850 N N . GLU A 1 337 ? -33.570 35.805 1.771 1.00 52.88 337 GLU A N 1
ATOM 2851 C CA . GLU A 1 337 ? -34.121 35.034 2.894 1.00 52.88 337 GLU A CA 1
ATOM 2852 C C . GLU A 1 337 ? -35.076 33.919 2.433 1.00 52.88 337 GLU A C 1
ATOM 2854 O O . GLU A 1 337 ? -35.044 32.810 2.970 1.00 52.88 337 GLU A O 1
ATOM 2859 N N . GLU A 1 338 ? -35.903 34.164 1.411 1.00 47.69 338 GLU A N 1
ATOM 2860 C CA . GLU A 1 338 ? -36.792 33.143 0.836 1.00 47.69 338 GLU A CA 1
ATOM 2861 C C . GLU A 1 338 ? -36.007 32.055 0.101 1.00 47.69 338 GLU A C 1
ATOM 2863 O O . GLU A 1 338 ? -36.345 30.872 0.208 1.00 47.69 338 GLU A O 1
ATOM 2868 N N . ILE A 1 339 ? -34.941 32.438 -0.608 1.00 49.09 339 ILE A N 1
ATOM 2869 C CA . ILE A 1 339 ? -34.024 31.506 -1.268 1.00 49.09 339 ILE A CA 1
ATOM 2870 C C . ILE A 1 339 ? -33.330 30.646 -0.213 1.00 49.09 339 ILE A C 1
ATOM 2872 O O . ILE A 1 339 ? -33.385 29.423 -0.305 1.00 49.09 339 ILE A O 1
ATOM 2876 N N . GLU A 1 340 ? -32.746 31.245 0.824 1.00 51.91 340 GLU A N 1
ATOM 2877 C CA . GLU A 1 340 ? -32.076 30.510 1.902 1.00 51.91 340 GLU A CA 1
ATOM 2878 C C . GLU A 1 340 ? -33.034 29.554 2.624 1.00 51.91 340 GLU A C 1
ATOM 2880 O O . GLU A 1 340 ? -32.709 28.378 2.824 1.00 51.91 340 GLU A O 1
ATOM 2885 N N . HIS A 1 341 ? -34.252 30.003 2.940 1.00 52.25 341 HIS A N 1
ATOM 2886 C CA . HIS A 1 341 ? -35.253 29.145 3.566 1.00 52.25 341 HIS A CA 1
ATOM 2887 C C . HIS A 1 341 ? -35.661 27.973 2.655 1.00 52.25 341 HIS A C 1
ATOM 2889 O O . HIS A 1 341 ? -35.777 26.830 3.120 1.00 52.25 341 HIS A O 1
ATOM 2895 N N . THR A 1 342 ? -35.856 28.234 1.362 1.00 49.41 342 THR A N 1
ATOM 2896 C CA . THR A 1 342 ? -36.242 27.223 0.368 1.00 49.41 342 THR A CA 1
ATOM 2897 C C . THR A 1 342 ? -35.110 26.226 0.121 1.00 49.41 342 THR A C 1
ATOM 2899 O O . THR A 1 342 ? -35.366 25.024 0.078 1.00 49.41 342 THR A O 1
ATOM 2902 N N . CYS A 1 343 ? -33.856 26.680 0.077 1.00 50.19 343 CYS A N 1
ATOM 2903 C CA . CYS A 1 343 ? -32.665 25.832 0.002 1.00 50.19 343 CYS A CA 1
ATOM 2904 C C . CYS A 1 343 ? -32.568 24.878 1.197 1.00 50.19 343 CYS A C 1
ATOM 2906 O O . CYS A 1 343 ? -32.286 23.692 1.023 1.00 50.19 343 CYS A O 1
ATOM 2908 N N . VAL A 1 344 ? -32.835 25.361 2.416 1.00 52.75 344 VAL A N 1
ATOM 2909 C CA . VAL A 1 344 ? -32.848 24.511 3.619 1.00 52.75 344 VAL A CA 1
ATOM 2910 C C . VAL A 1 344 ? -33.951 23.453 3.529 1.00 52.75 344 VAL A C 1
ATOM 2912 O O . VAL A 1 344 ? -33.688 22.283 3.800 1.00 52.75 344 VAL A O 1
ATOM 2915 N N . LYS A 1 345 ? -35.161 23.826 3.091 1.00 48.69 345 LYS A N 1
ATOM 2916 C CA . LYS A 1 345 ? -36.279 22.883 2.907 1.00 48.69 345 LYS A CA 1
ATOM 2917 C C . LYS A 1 345 ? -36.009 21.850 1.809 1.00 48.69 345 LYS A C 1
ATOM 2919 O O . LYS A 1 345 ? -36.284 20.674 2.019 1.00 48.69 345 LYS A O 1
ATOM 2924 N N . LEU A 1 346 ? -35.447 22.259 0.670 1.00 46.56 346 LEU A N 1
ATOM 2925 C CA . LEU A 1 346 ? -35.106 21.360 -0.437 1.00 46.56 346 LEU A CA 1
ATOM 2926 C C . LEU A 1 346 ? -33.994 20.382 -0.047 1.00 46.56 346 LEU A C 1
ATOM 2928 O O . LEU A 1 346 ? -34.149 19.187 -0.268 1.00 46.56 346 LEU A O 1
ATOM 2932 N N . ASN A 1 347 ? -32.935 20.846 0.623 1.00 47.59 347 ASN A N 1
ATOM 2933 C CA . ASN A 1 347 ? -31.878 19.967 1.141 1.00 47.59 347 ASN A CA 1
ATOM 2934 C C . ASN A 1 347 ? -32.384 18.994 2.222 1.00 47.59 347 ASN A C 1
ATOM 2936 O O . ASN A 1 347 ? -31.835 17.908 2.378 1.00 47.59 347 ASN A O 1
ATOM 2940 N N . GLN A 1 348 ? -33.422 19.365 2.978 1.00 46.16 348 GLN A N 1
ATOM 2941 C CA . GLN A 1 348 ? -34.058 18.477 3.958 1.00 46.16 348 GLN A CA 1
ATOM 2942 C C . GLN A 1 348 ? -35.018 17.465 3.313 1.00 46.16 348 GLN A C 1
ATOM 2944 O O . GLN A 1 348 ? -35.113 16.334 3.787 1.00 46.16 348 GLN A O 1
ATOM 2949 N N . ALA A 1 349 ? -35.730 17.857 2.251 1.00 35.50 349 ALA A N 1
ATOM 2950 C CA . ALA A 1 349 ? -36.694 17.011 1.544 1.00 35.50 349 ALA A CA 1
ATOM 2951 C C . ALA A 1 349 ? -36.026 16.025 0.570 1.00 35.50 349 ALA A C 1
ATOM 2953 O O . ALA A 1 349 ? -36.518 14.917 0.362 1.00 35.50 349 ALA A O 1
ATOM 2954 N N . ILE A 1 350 ? -34.895 16.415 -0.015 1.00 41.31 350 ILE A N 1
ATOM 2955 C CA . ILE A 1 350 ? -34.153 15.644 -1.007 1.00 41.31 350 ILE A CA 1
ATOM 2956 C C . ILE A 1 350 ? -33.018 14.910 -0.277 1.00 41.31 350 ILE A C 1
ATOM 2958 O O . ILE A 1 350 ? -31.911 15.420 -0.147 1.00 41.31 350 ILE A O 1
ATOM 2962 N N . GLN A 1 351 ? -33.270 13.685 0.199 1.00 39.94 351 GLN A N 1
ATOM 2963 C CA . GLN A 1 351 ? -32.232 12.799 0.763 1.00 39.94 351 GLN A CA 1
ATOM 2964 C C . GLN A 1 351 ? -31.317 12.196 -0.325 1.00 39.94 351 GLN A C 1
ATOM 2966 O O . GLN A 1 351 ? -31.001 11.007 -0.304 1.00 39.94 351 GLN A O 1
ATOM 2971 N N . PHE A 1 352 ? -30.886 12.986 -1.308 1.00 39.19 352 PHE A N 1
ATOM 2972 C CA . PHE A 1 352 ? -29.817 12.552 -2.200 1.00 39.19 352 PHE A CA 1
ATOM 2973 C C . PHE A 1 352 ? -28.482 12.790 -1.498 1.00 39.19 352 PHE A C 1
ATOM 2975 O O . PHE A 1 352 ? -28.228 13.861 -0.957 1.00 39.19 352 PHE A O 1
ATOM 2982 N N . GLY A 1 353 ? -27.596 11.794 -1.521 1.00 33.88 353 GLY A N 1
ATOM 2983 C CA . GLY A 1 353 ? -26.226 11.903 -1.006 1.00 33.88 353 GLY A CA 1
ATOM 2984 C C . GLY A 1 353 ? -25.317 12.811 -1.849 1.00 33.88 353 GLY A C 1
ATOM 2985 O O . GLY A 1 353 ? -24.128 12.525 -1.972 1.00 33.88 353 GLY A O 1
ATOM 2986 N N . HIS A 1 354 ? -25.867 13.864 -2.462 1.00 40.78 354 HIS A N 1
ATOM 2987 C CA . HIS A 1 354 ? -25.209 14.744 -3.421 1.00 40.78 354 HIS A CA 1
ATOM 2988 C C . HIS A 1 354 ? -25.473 16.222 -3.081 1.00 40.78 354 HIS A C 1
ATOM 2990 O O . HIS A 1 354 ? -26.603 16.566 -2.738 1.00 40.78 354 HIS A O 1
ATOM 2996 N N . PRO A 1 355 ? -24.468 17.110 -3.186 1.00 36.06 355 PRO A N 1
ATOM 2997 C CA . PRO A 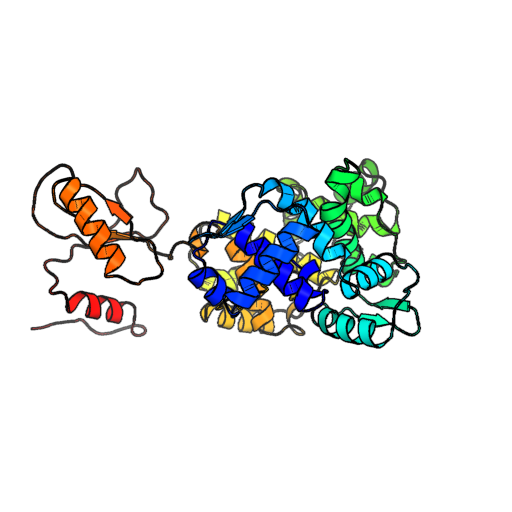1 355 ? -24.670 18.544 -3.006 1.00 36.06 355 PRO A CA 1
ATOM 2998 C C . PRO A 1 355 ? -25.375 19.160 -4.228 1.00 36.06 355 PRO A C 1
ATOM 3000 O O . PRO A 1 355 ? -24.927 18.978 -5.358 1.00 36.06 355 PRO A O 1
ATOM 3003 N N . ILE A 1 356 ? -26.456 19.907 -3.993 1.00 40.78 356 ILE A N 1
ATOM 3004 C CA . ILE A 1 356 ? -27.130 20.756 -4.990 1.00 40.78 356 ILE A CA 1
ATOM 3005 C C . ILE A 1 356 ? -26.526 22.164 -4.901 1.00 40.78 356 ILE A C 1
ATOM 3007 O O . ILE A 1 356 ? -26.369 22.696 -3.799 1.00 40.78 356 ILE A O 1
ATOM 3011 N N . ALA A 1 357 ? -26.179 22.764 -6.041 1.00 37.31 357 ALA A N 1
ATOM 3012 C CA . ALA A 1 357 ? -25.697 24.143 -6.109 1.00 37.31 357 ALA A CA 1
ATOM 3013 C C . ALA A 1 357 ? -26.863 25.092 -6.436 1.00 37.31 357 ALA A C 1
ATOM 3015 O O . ALA A 1 357 ? -27.705 24.783 -7.278 1.00 37.31 357 ALA A O 1
ATOM 3016 N N . PHE A 1 358 ? -26.922 26.250 -5.777 1.00 43.12 358 PHE A N 1
ATOM 3017 C CA . PHE A 1 358 ? -27.994 27.235 -5.958 1.00 43.12 358 PHE A CA 1
ATOM 3018 C C . PHE A 1 358 ? -27.408 28.576 -6.394 1.00 43.12 358 PHE A C 1
ATOM 3020 O O . PHE A 1 358 ? -26.393 29.012 -5.847 1.00 43.12 358 PHE A O 1
ATOM 3027 N N . PHE A 1 359 ? -28.065 29.242 -7.345 1.00 38.66 359 PHE A N 1
ATOM 3028 C CA . PHE A 1 359 ? -27.597 30.506 -7.917 1.00 38.66 359 PHE A CA 1
ATOM 3029 C C . PHE A 1 359 ? -28.667 31.604 -7.751 1.00 38.66 359 PHE A C 1
ATOM 3031 O O . PHE A 1 359 ? -29.804 31.397 -8.184 1.00 38.66 359 PHE A O 1
ATOM 3038 N N . PRO A 1 360 ? -28.346 32.760 -7.133 1.00 34.62 360 PRO A N 1
ATOM 3039 C CA . PRO A 1 360 ? -29.278 33.879 -6.991 1.00 34.62 360 PRO A CA 1
ATOM 3040 C C . PRO A 1 360 ? -29.311 34.752 -8.254 1.00 34.62 360 PRO A C 1
ATOM 3042 O O . PRO A 1 360 ? -28.268 35.070 -8.823 1.00 34.62 360 PRO A O 1
ATOM 3045 N N . VAL A 1 361 ? -30.498 35.209 -8.666 1.00 35.50 361 VAL A N 1
ATOM 3046 C CA . VAL A 1 361 ? -30.670 36.083 -9.843 1.00 35.50 361 VAL A CA 1
ATOM 3047 C C . VAL A 1 361 ? -31.104 37.478 -9.410 1.00 35.50 361 VAL A C 1
ATOM 3049 O O . VAL A 1 361 ? -32.014 37.643 -8.602 1.00 35.50 361 VAL A O 1
ATOM 3052 N N . ARG A 1 362 ? -30.468 38.505 -9.981 1.00 33.91 362 ARG A N 1
ATOM 3053 C CA . ARG A 1 362 ? -30.811 39.919 -9.773 1.00 33.91 362 ARG A CA 1
ATOM 3054 C C . ARG A 1 362 ? -31.684 40.454 -10.914 1.00 33.91 362 ARG A C 1
ATOM 3056 O O . ARG A 1 362 ? -31.233 41.348 -11.616 1.00 33.91 362 ARG A O 1
ATOM 3063 N N . THR A 1 363 ? -32.876 39.896 -11.152 1.00 30.44 363 THR A N 1
ATOM 3064 C CA . THR A 1 363 ? -34.035 40.536 -11.842 1.00 30.44 363 THR A CA 1
ATOM 3065 C C . THR A 1 363 ? -35.181 39.531 -12.074 1.00 30.44 363 THR A C 1
ATOM 3067 O O . THR A 1 363 ? -34.923 38.329 -12.084 1.00 30.44 363 THR A O 1
ATOM 3070 N N . PRO A 1 364 ? -36.449 39.984 -12.213 1.00 33.91 364 PRO A N 1
ATOM 3071 C CA . PRO A 1 364 ? -37.609 39.141 -11.951 1.00 33.91 364 PRO A CA 1
ATOM 3072 C C . PRO A 1 364 ? -38.248 38.565 -13.222 1.00 33.91 364 PRO A C 1
ATOM 3074 O O . PRO A 1 364 ? -38.639 39.299 -14.125 1.00 33.91 364 PRO A O 1
ATOM 3077 N N . ALA A 1 365 ? -38.467 37.254 -13.221 1.00 28.09 365 ALA A N 1
ATOM 3078 C CA . ALA A 1 365 ? -39.633 36.616 -13.827 1.00 28.09 365 ALA A CA 1
ATOM 3079 C C . ALA A 1 365 ? -39.817 35.245 -13.164 1.00 28.09 365 ALA A C 1
ATOM 3081 O O . ALA A 1 365 ? -38.855 34.498 -13.014 1.00 28.09 365 ALA A O 1
ATOM 3082 N N . ILE A 1 366 ? -41.038 34.928 -12.737 1.00 33.69 366 ILE A N 1
ATOM 3083 C CA . ILE A 1 366 ? -41.378 33.671 -12.060 1.00 33.69 366 ILE A CA 1
ATOM 3084 C C . ILE A 1 366 ? -41.323 32.533 -13.086 1.00 33.69 366 ILE A C 1
ATOM 3086 O O . ILE A 1 366 ? -42.300 32.296 -13.788 1.00 33.69 366 ILE A O 1
ATOM 3090 N N . LYS A 1 367 ? -40.180 31.847 -13.174 1.00 36.19 367 LYS A N 1
ATOM 3091 C CA . LYS A 1 367 ? -40.026 30.495 -13.735 1.00 36.19 367 LYS A CA 1
ATOM 3092 C C . LYS A 1 367 ? -38.942 29.757 -12.945 1.00 36.19 367 LYS A C 1
ATOM 3094 O O . LYS A 1 367 ? -37.899 30.337 -12.645 1.00 36.19 367 LYS A O 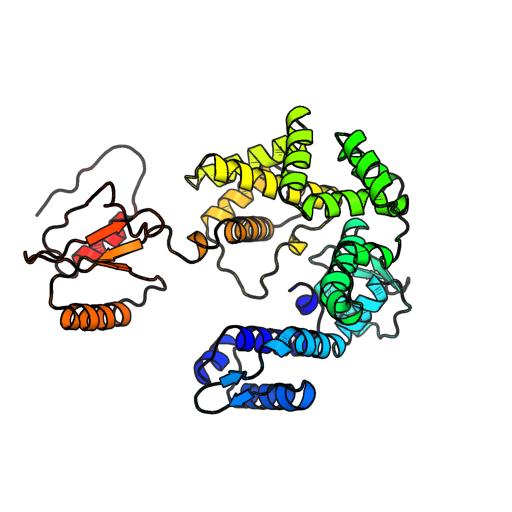1
ATOM 3099 N N . TYR A 1 368 ? -39.223 28.522 -12.533 1.00 36.31 368 TYR A N 1
ATOM 3100 C CA . TYR A 1 368 ? -38.215 27.629 -11.962 1.00 36.31 368 TYR A CA 1
ATOM 3101 C C . TYR A 1 368 ? -37.428 27.031 -13.126 1.00 36.31 368 TYR A C 1
ATOM 3103 O O . TYR A 1 368 ? -37.936 26.146 -13.806 1.00 36.31 368 TYR A O 1
ATOM 3111 N N . ASP A 1 369 ? -36.209 27.509 -13.366 1.00 40.75 369 ASP A N 1
ATOM 3112 C CA . ASP A 1 369 ? -35.348 26.916 -14.391 1.00 40.75 369 ASP A CA 1
ATOM 3113 C C . ASP A 1 369 ? -34.453 25.857 -13.716 1.00 40.75 369 ASP A C 1
ATOM 3115 O O . ASP A 1 369 ? -33.640 26.172 -12.837 1.00 40.75 369 ASP A O 1
ATOM 3119 N N . LEU A 1 370 ? -34.625 24.585 -14.090 1.00 37.78 370 LEU A N 1
ATOM 3120 C CA . LEU A 1 370 ? -33.704 23.505 -13.726 1.00 37.78 370 LEU A CA 1
ATOM 3121 C C . LEU A 1 370 ? -32.513 23.561 -14.681 1.00 37.78 370 LEU A C 1
ATOM 3123 O O . LEU A 1 370 ? -32.688 23.434 -15.888 1.00 37.78 370 LEU A O 1
ATOM 3127 N N . LEU A 1 371 ? -31.308 23.711 -14.147 1.00 40.25 371 LEU A N 1
ATOM 3128 C CA . LEU A 1 371 ? -30.099 23.822 -14.946 1.00 40.25 371 LEU A CA 1
ATOM 3129 C C . LEU A 1 371 ? -29.166 22.657 -14.607 1.00 40.25 371 LEU A C 1
ATOM 3131 O O . LEU A 1 371 ? -28.719 22.511 -13.473 1.00 40.25 371 LEU A O 1
ATOM 3135 N N . ILE A 1 372 ? -28.897 21.785 -15.576 1.00 38.66 372 ILE A N 1
ATOM 3136 C CA . ILE A 1 372 ? -27.956 20.673 -15.403 1.00 38.66 372 ILE A CA 1
ATOM 3137 C C . ILE A 1 372 ? -26.593 21.168 -15.879 1.00 38.66 372 ILE A C 1
ATOM 3139 O O . ILE A 1 372 ? -26.420 21.436 -17.062 1.00 38.66 372 ILE A O 1
ATOM 3143 N N . VAL A 1 373 ? -25.637 21.316 -14.959 1.00 36.34 373 VAL A N 1
ATOM 3144 C CA . VAL A 1 373 ? -24.263 21.709 -15.301 1.00 36.34 373 VAL A CA 1
ATOM 3145 C C . VAL A 1 373 ? -23.400 20.454 -15.354 1.00 36.34 373 VAL A C 1
ATOM 3147 O O . VAL A 1 373 ? -23.181 19.796 -14.330 1.00 36.34 373 VAL A O 1
ATOM 3150 N N . GLU A 1 374 ? -22.887 20.130 -16.540 1.00 34.19 374 GLU A N 1
ATOM 3151 C CA . GLU A 1 374 ? -21.779 19.187 -16.684 1.00 34.19 374 GLU A CA 1
ATOM 3152 C C . GLU A 1 374 ? -20.457 19.908 -16.393 1.00 34.19 374 GLU A C 1
ATOM 3154 O O . GLU A 1 374 ? -20.053 20.818 -17.113 1.00 34.19 374 GLU A O 1
ATOM 3159 N N . GLY A 1 375 ? -19.780 19.506 -15.314 1.00 35.94 375 GLY A N 1
ATOM 3160 C CA . GLY A 1 375 ? -18.466 20.032 -14.929 1.00 35.94 375 GLY A CA 1
ATOM 3161 C C . GLY A 1 375 ? -18.419 20.701 -13.548 1.00 35.94 375 GLY A C 1
ATOM 3162 O O . GLY A 1 375 ? -19.454 20.900 -12.906 1.00 35.94 375 GLY A O 1
ATOM 3163 N N . PRO A 1 376 ? -17.206 21.000 -13.035 1.00 34.12 376 PRO A N 1
ATOM 3164 C CA . PRO A 1 376 ? -17.049 21.717 -11.772 1.00 34.12 376 PRO A CA 1
ATOM 3165 C C . PRO A 1 376 ? -17.670 23.119 -11.885 1.00 34.12 376 PRO A C 1
ATOM 3167 O O . PRO A 1 376 ? -17.669 23.682 -12.980 1.00 34.12 376 PRO A O 1
ATOM 3170 N N . PRO A 1 377 ? -18.172 23.706 -10.780 1.00 36.03 377 PRO A N 1
ATOM 3171 C CA . PRO A 1 377 ? -18.762 25.037 -10.804 1.00 36.03 377 PRO A CA 1
ATOM 3172 C C . PRO A 1 377 ? -17.673 26.054 -11.157 1.00 36.03 377 PRO A C 1
ATOM 3174 O O . PRO A 1 377 ? -16.906 26.489 -10.297 1.00 36.03 377 PRO A O 1
ATOM 3177 N N . ALA A 1 378 ? -17.569 26.409 -12.435 1.00 35.00 378 ALA A N 1
ATOM 3178 C CA . ALA A 1 378 ? -16.886 27.619 -12.839 1.00 35.00 378 ALA A CA 1
ATOM 3179 C C . ALA A 1 378 ? -17.749 28.766 -12.311 1.00 35.00 378 ALA A C 1
ATOM 3181 O O . ALA A 1 378 ? -18.876 28.963 -12.751 1.00 35.00 378 ALA A O 1
ATOM 3182 N N . TYR A 1 379 ? -17.252 29.479 -11.304 1.00 38.12 379 TYR A N 1
ATOM 3183 C CA . TYR A 1 379 ? -17.967 30.602 -10.697 1.00 38.12 379 TYR A CA 1
ATOM 3184 C C . TYR A 1 379 ? -18.069 31.829 -11.620 1.00 38.12 379 TYR A C 1
ATOM 3186 O O . TYR A 1 379 ? -18.566 32.860 -11.174 1.00 38.12 379 TYR A O 1
ATOM 3194 N N . GLU A 1 380 ? -17.607 31.752 -12.872 1.00 34.31 380 GLU A N 1
ATOM 3195 C CA . GLU A 1 380 ? -17.402 32.947 -13.699 1.00 34.31 380 GLU A CA 1
ATOM 3196 C C . GLU A 1 380 ? -17.892 32.854 -15.150 1.00 34.31 380 GLU A C 1
ATOM 3198 O O . GLU A 1 380 ? -17.987 33.901 -15.779 1.00 34.31 380 GLU A O 1
ATOM 3203 N N . ASP A 1 381 ? -18.317 31.689 -15.655 1.00 37.19 381 ASP A N 1
ATOM 3204 C CA . ASP A 1 381 ? -18.817 31.577 -17.034 1.00 37.19 381 ASP A CA 1
ATOM 3205 C C . ASP A 1 381 ? -20.226 30.970 -17.081 1.00 37.19 381 ASP A C 1
ATOM 3207 O O . ASP A 1 381 ? -20.507 29.951 -16.443 1.00 37.19 381 ASP A O 1
ATOM 3211 N N . GLU A 1 382 ? -21.124 31.610 -17.841 1.00 37.47 382 GLU A N 1
ATOM 3212 C CA . GLU A 1 382 ? -22.454 31.067 -18.121 1.00 37.47 382 GLU A CA 1
ATOM 3213 C C . GLU A 1 382 ? -22.328 29.699 -18.823 1.00 37.47 382 GLU A C 1
ATOM 3215 O O . GLU A 1 382 ? -21.510 29.538 -19.732 1.00 37.47 382 GLU A O 1
ATOM 3220 N N . PRO A 1 383 ? -23.115 28.690 -18.410 1.00 39.03 383 PRO A N 1
ATOM 3221 C CA . PRO A 1 383 ? -23.052 27.358 -18.994 1.00 39.03 383 PRO A CA 1
ATOM 3222 C C . PRO A 1 383 ? -23.439 27.384 -20.479 1.00 39.03 383 PRO A C 1
ATOM 3224 O O . PRO A 1 383 ? -24.388 28.056 -20.877 1.00 39.03 383 PRO A O 1
ATOM 3227 N N . ASN A 1 384 ? -22.724 26.595 -21.287 1.00 34.12 384 ASN A N 1
ATOM 3228 C CA . ASN A 1 384 ? -22.875 26.551 -22.748 1.00 34.12 384 ASN A CA 1
ATOM 3229 C C . ASN A 1 384 ? -24.224 25.987 -23.238 1.00 34.12 384 ASN A C 1
ATOM 3231 O O . ASN A 1 384 ? -24.520 26.091 -24.426 1.00 34.12 384 ASN A O 1
ATOM 3235 N N . GLU A 1 385 ? -25.046 25.405 -22.361 1.00 35.31 385 GLU A N 1
ATOM 3236 C CA . GLU A 1 385 ? -26.368 24.894 -22.722 1.00 35.31 385 GLU A CA 1
ATOM 3237 C C . GLU A 1 385 ? -27.373 25.100 -21.579 1.00 35.31 385 GLU A C 1
ATOM 3239 O O . GLU A 1 385 ? -27.150 24.683 -20.442 1.00 35.31 385 GLU A O 1
ATOM 3244 N N . ILE A 1 386 ? -28.493 25.763 -21.888 1.00 35.41 386 ILE A N 1
ATOM 3245 C CA . ILE A 1 386 ? -29.605 26.000 -20.962 1.00 35.41 386 ILE A CA 1
ATOM 3246 C C . ILE A 1 386 ? -30.790 25.170 -21.446 1.00 35.41 386 ILE A C 1
ATOM 3248 O O . ILE A 1 386 ? -31.349 25.430 -22.512 1.00 35.41 386 ILE A O 1
ATOM 3252 N N . ILE A 1 387 ? -31.190 24.176 -20.654 1.00 35.19 387 ILE A N 1
ATOM 3253 C CA . ILE A 1 387 ? -32.401 23.399 -20.917 1.00 35.19 387 ILE A CA 1
ATOM 3254 C C . ILE A 1 387 ? -33.552 24.061 -20.160 1.00 35.19 387 ILE A C 1
ATOM 3256 O O . ILE A 1 387 ? -33.617 24.010 -18.936 1.00 35.19 387 ILE A O 1
ATOM 3260 N N . TYR A 1 388 ? -34.467 24.690 -20.893 1.00 33.03 388 TYR A N 1
ATOM 3261 C CA . TYR A 1 388 ? -35.678 25.273 -20.324 1.00 33.03 388 TYR A CA 1
ATOM 3262 C C . TYR A 1 388 ? -36.733 24.181 -20.142 1.00 33.03 388 TYR A C 1
ATOM 3264 O O . TYR A 1 388 ? -37.113 23.515 -21.105 1.00 33.03 388 TYR A O 1
ATOM 3272 N N . ILE A 1 389 ? -37.215 24.002 -18.913 1.00 36.16 389 ILE A N 1
ATOM 3273 C CA . ILE A 1 389 ? -38.347 23.122 -18.615 1.00 36.16 389 ILE A CA 1
ATOM 3274 C C . ILE A 1 389 ? -39.471 24.012 -18.101 1.00 36.16 389 ILE A C 1
ATOM 3276 O O . ILE A 1 389 ? -39.396 24.541 -16.995 1.00 36.16 389 ILE A O 1
ATOM 3280 N N . GLU A 1 390 ? -40.496 24.213 -18.923 1.00 31.27 390 GLU A N 1
ATOM 3281 C CA . GLU A 1 390 ? -41.680 24.954 -18.506 1.00 31.27 390 GLU A CA 1
ATOM 3282 C C . GLU A 1 390 ? -42.608 24.033 -17.706 1.00 31.27 390 GLU A C 1
ATOM 3284 O O . GLU A 1 390 ? -43.164 23.083 -18.246 1.00 31.27 390 GLU A O 1
ATOM 3289 N N . ASP A 1 391 ? -42.748 24.361 -16.419 1.00 40.19 391 ASP A N 1
ATOM 3290 C CA . ASP A 1 391 ? -43.807 23.930 -15.496 1.00 40.19 391 ASP A CA 1
ATOM 3291 C C . ASP A 1 391 ? -43.827 22.431 -15.101 1.00 40.19 391 ASP A C 1
ATOM 3293 O O . ASP A 1 391 ? -44.533 21.628 -15.708 1.00 40.19 391 ASP A O 1
ATOM 3297 N N . PRO A 1 392 ? -43.095 22.008 -14.046 1.00 39.25 392 PRO A N 1
ATOM 3298 C CA . PRO A 1 392 ? -43.209 20.652 -13.532 1.00 39.25 392 PRO A CA 1
ATOM 3299 C C . PRO A 1 392 ? -44.177 20.599 -12.347 1.00 39.25 392 PRO A C 1
ATOM 3301 O O . PRO A 1 392 ? -43.901 21.099 -11.250 1.00 39.25 392 PRO A O 1
ATOM 3304 N N . SER A 1 393 ? -45.280 19.874 -12.523 1.00 38.94 393 SER A N 1
ATOM 3305 C CA . SER A 1 393 ? -45.929 19.249 -11.378 1.00 38.94 393 SER A CA 1
ATOM 3306 C C . SER A 1 393 ? -44.920 18.273 -10.747 1.00 38.94 393 SER A C 1
ATOM 3308 O O . SER A 1 393 ? -44.125 17.644 -11.442 1.00 38.94 393 SER A O 1
ATOM 3310 N N . PHE A 1 394 ? -44.889 18.140 -9.420 1.00 37.06 394 PHE A N 1
ATOM 3311 C CA . PHE A 1 394 ? -43.874 17.360 -8.682 1.00 37.06 394 PHE A CA 1
ATOM 3312 C C . PHE A 1 394 ? -43.771 15.870 -9.118 1.00 37.06 394 PHE A C 1
ATOM 3314 O O . PHE A 1 394 ? -42.820 15.179 -8.755 1.00 37.06 394 PHE A O 1
ATOM 3321 N N . GLY A 1 395 ? -44.724 15.376 -9.920 1.00 34.25 395 GLY A N 1
ATOM 3322 C CA . GLY A 1 395 ? -44.698 14.062 -10.569 1.00 34.25 395 GLY A CA 1
ATOM 3323 C C . GLY A 1 395 ? -43.807 13.959 -11.819 1.00 34.25 395 GLY A C 1
ATOM 3324 O O . GLY A 1 395 ? -43.393 12.855 -12.161 1.00 34.25 395 GLY A O 1
ATOM 3325 N N . ASP A 1 396 ? -43.425 15.068 -12.459 1.00 37.06 396 ASP A N 1
ATOM 3326 C CA . ASP A 1 396 ? -42.672 15.067 -13.730 1.00 37.06 396 ASP A CA 1
ATOM 3327 C C . ASP A 1 396 ? -41.147 15.030 -13.530 1.00 37.06 396 ASP A C 1
ATOM 3329 O O . ASP A 1 396 ? -40.403 14.490 -14.353 1.00 37.06 396 ASP A O 1
ATOM 3333 N N . LEU A 1 397 ? -40.666 15.469 -12.362 1.00 41.03 397 LEU A N 1
ATOM 3334 C CA . LEU A 1 397 ? -39.286 15.227 -11.917 1.00 41.03 397 LEU A CA 1
ATOM 3335 C C . LEU A 1 397 ? -38.994 13.720 -11.762 1.00 41.03 397 LEU A C 1
ATOM 3337 O O . LEU A 1 397 ? -37.860 13.284 -11.970 1.00 41.03 397 LEU A O 1
ATOM 3341 N N . ILE A 1 398 ? -40.024 12.909 -11.476 1.00 36.81 398 ILE A N 1
ATOM 3342 C CA . ILE A 1 398 ? -39.936 11.440 -11.455 1.00 36.81 398 ILE A CA 1
ATOM 3343 C C . ILE A 1 398 ? -39.799 10.879 -12.884 1.00 36.81 398 ILE A C 1
ATOM 3345 O O . ILE A 1 398 ? -39.055 9.921 -13.084 1.00 36.81 398 ILE A O 1
ATOM 3349 N N . GLN A 1 399 ? -40.420 11.491 -13.901 1.00 35.50 399 GLN A N 1
ATOM 3350 C CA . GLN A 1 399 ? -40.224 11.091 -15.304 1.00 35.50 399 GLN A CA 1
ATOM 3351 C C . GLN A 1 399 ? -38.838 11.472 -15.850 1.00 35.50 399 GLN A C 1
ATOM 3353 O O . GLN A 1 399 ? -38.266 10.722 -16.642 1.00 35.50 399 GLN A O 1
ATOM 3358 N N . LEU A 1 400 ? -38.240 12.576 -15.391 1.00 40.72 400 LEU A N 1
ATOM 3359 C CA . LEU A 1 400 ? -36.868 12.949 -15.770 1.00 40.72 400 LEU A CA 1
ATOM 3360 C C . LEU A 1 400 ? -35.834 11.931 -15.264 1.00 40.72 400 LEU A C 1
ATOM 3362 O O . LEU A 1 400 ? -34.876 11.607 -15.965 1.00 40.72 400 LEU A O 1
ATOM 3366 N N . ALA A 1 401 ? -36.080 11.362 -14.082 1.00 36.03 401 ALA A N 1
ATOM 3367 C CA . ALA A 1 401 ? -35.288 10.272 -13.523 1.00 36.03 401 ALA A CA 1
ATOM 3368 C C . ALA A 1 401 ? -35.439 8.958 -14.315 1.00 36.03 401 ALA A C 1
ATOM 3370 O O . ALA A 1 401 ? -34.471 8.210 -14.440 1.00 36.03 401 ALA A O 1
ATOM 3371 N N . VAL A 1 402 ? -36.610 8.697 -14.913 1.00 34.69 402 VAL A N 1
ATOM 3372 C CA . VAL A 1 402 ? -36.785 7.587 -15.869 1.00 34.69 402 VAL A CA 1
ATOM 3373 C C . VAL A 1 402 ? -36.018 7.867 -17.171 1.00 34.69 402 VAL A C 1
ATOM 3375 O O . VAL A 1 402 ? -35.491 6.943 -17.774 1.00 34.69 402 VAL A O 1
ATOM 3378 N N . ARG A 1 403 ? -35.858 9.133 -17.582 1.00 36.31 403 ARG A N 1
ATOM 3379 C CA . ARG A 1 403 ? -35.217 9.535 -18.850 1.00 36.31 403 ARG A CA 1
ATOM 3380 C C . ARG A 1 403 ? -33.687 9.536 -18.861 1.00 36.31 403 ARG A C 1
ATOM 3382 O O . ARG A 1 403 ? -33.109 9.651 -19.938 1.00 36.31 403 ARG A O 1
ATOM 3389 N N . TYR A 1 404 ? -33.007 9.325 -17.735 1.00 39.78 404 TYR A N 1
ATOM 3390 C CA . TYR A 1 404 ? -31.577 9.005 -17.806 1.00 39.78 404 TYR A CA 1
ATOM 3391 C C . TYR A 1 404 ? -31.310 7.697 -18.583 1.00 39.78 404 TYR A C 1
ATOM 3393 O O . TYR A 1 404 ? -30.167 7.460 -18.960 1.00 39.78 404 TYR A O 1
ATOM 3401 N N . PHE A 1 405 ? -32.334 6.875 -18.884 1.00 39.84 405 PHE A N 1
ATOM 3402 C CA . PHE A 1 405 ? -32.223 5.649 -19.688 1.00 39.84 405 PHE A CA 1
ATOM 3403 C C . PHE A 1 405 ? -33.601 5.277 -20.297 1.00 39.84 405 PHE A C 1
ATOM 3405 O O . PHE A 1 405 ? -34.505 5.035 -19.503 1.00 39.84 405 PHE A O 1
ATOM 3412 N N . PRO A 1 406 ? -33.812 5.071 -21.629 1.00 40.91 406 PRO A N 1
ATOM 3413 C CA . PRO A 1 406 ? -33.317 3.811 -22.203 1.00 40.91 406 PRO A CA 1
ATOM 3414 C C . PRO A 1 406 ? -33.125 3.689 -23.747 1.00 40.91 406 PRO A C 1
ATOM 3416 O O . PRO A 1 406 ? -33.862 4.214 -24.574 1.00 40.91 406 PRO A O 1
ATOM 3419 N N . SER A 1 407 ? -32.240 2.746 -24.091 1.00 29.05 407 SER A N 1
ATOM 3420 C CA . SER A 1 407 ? -32.128 1.977 -25.348 1.00 29.05 407 SER A CA 1
ATOM 3421 C C . SER A 1 407 ? -31.357 2.568 -26.544 1.00 29.05 407 SER A C 1
ATOM 3423 O O . SER A 1 407 ? -31.269 3.767 -26.782 1.00 29.05 407 SER A O 1
ATOM 3425 N N . LYS A 1 408 ? -30.695 1.649 -27.257 1.00 33.47 408 LYS A N 1
ATOM 3426 C CA . LYS A 1 408 ? -29.739 1.889 -28.341 1.00 33.47 408 LYS A CA 1
ATOM 3427 C C . LYS A 1 408 ? -30.453 2.166 -29.669 1.00 33.47 408 LYS A C 1
ATOM 3429 O O . LYS A 1 408 ? -31.269 1.360 -30.082 1.00 33.47 408 LYS A O 1
ATOM 3434 N N . LYS A 1 409 ? -29.967 3.212 -30.352 1.00 34.03 409 LYS A N 1
ATOM 3435 C CA . LYS A 1 409 ? -30.018 3.530 -31.796 1.00 34.03 409 LYS A CA 1
ATOM 3436 C C . LYS A 1 409 ? -31.331 3.250 -32.547 1.00 34.03 409 LYS A C 1
ATOM 3438 O O . LYS A 1 409 ? -31.559 2.135 -32.999 1.00 34.03 409 LYS A O 1
ATOM 3443 N N . GLY A 1 410 ? -31.998 4.355 -32.886 1.00 36.12 410 GLY A N 1
ATOM 3444 C CA . GLY A 1 410 ? -33.067 4.435 -33.880 1.00 36.12 410 GLY A CA 1
ATOM 3445 C C . GLY A 1 410 ? -34.441 4.304 -33.235 1.00 36.12 410 GLY A C 1
ATOM 3446 O O . GLY A 1 410 ? -34.684 3.346 -32.522 1.00 36.12 410 GLY A O 1
ATOM 3447 N N . ASP A 1 411 ? -35.310 5.266 -33.525 1.00 25.00 411 ASP A N 1
ATOM 3448 C CA . ASP A 1 411 ? -36.739 5.308 -33.206 1.00 25.00 411 ASP A CA 1
ATOM 3449 C C . ASP A 1 411 ? -37.192 5.862 -31.836 1.00 25.00 411 ASP A C 1
ATOM 3451 O O . ASP A 1 411 ? -36.871 5.376 -30.754 1.00 25.00 411 ASP A O 1
ATOM 3455 N N . THR A 1 412 ? -38.117 6.823 -31.969 1.00 29.05 412 THR A N 1
ATOM 3456 C CA . THR A 1 412 ? -39.192 7.269 -31.055 1.00 29.05 412 THR A CA 1
ATOM 3457 C C . THR A 1 412 ? -38.982 8.458 -30.096 1.00 29.05 412 THR A C 1
ATOM 3459 O O . THR A 1 412 ? -38.562 8.342 -28.951 1.00 29.05 412 THR A O 1
ATOM 3462 N N . VAL A 1 413 ? -39.356 9.632 -30.627 1.00 31.52 413 VAL A N 1
ATOM 3463 C CA . VAL A 1 413 ? -40.365 10.613 -30.160 1.00 31.52 413 VAL A CA 1
ATOM 3464 C C . VAL A 1 413 ? -41.142 10.253 -28.879 1.00 31.52 413 VAL A C 1
ATOM 3466 O O . VAL A 1 413 ? -41.766 9.199 -28.817 1.00 31.52 413 VAL A O 1
ATOM 3469 N N . PHE A 1 414 ? -41.250 11.206 -27.942 1.00 27.12 414 PHE A N 1
ATOM 3470 C CA . PHE A 1 414 ? -42.363 11.247 -26.986 1.00 27.12 414 PHE A CA 1
ATOM 3471 C C . PHE A 1 414 ? -43.363 12.318 -27.418 1.00 27.12 414 PHE A C 1
ATOM 3473 O O . PHE A 1 414 ? -43.013 13.485 -27.581 1.00 27.12 414 PHE A O 1
ATOM 3480 N N . THR A 1 415 ? -44.600 11.889 -27.640 1.00 23.56 415 THR A N 1
ATOM 3481 C CA . THR A 1 415 ? -45.769 12.740 -27.859 1.00 23.56 415 THR A CA 1
ATOM 3482 C C . THR A 1 415 ? -46.861 12.339 -26.861 1.00 23.56 415 THR A C 1
ATOM 3484 O O . THR A 1 415 ? -47.121 11.145 -26.732 1.00 23.56 415 THR A O 1
ATOM 3487 N N . ILE A 1 416 ? -47.540 13.362 -26.307 1.00 26.92 416 ILE A N 1
ATOM 3488 C CA . ILE A 1 416 ? -48.972 13.407 -25.899 1.00 26.92 416 ILE A CA 1
ATOM 3489 C C . ILE A 1 416 ? -49.305 12.788 -24.513 1.00 26.92 416 ILE A C 1
ATOM 3491 O O . ILE A 1 416 ? -48.642 11.820 -24.139 1.00 26.92 416 ILE A O 1
ATOM 3495 N N . PRO A 1 417 ? -50.350 13.244 -23.766 1.00 29.42 417 PRO A N 1
ATOM 3496 C CA . PRO A 1 417 ? -51.347 14.311 -24.015 1.00 29.42 417 PRO A CA 1
ATOM 3497 C C . PRO A 1 417 ? -51.259 15.554 -23.124 1.00 29.42 417 PRO A C 1
ATOM 3499 O O . PRO A 1 417 ? -50.909 15.418 -21.932 1.00 29.42 417 PRO A O 1
#

Foldseek 3Di:
DLLLLQFDPVLVLLLVLLVVLLPDKDFLVRSCVVSVHDSVVVVVSVVCLCVQQVWDWDDDRIIHTPCSVCSLVSNVSSSVPTLRSVLVVCQLLVHARPDDPVSQVVSQVSCVLFVWGQDPVSSHIDAQPLQSQVVQLVCCVSPPCVPVVDDSLNSLVVDNQDPDDPVLVVLLVVLCLDVVLLVVVCVVSVHDPRCSSSVLLVVCVVDPVSLVVSLVSCVVVVHPLLVLLLVLLVLVCVVPDDDPVLSSLSSSLSSSVSSSLSSGGRLVVLQPDPDPDPQDPSLLVSLVVSCVVDPSCVPPDSVSSSSSVVSSCCVSCVPDVQAPQKAWEKEDDDPPVVQVVVLVVCPVVDPDSHDHDYDYDDDDDDDTFTAIDRDDPPVPDDGPDGDGDGDDDPVVVVVVVVVVDDDDDDDDDDDDD

pLDDT: mean 73.87, std 22.2, range [23.56, 96.69]

Radius of gyration: 26.49 Å; chains: 1; bounding box: 78×63×63 Å